Protein AF-0000000070185534 (afdb_homodimer)

pLDDT: mean 93.66, std 7.23, range [48.31, 98.81]

Organism: NCBI:txid2841257

Foldseek 3Di:
DVVVVVVVVVVVVVVLVVLQVVCVVDDCLVPNHPVLLVVLLVQQQPAWDWADDPRDIDIGGNLVNQAVLLCLLQVLLLCLQLVQQQVLLQVLLQDVVNVVVCVVVCVVLVVDQLVNCLVVLCVVPNQESPSLNNSLSSQLNSLLSNLNNVQQNPDPPVQLVVCVVVPNDDPVCCCVPGRCVSSVVSNLVSSLVSLLVSLVSSLSSVVVPYGHLNVQLVVCSVVSVNSNNVSSVVVSVVVSVVSNVVSVVVVVVPPD/DVVVVVVVVVVVVVVLVVLQVVCVVDDCLVHNHPVLLVVLLVQQQPAWDWADDPRDIDIGGNLVNQAVLLCLLQVLLLCLQLVQQQVLLQVLLQDVVNVVVCVVVCVVLVVDQLVNCLVVLCVVPNQESPSLNNSLSSQLNSLLSNLNNVQQNPDPPVQQVVCVVVPNDDPVCCCVPGRCVSSVVSNLVSSLVSLLVSLVSSLSSVVVPYGHLNVQLVVCSVVSVNSNNVSSVVVSVVVSVVSNVVSVVVVVVPPD

Radius of gyration: 24.59 Å; Cα contacts (8 Å, |Δi|>4): 796; chains: 2; bounding box: 62×59×64 Å

Sequence (512 aa):
MSGRVGRGLVGAAVFVAGWWSLASTVPSYLLPTPAAVLGAFVTELTTPATFAFGGVELKLTELSAVLLQSLLHYVPGLLLGVGLGAPLGIALGYSTRLDEYFTPAVGLLRPIPPLAWMGFVIAWVGIGHAGAAVIVAIGSFWITLLGAHDGVRELPTEWIEVGESLGVRDHRTMVRKVVIPGVAPSVSTAVRTSLGRSWMIIVAAELFGAPGLGYRIIHTAQSLAMDVSMAYMVALGLAYLATDALFQVAREVAAPMSGRVGRGLVGAAVFVAGWWSLASTVPSYLLPTPAAVLGAFVTELTTPATFAFGGVELKLTELSAVLLQSLLHYVPGLLLGVGLGAPLGIALGYSTRLDEYFTPAVGLLRPIPPLAWMGFVIAWVGIGHAGAAVIVAIGSFWITLLGAHDGVRELPTEWIEVGESLGVRDHRTMVRKVVIPGVAPSVSTAVRTSLGRSWMIIVAAELFGAPGLGYRIIHTAQSLAMDVSMAYMVALGLAYLATDALFQVAREVAAP

Secondary structure (DSSP, 8-state):
-HHHHHHHHHHHHHHHHHHHHHHHTS-TTTS--HHHHHHHHHHHHHSEEEEEETTEEEEEEHHHHHHHHHHHHHHHHHHHHHHHHHHHHHHHHH-HHHHHHHHHHHHHHTTS-GGGGHHHHHHHT-SSHHHHHHHHHHHHHHHHHHHHHHHHHTS-HHHHHHHHHTT--SHHHHIIIIIHHHHHHHHHHHHHHHHHHHHHHHHHHHHTT-SSHHHHHHHHHHTT-HHHHHHHHHHHHHHHHHHHHHHHHHHHHH--/-HHHHHHHHHHHHHHHHHHHHHHHTS-TTTS--HHHHHHHHHHHHHSEEEEEETTEEEEEEHHHHHHHHHHHHHHHHHHHHHHHHHHHHHHHHH-HHHHHHHHHHHHHHTTS-GGGGHHHHHHHT-SSHHHHHHHHHHHHHHHHHHHHHHHHHTS-HHHHHHHHHTT--SHHHHIIIIIHHHHHHHHHHHHHHHHHHHHHHHHHHHHTT-SSHHHHHHHHHHTT-HHHHHHHHHHHHHHHHHHHHHHHHHHHHH--

Structure (mmCIF, N/CA/C/O backbone):
data_AF-0000000070185534-model_v1
#
loop_
_entity.id
_entity.type
_entity.pdbx_description
1 polymer 'ABC-type nitrate/sulfonate/bicarbonate transportsystem, permease component'
#
loop_
_atom_site.group_PDB
_atom_site.id
_atom_site.type_symbol
_atom_site.label_atom_id
_atom_site.label_alt_id
_atom_site.label_comp_id
_atom_site.label_asym_id
_atom_site.label_entity_id
_atom_site.label_seq_id
_atom_site.pdbx_PDB_ins_code
_atom_site.Cartn_x
_atom_site.Cartn_y
_atom_site.Cartn_z
_atom_site.occupancy
_atom_site.B_iso_or_equiv
_atom_site.auth_seq_id
_atom_site.auth_comp_id
_atom_site.auth_asym_id
_atom_site.auth_atom_id
_atom_site.pdbx_PDB_model_num
ATOM 1 N N . MET A 1 1 ? 18.484 28.938 -13.766 1 48.31 1 MET A N 1
ATOM 2 C CA . MET A 1 1 ? 17.516 28.047 -14.375 1 48.31 1 MET A CA 1
ATOM 3 C C . MET A 1 1 ? 18.203 26.953 -15.18 1 48.31 1 MET A C 1
ATOM 5 O O . MET A 1 1 ? 17.828 25.781 -15.094 1 48.31 1 MET A O 1
ATOM 9 N N . SER A 1 2 ? 19.359 27.484 -15.906 1 62.56 2 SER A N 1
ATOM 10 C CA . SER A 1 2 ? 20.203 26.719 -16.828 1 62.56 2 SER A CA 1
ATOM 11 C C . SER A 1 2 ? 21.031 25.672 -16.094 1 62.56 2 SER A C 1
ATOM 13 O O . SER A 1 2 ? 21.141 24.531 -16.547 1 62.56 2 SER A O 1
ATOM 15 N N . GLY A 1 3 ? 21.297 25.906 -14.812 1 80.94 3 GLY A N 1
ATOM 16 C CA . GLY A 1 3 ? 22.172 25.031 -14.047 1 80.94 3 GLY A CA 1
ATOM 17 C C . GLY A 1 3 ? 21.453 23.844 -13.445 1 80.94 3 GLY A C 1
ATOM 18 O O . GLY A 1 3 ? 22 22.734 -13.383 1 80.94 3 GLY A O 1
ATOM 19 N N . ARG A 1 4 ? 20.219 24.078 -13.148 1 85.56 4 ARG A N 1
ATOM 20 C CA . ARG A 1 4 ? 19.406 23.016 -12.57 1 85.56 4 ARG A CA 1
ATOM 21 C C . ARG A 1 4 ? 19.078 21.938 -13.602 1 85.56 4 ARG A C 1
ATOM 23 O O . ARG A 1 4 ? 19.234 20.75 -13.336 1 85.56 4 ARG A O 1
ATOM 30 N N . VAL A 1 5 ? 18.641 22.391 -14.766 1 89 5 VAL A N 1
ATOM 31 C CA . VAL A 1 5 ? 18.312 21.469 -15.859 1 89 5 VAL A CA 1
ATOM 32 C C . VAL A 1 5 ? 19.562 20.703 -16.281 1 89 5 VAL A C 1
ATOM 34 O O . VAL A 1 5 ? 19.5 19.516 -16.578 1 89 5 VAL A O 1
ATOM 37 N N . GLY A 1 6 ? 20.594 21.391 -16.266 1 93.12 6 GLY A N 1
ATOM 38 C CA . GLY A 1 6 ? 21.859 20.75 -16.609 1 93.12 6 GLY A CA 1
ATOM 39 C C . GLY A 1 6 ? 22.25 19.656 -15.656 1 93.12 6 GLY A C 1
ATOM 40 O O . GLY A 1 6 ? 22.688 18.578 -16.078 1 93.12 6 GLY A O 1
ATOM 41 N N . ARG A 1 7 ? 22.156 19.891 -14.43 1 94.88 7 ARG A N 1
ATOM 42 C CA . ARG A 1 7 ? 22.484 18.875 -13.438 1 94.88 7 ARG A CA 1
ATOM 43 C C . ARG A 1 7 ? 21.547 17.688 -13.516 1 94.88 7 ARG A C 1
ATOM 45 O O . ARG A 1 7 ? 21.969 16.531 -13.359 1 94.88 7 ARG A O 1
ATOM 52 N N . GLY A 1 8 ? 20.25 17.938 -13.742 1 95.31 8 GLY A N 1
ATOM 53 C CA . GLY A 1 8 ? 19.297 16.859 -13.961 1 95.31 8 GLY A CA 1
ATOM 54 C C . GLY A 1 8 ? 19.641 15.992 -15.148 1 95.31 8 GLY A C 1
ATOM 55 O O . GLY A 1 8 ? 19.531 14.766 -15.078 1 95.31 8 GLY A O 1
ATOM 56 N N . LEU A 1 9 ? 20.078 16.609 -16.234 1 95.94 9 LEU A N 1
ATOM 57 C CA . LEU A 1 9 ? 20.453 15.867 -17.422 1 95.94 9 LEU A CA 1
ATOM 58 C C . LEU A 1 9 ? 21.703 15.016 -17.172 1 95.94 9 LEU A C 1
ATOM 60 O O . LEU A 1 9 ? 21.797 13.883 -17.656 1 95.94 9 LEU A O 1
ATOM 64 N N . VAL A 1 10 ? 22.594 15.562 -16.453 1 96.81 10 VAL A N 1
ATOM 65 C CA . VAL A 1 10 ? 23.781 14.805 -16.094 1 96.81 10 VAL A CA 1
ATOM 66 C C . VAL A 1 10 ? 23.391 13.625 -15.211 1 96.81 10 VAL A C 1
ATOM 68 O O . VAL A 1 10 ? 23.891 12.508 -15.398 1 96.81 10 VAL A O 1
ATOM 71 N N . GLY A 1 11 ? 22.531 13.914 -14.203 1 97.19 11 GLY A N 1
ATOM 72 C CA . GLY A 1 11 ? 22.047 12.836 -13.359 1 97.19 11 GLY A CA 1
ATOM 73 C C . GLY A 1 11 ? 21.375 11.719 -14.148 1 97.19 11 GLY A C 1
ATOM 74 O O . GLY A 1 11 ? 21.594 10.539 -13.883 1 97.19 11 GLY A O 1
ATOM 75 N N . ALA A 1 12 ? 20.578 12.102 -15.094 1 97.31 12 ALA A N 1
ATOM 76 C CA . ALA A 1 12 ? 19.891 11.125 -15.945 1 97.31 12 ALA A CA 1
ATOM 77 C C . ALA A 1 12 ? 20.891 10.312 -16.766 1 97.31 12 ALA A C 1
ATOM 79 O O . ALA A 1 12 ? 20.766 9.094 -16.875 1 97.31 12 ALA A O 1
ATOM 80 N N . ALA A 1 13 ? 21.844 10.984 -17.344 1 97.81 13 ALA A N 1
ATOM 81 C CA . ALA A 1 13 ? 22.875 10.32 -18.156 1 97.81 13 ALA A CA 1
ATOM 82 C C . ALA A 1 13 ? 23.688 9.336 -17.312 1 97.81 13 ALA A C 1
ATOM 84 O O . ALA A 1 13 ? 23.969 8.219 -17.75 1 97.81 13 ALA A O 1
ATOM 85 N N . VAL A 1 14 ? 24.016 9.758 -16.109 1 97.69 14 VAL A N 1
ATOM 86 C CA . VAL A 1 14 ? 24.797 8.906 -15.219 1 97.69 14 VAL A CA 1
ATOM 87 C C . VAL A 1 14 ? 23.969 7.684 -14.812 1 97.69 14 VAL A C 1
ATOM 89 O O . VAL A 1 14 ? 24.484 6.57 -14.75 1 97.69 14 VAL A O 1
ATOM 92 N N . PHE A 1 15 ? 22.75 7.93 -14.492 1 97.56 15 PHE A N 1
ATOM 93 C CA . PHE A 1 15 ? 21.859 6.836 -14.117 1 97.56 15 PHE A CA 1
ATOM 94 C C . PHE A 1 15 ? 21.719 5.832 -15.258 1 97.56 15 PHE A C 1
ATOM 96 O O . PHE A 1 15 ? 21.875 4.625 -15.055 1 97.56 15 PHE A O 1
ATOM 103 N N . VAL A 1 16 ? 21.453 6.289 -16.5 1 97.75 16 VAL A N 1
ATOM 104 C CA . VAL A 1 16 ? 21.25 5.418 -17.656 1 97.75 16 VAL A CA 1
ATOM 105 C C . VAL A 1 16 ? 22.562 4.707 -17.984 1 97.75 16 VAL A C 1
ATOM 107 O O . VAL A 1 16 ? 22.562 3.514 -18.297 1 97.75 16 VAL A O 1
ATOM 110 N N . ALA A 1 17 ? 23.672 5.453 -17.938 1 98 17 ALA A N 1
ATOM 111 C CA . ALA A 1 17 ? 24.969 4.863 -18.203 1 98 17 ALA A CA 1
ATOM 112 C C . ALA A 1 17 ? 25.312 3.791 -17.188 1 98 17 ALA A C 1
ATOM 114 O O . ALA A 1 17 ? 25.844 2.734 -17.531 1 98 17 ALA A O 1
ATOM 115 N N . GLY A 1 18 ? 25.047 4.109 -15.961 1 97.88 18 GLY A N 1
ATOM 116 C CA . GLY A 1 18 ? 25.25 3.113 -14.914 1 97.88 18 GLY A CA 1
ATOM 117 C C . GLY A 1 18 ? 24.391 1.875 -15.094 1 97.88 18 GLY A C 1
ATOM 118 O O . GLY A 1 18 ? 24.875 0.751 -14.938 1 97.88 18 GLY A O 1
ATOM 119 N N . TRP A 1 19 ? 23.156 2.127 -15.391 1 97.69 19 TRP A N 1
ATOM 120 C CA . TRP A 1 19 ? 22.234 1.038 -15.688 1 97.69 19 TRP A CA 1
ATOM 121 C C . TRP A 1 19 ? 22.734 0.207 -16.859 1 97.69 19 TRP A C 1
ATOM 123 O O . TRP A 1 19 ? 22.812 -1.021 -16.781 1 97.69 19 TRP A O 1
ATOM 133 N N . TRP A 1 20 ? 23.094 0.854 -17.875 1 97.88 20 TRP A N 1
ATOM 134 C CA . TRP A 1 20 ? 23.594 0.182 -19.078 1 97.88 20 TRP A CA 1
ATOM 135 C C . TRP A 1 20 ? 24.828 -0.64 -18.766 1 97.88 20 TRP A C 1
ATOM 137 O O . TRP A 1 20 ? 24.953 -1.786 -19.203 1 97.88 20 TRP A O 1
ATOM 147 N N . SER A 1 21 ? 25.734 -0.082 -18.016 1 98 21 SER A N 1
ATOM 148 C CA . SER A 1 21 ? 26.969 -0.762 -17.656 1 98 21 SER A CA 1
ATOM 149 C C . SER A 1 21 ? 26.688 -2.004 -16.812 1 98 21 SER A C 1
ATOM 151 O O . SER A 1 21 ? 27.266 -3.07 -17.062 1 98 21 SER A O 1
ATOM 153 N N . LEU A 1 22 ? 25.812 -1.838 -15.898 1 97.31 22 LEU A N 1
ATOM 154 C CA . LEU A 1 22 ? 25.484 -2.971 -15.039 1 97.31 22 LEU A CA 1
ATOM 155 C C . LEU A 1 22 ? 24.781 -4.062 -15.836 1 97.31 22 LEU A C 1
ATOM 157 O O . LEU A 1 22 ? 25.078 -5.246 -15.68 1 97.31 22 LEU A O 1
ATOM 161 N N . ALA A 1 23 ? 23.844 -3.672 -16.656 1 97.81 23 ALA A N 1
ATOM 162 C CA . ALA A 1 23 ? 23.062 -4.609 -17.453 1 97.81 23 ALA A CA 1
ATOM 163 C C . ALA A 1 23 ? 23.953 -5.383 -18.422 1 97.81 23 ALA A C 1
ATOM 165 O O . ALA A 1 23 ? 23.656 -6.523 -18.781 1 97.81 23 ALA A O 1
ATOM 166 N N . SER A 1 24 ? 25.109 -4.727 -18.812 1 96.62 24 SER A N 1
ATOM 167 C CA . SER A 1 24 ? 26 -5.348 -19.781 1 96.62 24 SER A CA 1
ATOM 168 C C . SER A 1 24 ? 26.891 -6.402 -19.125 1 96.62 24 SER A C 1
ATOM 170 O O . SER A 1 24 ? 27.516 -7.203 -19.812 1 96.62 24 SER A O 1
ATOM 172 N N . THR A 1 25 ? 26.891 -6.488 -17.797 1 97.19 25 THR A N 1
ATOM 173 C CA . THR A 1 25 ? 27.75 -7.434 -17.094 1 97.19 25 THR A CA 1
ATOM 174 C C . THR A 1 25 ? 26.969 -8.68 -16.672 1 97.19 25 THR A C 1
ATOM 176 O O . THR A 1 25 ? 27.547 -9.641 -16.172 1 97.19 25 THR A O 1
ATOM 179 N N . VAL A 1 26 ? 25.656 -8.672 -16.875 1 96.56 26 VAL A N 1
ATOM 180 C CA . VAL A 1 26 ? 24.797 -9.797 -16.484 1 96.56 26 VAL A CA 1
ATOM 181 C C . VAL A 1 26 ? 23.922 -10.195 -17.672 1 96.56 26 VAL A C 1
ATOM 183 O O . VAL A 1 26 ? 23.719 -9.414 -18.594 1 96.56 26 VAL A O 1
ATOM 186 N N . PRO A 1 27 ? 23.484 -11.414 -17.625 1 96.19 27 PRO A N 1
ATOM 187 C CA . PRO A 1 27 ? 22.562 -11.828 -18.688 1 96.19 27 PRO A CA 1
ATOM 188 C C . PRO A 1 27 ? 21.312 -10.969 -18.766 1 96.19 27 PRO A C 1
ATOM 190 O O . PRO A 1 27 ? 20.844 -10.477 -17.734 1 96.19 27 PRO A O 1
ATOM 193 N N . SER A 1 28 ? 20.766 -10.859 -19.969 1 93.88 28 SER A N 1
ATOM 194 C CA . SER A 1 28 ? 19.609 -9.992 -20.203 1 93.88 28 SER A CA 1
ATOM 195 C C . SER A 1 28 ? 18.391 -10.469 -19.438 1 93.88 28 SER A C 1
ATOM 197 O O . SER A 1 28 ? 17.484 -9.672 -19.141 1 93.88 28 SER A O 1
ATOM 199 N N . TYR A 1 29 ? 18.375 -11.727 -19.109 1 93.44 29 TYR A N 1
ATOM 200 C CA . TYR A 1 29 ? 17.219 -12.227 -18.375 1 93.44 29 TYR A CA 1
ATOM 201 C C . TYR A 1 29 ? 17.266 -11.812 -16.906 1 93.44 29 TYR A C 1
ATOM 203 O O . TYR A 1 29 ? 16.281 -11.938 -16.188 1 93.44 29 TYR A O 1
ATOM 211 N N . LEU A 1 30 ? 18.422 -11.336 -16.516 1 95.19 30 LEU A N 1
ATOM 212 C CA . LEU A 1 30 ? 18.516 -10.789 -15.172 1 95.19 30 LEU A CA 1
ATOM 213 C C . LEU A 1 30 ? 18.266 -9.281 -15.18 1 95.19 30 LEU A C 1
ATOM 215 O O . LEU A 1 30 ? 17.578 -8.758 -14.305 1 95.19 30 LEU A O 1
ATOM 219 N N . LEU A 1 31 ? 18.828 -8.617 -16.062 1 97.81 31 LEU A N 1
ATOM 220 C CA . LEU A 1 31 ? 18.672 -7.168 -16.188 1 97.81 31 LEU A CA 1
ATOM 221 C C . LEU A 1 31 ? 18.844 -6.723 -17.641 1 97.81 31 LEU A C 1
ATOM 223 O O . LEU A 1 31 ? 19.953 -6.727 -18.172 1 97.81 31 LEU A O 1
ATOM 227 N N . PRO A 1 32 ? 17.766 -6.305 -18.203 1 98.38 32 PRO A N 1
ATOM 228 C CA . PRO A 1 32 ? 17.875 -5.82 -19.578 1 98.38 32 PRO A CA 1
ATOM 229 C C . PRO A 1 32 ? 18.484 -4.422 -19.656 1 98.38 32 PRO A C 1
ATOM 231 O O . PRO A 1 32 ? 18.469 -3.678 -18.672 1 98.38 32 PRO A O 1
ATOM 234 N N . THR A 1 33 ? 19.031 -4.145 -20.812 1 98.25 33 THR A N 1
ATOM 235 C CA . THR A 1 33 ? 19.594 -2.816 -21.031 1 98.25 33 THR A CA 1
ATOM 236 C C . THR A 1 33 ? 18.484 -1.785 -21.234 1 98.25 33 THR A C 1
ATOM 238 O O . THR A 1 33 ? 17.359 -2.141 -21.547 1 98.25 33 THR A O 1
ATOM 241 N N . PRO A 1 34 ? 18.875 -0.531 -20.984 1 98.06 34 PRO A N 1
ATOM 242 C CA . PRO A 1 34 ? 17.875 0.513 -21.25 1 98.06 34 PRO A CA 1
ATOM 243 C C . PRO A 1 34 ? 17.375 0.503 -22.688 1 98.06 34 PRO A C 1
ATOM 245 O O . PRO A 1 34 ? 16.188 0.748 -22.938 1 98.06 34 PRO A O 1
ATOM 248 N N . ALA A 1 35 ? 18.219 0.162 -23.578 1 97.94 35 ALA A N 1
ATOM 249 C CA . ALA A 1 35 ? 17.844 0.124 -25 1 97.94 35 ALA A CA 1
ATOM 250 C C . ALA A 1 35 ? 16.828 -0.99 -25.266 1 97.94 35 ALA A C 1
ATOM 252 O O . ALA A 1 35 ? 15.891 -0.81 -26.031 1 97.94 35 ALA A O 1
ATOM 253 N N . ALA A 1 36 ? 17.047 -2.117 -24.656 1 98.38 36 ALA A N 1
ATOM 254 C CA . ALA A 1 36 ? 16.125 -3.24 -24.812 1 98.38 36 ALA A CA 1
ATOM 255 C C . ALA A 1 36 ? 14.75 -2.9 -24.25 1 98.38 36 ALA A C 1
ATOM 257 O O . ALA A 1 36 ? 13.727 -3.264 -24.828 1 98.38 36 ALA A O 1
ATOM 258 N N . VAL A 1 37 ? 14.758 -2.246 -23.141 1 98.56 37 VAL A N 1
ATOM 259 C CA . VAL A 1 37 ? 13.508 -1.863 -22.5 1 98.56 37 VAL A CA 1
ATOM 260 C C . VAL A 1 37 ? 12.766 -0.854 -23.375 1 98.56 37 VAL A C 1
ATOM 262 O O . VAL A 1 37 ? 11.547 -0.96 -23.562 1 98.56 37 VAL A O 1
ATOM 265 N N . LEU A 1 38 ? 13.5 0.106 -23.859 1 98.19 38 LEU A N 1
ATOM 266 C CA . LEU A 1 38 ? 12.891 1.101 -24.734 1 98.19 38 LEU A CA 1
ATOM 267 C C . LEU A 1 38 ? 12.336 0.446 -26 1 98.19 38 LEU A C 1
ATOM 269 O O . LEU A 1 38 ? 11.25 0.8 -26.469 1 98.19 38 LEU A O 1
ATOM 273 N N . GLY A 1 39 ? 13.086 -0.475 -26.562 1 98.62 39 GLY A N 1
ATOM 274 C CA . GLY A 1 39 ? 12.602 -1.217 -27.719 1 98.62 39 GLY A CA 1
ATOM 275 C C . GLY A 1 39 ? 11.336 -1.998 -27.438 1 98.62 39 GLY A C 1
ATOM 276 O O . GLY A 1 39 ? 10.391 -1.957 -28.234 1 98.62 39 GLY A O 1
ATOM 277 N N . ALA A 1 40 ? 11.359 -2.68 -26.312 1 98.69 40 ALA A N 1
ATOM 278 C CA . ALA A 1 40 ? 10.18 -3.434 -25.922 1 98.69 40 ALA A CA 1
ATOM 279 C C . ALA A 1 40 ? 8.984 -2.508 -25.719 1 98.69 40 ALA A C 1
ATOM 281 O O . ALA A 1 40 ? 7.855 -2.846 -26.078 1 98.69 40 ALA A O 1
ATOM 282 N N . PHE A 1 41 ? 9.25 -1.406 -25.109 1 98.69 41 PHE A N 1
ATOM 283 C CA . PHE A 1 41 ? 8.195 -0.432 -24.875 1 98.69 41 PHE A CA 1
ATOM 284 C C . PHE A 1 41 ? 7.582 0.04 -26.188 1 98.69 41 PHE A C 1
ATOM 286 O O . PHE A 1 41 ? 6.359 0.086 -26.328 1 98.69 41 PHE A O 1
ATOM 293 N N . VAL A 1 42 ? 8.422 0.368 -27.141 1 98.5 42 VAL A N 1
ATOM 294 C CA . VAL A 1 42 ? 7.961 0.844 -28.438 1 98.5 42 VAL A CA 1
ATOM 295 C C . VAL A 1 42 ? 7.211 -0.273 -29.156 1 98.5 42 VAL A C 1
ATOM 297 O O . VAL A 1 42 ? 6.184 -0.028 -29.797 1 98.5 42 VAL A O 1
ATOM 300 N N . THR A 1 43 ? 7.676 -1.444 -29.062 1 98.56 43 THR A N 1
ATOM 301 C CA . THR A 1 43 ? 7.016 -2.586 -29.688 1 98.56 43 THR A CA 1
ATOM 302 C C . THR A 1 43 ? 5.617 -2.783 -29.109 1 98.56 43 THR A C 1
ATOM 304 O O . THR A 1 43 ? 4.645 -2.92 -29.859 1 98.56 43 THR A O 1
ATOM 307 N N . GLU A 1 44 ? 5.516 -2.732 -27.734 1 98.38 44 GLU A N 1
ATOM 308 C CA . GLU A 1 44 ? 4.215 -2.914 -27.094 1 98.38 44 GLU A CA 1
ATOM 309 C C . GLU A 1 44 ? 3.279 -1.749 -27.406 1 98.38 44 GLU A C 1
ATOM 311 O O . GLU A 1 44 ? 2.062 -1.927 -27.484 1 98.38 44 GLU A O 1
ATOM 316 N N . LEU A 1 45 ? 3.85 -0.598 -27.656 1 97.88 45 LEU A N 1
ATOM 317 C CA . LEU A 1 45 ? 3.082 0.609 -27.938 1 97.88 45 LEU A CA 1
ATOM 318 C C . LEU A 1 45 ? 2.566 0.594 -29.375 1 97.88 45 LEU A C 1
ATOM 320 O O . LEU A 1 45 ? 1.605 1.296 -29.703 1 97.88 45 LEU A O 1
ATOM 324 N N . THR A 1 46 ? 3.215 -0.269 -30.25 1 98 46 THR A N 1
ATOM 325 C CA . THR A 1 46 ? 2.896 -0.18 -31.672 1 98 46 THR A CA 1
ATOM 326 C C . THR A 1 46 ? 2.281 -1.483 -32.156 1 98 46 THR A C 1
ATOM 328 O O . THR A 1 46 ? 1.69 -1.524 -33.25 1 98 46 THR A O 1
ATOM 331 N N . THR A 1 47 ? 2.412 -2.531 -31.469 1 97.94 47 THR A N 1
ATOM 332 C CA . THR A 1 47 ? 1.833 -3.807 -31.875 1 97.94 47 THR A CA 1
ATOM 333 C C . THR A 1 47 ? 0.311 -3.768 -31.781 1 97.94 47 THR A C 1
ATOM 335 O O . THR A 1 47 ? -0.241 -3.459 -30.734 1 97.94 47 THR A O 1
ATOM 338 N N . PRO A 1 48 ? -0.343 -4.125 -32.844 1 97.06 48 PRO A N 1
ATOM 339 C CA . PRO A 1 48 ? -1.807 -4.102 -32.844 1 97.06 48 PRO A CA 1
ATOM 340 C C . PRO A 1 48 ? -2.404 -5.164 -31.922 1 97.06 48 PRO A C 1
ATOM 342 O O . PRO A 1 48 ? -1.857 -6.266 -31.812 1 97.06 48 PRO A O 1
ATOM 345 N N . ALA A 1 49 ? -3.48 -4.762 -31.25 1 96.06 49 ALA A N 1
ATOM 346 C CA . ALA A 1 49 ? -4.23 -5.656 -30.375 1 96.06 49 ALA A CA 1
ATOM 347 C C . ALA A 1 49 ? -5.707 -5.277 -30.344 1 96.06 49 ALA A C 1
ATOM 349 O O . ALA A 1 49 ? -6.102 -4.242 -30.875 1 96.06 49 ALA A O 1
ATOM 350 N N . THR A 1 50 ? -6.477 -6.215 -29.922 1 93.25 50 THR A N 1
ATOM 351 C CA . THR A 1 50 ? -7.918 -6.004 -29.812 1 93.25 50 THR A CA 1
ATOM 352 C C . THR A 1 50 ? -8.344 -5.988 -28.344 1 93.25 50 THR A C 1
ATOM 354 O O . THR A 1 50 ? -7.965 -6.871 -27.562 1 93.25 50 THR A O 1
ATOM 357 N N . PHE A 1 51 ? -9.016 -4.945 -28 1 92.5 51 PHE A N 1
ATOM 358 C CA . PHE A 1 51 ? -9.602 -4.828 -26.672 1 92.5 51 PHE A CA 1
ATOM 359 C C . PHE A 1 51 ? -11.109 -5.082 -26.734 1 92.5 51 PHE A C 1
ATOM 361 O O . PHE A 1 51 ? -11.828 -4.418 -27.484 1 92.5 51 PHE A O 1
ATOM 368 N N . ALA A 1 52 ? -11.508 -6.098 -26.062 1 87.19 52 ALA A N 1
ATOM 369 C CA . ALA A 1 52 ? -12.93 -6.441 -26.047 1 87.19 52 ALA A CA 1
ATOM 370 C C . ALA A 1 52 ? -13.539 -6.164 -24.672 1 87.19 52 ALA A C 1
ATOM 372 O O . ALA A 1 52 ? -12.953 -6.5 -23.656 1 87.19 52 ALA A O 1
ATOM 373 N N . PHE A 1 53 ? -14.609 -5.43 -24.703 1 84.06 53 PHE A N 1
ATOM 374 C CA . PHE A 1 53 ? -15.359 -5.18 -23.484 1 84.06 53 PHE A CA 1
ATOM 375 C C . PHE A 1 53 ? -16.844 -4.984 -23.781 1 84.06 53 PHE A C 1
ATOM 377 O O . PHE A 1 53 ? -17.203 -4.164 -24.625 1 84.06 53 PHE A O 1
ATOM 384 N N . GLY A 1 54 ? -17.703 -5.727 -23.016 1 82.5 54 GLY A N 1
ATOM 385 C CA . GLY A 1 54 ? -19.156 -5.57 -23.172 1 82.5 54 GLY A CA 1
ATOM 386 C C . GLY A 1 54 ? -19.625 -5.793 -24.594 1 82.5 54 GLY A C 1
ATOM 387 O O . GLY A 1 54 ? -20.484 -5.059 -25.094 1 82.5 54 GLY A O 1
ATOM 388 N N . GLY A 1 55 ? -19.016 -6.586 -25.297 1 83.25 55 GLY A N 1
ATOM 389 C CA . GLY A 1 55 ? -19.469 -6.906 -26.641 1 83.25 55 GLY A CA 1
ATOM 390 C C . GLY A 1 55 ? -18.859 -6.004 -27.703 1 83.25 55 GLY A C 1
ATOM 391 O O . GLY A 1 55 ? -19.094 -6.191 -28.891 1 83.25 55 GLY A O 1
ATOM 392 N N . VAL A 1 56 ? -18.156 -5.02 -27.266 1 87.5 56 VAL A N 1
ATOM 393 C CA . VAL A 1 56 ? -17.531 -4.098 -28.203 1 87.5 56 VAL A CA 1
ATOM 394 C C . VAL A 1 56 ? -16.047 -4.426 -28.344 1 87.5 56 VAL A C 1
ATOM 396 O O . VAL A 1 56 ? -15.375 -4.75 -27.359 1 87.5 56 VAL A O 1
ATOM 399 N N . GLU A 1 57 ? -15.602 -4.383 -29.625 1 91.75 57 GLU A N 1
ATOM 400 C CA . GLU A 1 57 ? -14.188 -4.629 -29.891 1 91.75 57 GLU A CA 1
ATOM 401 C C . GLU A 1 57 ? -13.5 -3.367 -30.406 1 91.75 57 GLU A C 1
ATOM 403 O O . GLU A 1 57 ? -13.977 -2.73 -31.344 1 91.75 57 GLU A O 1
ATOM 408 N N . LEU A 1 58 ? -12.484 -2.986 -29.719 1 93.31 58 LEU A N 1
ATOM 409 C CA . LEU A 1 58 ? -11.703 -1.822 -30.109 1 93.31 58 LEU A CA 1
ATOM 410 C C . LEU A 1 58 ? -10.305 -2.238 -30.578 1 93.31 58 LEU A C 1
ATOM 412 O O . LEU A 1 58 ? -9.664 -3.074 -29.938 1 93.31 58 LEU A O 1
ATOM 416 N N . LYS A 1 59 ? -9.984 -1.725 -31.75 1 94.62 59 LYS A N 1
ATOM 417 C CA . LYS A 1 59 ? -8.625 -1.938 -32.25 1 94.62 59 LYS A CA 1
ATOM 418 C C . LYS A 1 59 ? -7.66 -0.914 -31.656 1 94.62 59 LYS A C 1
ATOM 420 O O . LYS A 1 59 ? -7.855 0.293 -31.812 1 94.62 59 LYS A O 1
ATOM 425 N N . LEU A 1 60 ? -6.684 -1.461 -30.875 1 96.12 60 LEU A N 1
ATOM 426 C CA . LEU A 1 60 ? -5.684 -0.633 -30.203 1 96.12 60 LEU A CA 1
ATOM 427 C C . LEU A 1 60 ? -4.297 -1.255 -30.312 1 96.12 60 LEU A C 1
ATOM 429 O O . LEU A 1 60 ? -4.047 -2.061 -31.219 1 96.12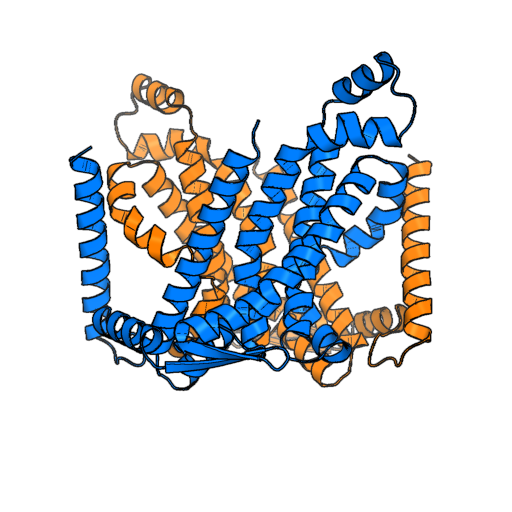 60 LEU A O 1
ATOM 433 N N . THR A 1 61 ? -3.465 -0.817 -29.516 1 97.62 61 THR A N 1
ATOM 434 C CA . THR A 1 61 ? -2.162 -1.46 -29.391 1 97.62 61 THR A CA 1
ATOM 435 C C . THR A 1 61 ? -2.107 -2.336 -28.141 1 97.62 61 THR A C 1
ATOM 437 O O . THR A 1 61 ? -2.986 -2.254 -27.281 1 97.62 61 THR A O 1
ATOM 440 N N . GLU A 1 62 ? -1.084 -3.189 -28.062 1 97.88 62 GLU A N 1
ATOM 441 C CA . GLU A 1 62 ? -0.955 -4.098 -26.938 1 97.88 62 GLU A CA 1
ATOM 442 C C . GLU A 1 62 ? -0.871 -3.328 -25.625 1 97.88 62 GLU A C 1
ATOM 444 O O . GLU A 1 62 ? -1.606 -3.621 -24.672 1 97.88 62 GLU A O 1
ATOM 449 N N . LEU A 1 63 ? -0.08 -2.352 -25.625 1 98.19 63 LEU A N 1
ATOM 450 C CA . LEU A 1 63 ? 0.126 -1.594 -24.391 1 98.19 63 LEU A CA 1
ATOM 451 C C . LEU A 1 63 ? -1.15 -0.865 -23.984 1 98.19 63 LEU A C 1
ATOM 453 O O . LEU A 1 63 ? -1.528 -0.878 -22.812 1 98.19 63 LEU A O 1
ATOM 457 N N . SER A 1 64 ? -1.825 -0.24 -24.922 1 97.31 64 S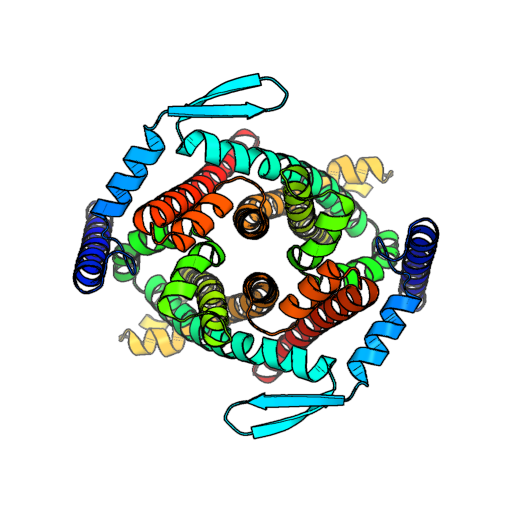ER A N 1
ATOM 458 C CA . SER A 1 64 ? -3.047 0.498 -24.625 1 97.31 64 SER A CA 1
ATOM 459 C C . SER A 1 64 ? -4.156 -0.438 -24.156 1 97.31 64 SER A C 1
ATOM 461 O O . SER A 1 64 ? -4.926 -0.096 -23.25 1 97.31 64 SER A O 1
ATOM 463 N N . ALA A 1 65 ? -4.195 -1.582 -24.797 1 97.44 65 ALA A N 1
ATOM 464 C CA . ALA A 1 65 ? -5.207 -2.561 -24.406 1 97.44 65 ALA A CA 1
ATOM 465 C C . ALA A 1 65 ? -4.992 -3.029 -22.969 1 97.44 65 ALA A C 1
ATOM 467 O O . ALA A 1 65 ? -5.949 -3.139 -22.203 1 97.44 65 ALA A O 1
ATOM 468 N N . VAL A 1 66 ? -3.779 -3.281 -22.625 1 97.62 66 VAL A N 1
ATOM 469 C CA . VAL A 1 66 ? -3.424 -3.758 -21.297 1 97.62 66 VAL A CA 1
ATOM 470 C C . VAL A 1 66 ? -3.709 -2.668 -20.266 1 97.62 66 VAL A C 1
ATOM 472 O O . VAL A 1 66 ? -4.23 -2.949 -19.172 1 97.62 66 VAL A O 1
ATOM 475 N N . LEU A 1 67 ? -3.373 -1.478 -20.609 1 97.81 67 LEU A N 1
ATOM 476 C CA . LEU A 1 67 ? -3.658 -0.347 -19.719 1 97.81 67 LEU A CA 1
ATOM 477 C C . LEU A 1 67 ? -5.16 -0.199 -19.5 1 97.81 67 LEU A C 1
ATOM 479 O O . LEU A 1 67 ? -5.602 0.038 -18.375 1 97.81 67 LEU A O 1
ATOM 483 N N . LEU A 1 68 ? -5.938 -0.318 -20.531 1 96.94 68 LEU A N 1
ATOM 484 C CA . LEU A 1 68 ? -7.387 -0.203 -20.438 1 96.94 68 LEU A CA 1
ATOM 485 C C . LEU A 1 68 ? -7.961 -1.312 -19.562 1 96.94 68 LEU A C 1
ATOM 487 O O . LEU A 1 68 ? -8.945 -1.102 -18.859 1 96.94 68 LEU A O 1
ATOM 491 N N . GLN A 1 69 ? -7.363 -2.457 -19.656 1 96.94 69 GLN A N 1
ATOM 492 C CA . GLN A 1 69 ? -7.785 -3.559 -18.797 1 96.94 69 GLN A CA 1
ATOM 493 C C . GLN A 1 69 ? -7.602 -3.213 -17.328 1 96.94 69 GLN A C 1
ATOM 495 O O . GLN A 1 69 ? -8.484 -3.471 -16.5 1 96.94 69 GLN A O 1
ATOM 500 N N . SER A 1 70 ? -6.473 -2.615 -16.984 1 98 70 SER A N 1
ATOM 501 C CA . SER A 1 70 ? -6.258 -2.17 -15.617 1 98 70 SER A CA 1
ATOM 502 C C . SER A 1 70 ? -7.273 -1.107 -15.211 1 98 70 SER A C 1
ATOM 504 O O . SER A 1 70 ? -7.785 -1.123 -14.094 1 98 70 SER A O 1
ATOM 506 N N . LEU A 1 71 ? -7.594 -0.219 -16.156 1 97.62 71 LEU A N 1
ATOM 507 C CA . LEU A 1 71 ? -8.516 0.872 -15.852 1 97.62 71 LEU A CA 1
ATOM 508 C C . LEU A 1 71 ? -9.93 0.343 -15.625 1 97.62 71 LEU A C 1
ATOM 510 O O . LEU A 1 71 ? -10.703 0.941 -14.875 1 97.62 71 LEU A O 1
ATOM 514 N N . LEU A 1 72 ? -10.242 -0.807 -16.172 1 96.56 72 LEU A N 1
ATOM 515 C CA . LEU A 1 72 ? -11.57 -1.398 -16.062 1 96.56 72 LEU A CA 1
ATOM 516 C C . LEU A 1 72 ? -11.867 -1.824 -14.625 1 96.56 72 LEU A C 1
ATOM 518 O O . LEU A 1 72 ? -13.031 -1.914 -14.227 1 96.56 72 LEU A O 1
ATOM 522 N N . HIS A 1 73 ? -10.875 -2.154 -13.883 1 97.31 73 HIS A N 1
ATOM 523 C CA . HIS A 1 73 ? -11.117 -2.479 -12.477 1 97.31 73 HIS A CA 1
ATOM 524 C C . HIS A 1 73 ? -10.641 -1.355 -11.562 1 97.31 73 HIS A C 1
ATOM 526 O O . HIS A 1 73 ? -11.188 -1.163 -10.477 1 97.31 73 HIS A O 1
ATOM 532 N N . TYR A 1 74 ? -9.711 -0.523 -12.062 1 98.12 74 TYR A N 1
ATOM 533 C CA . TYR A 1 74 ? -9.203 0.611 -11.297 1 98.12 74 TYR A CA 1
ATOM 534 C C . TYR A 1 74 ? -10.305 1.643 -11.062 1 98.12 74 TYR A C 1
ATOM 536 O O . TYR A 1 74 ? -10.547 2.053 -9.922 1 98.12 74 TYR A O 1
ATOM 544 N N . VAL A 1 75 ? -10.969 2.055 -12.07 1 98.19 75 VAL A N 1
ATOM 545 C CA . VAL A 1 75 ? -11.906 3.17 -12.016 1 98.19 75 VAL A CA 1
ATOM 546 C C . VAL A 1 75 ? -13.148 2.768 -11.219 1 98.19 75 VAL A C 1
ATOM 548 O O . VAL A 1 75 ? -13.523 3.451 -10.266 1 98.19 75 VAL A O 1
ATOM 551 N N . PRO A 1 76 ? -13.766 1.618 -11.508 1 98.19 76 PRO A N 1
ATOM 552 C CA . PRO A 1 76 ? -14.93 1.25 -10.695 1 98.19 76 PRO A CA 1
ATOM 553 C C . PRO A 1 76 ? -14.57 1.01 -9.227 1 98.19 76 PRO A C 1
ATOM 555 O O . PRO A 1 76 ? -15.367 1.323 -8.336 1 98.19 76 PRO A O 1
ATOM 558 N N . GLY A 1 77 ? -13.438 0.394 -8.984 1 98.62 77 GLY A N 1
ATOM 559 C CA . GLY A 1 77 ? -13.008 0.21 -7.605 1 98.62 77 GLY A CA 1
ATOM 560 C C . GLY A 1 77 ? -12.867 1.516 -6.844 1 98.62 77 GLY A C 1
ATOM 561 O O . GLY A 1 77 ? -13.328 1.628 -5.707 1 98.62 77 GLY A O 1
ATOM 562 N N . LEU A 1 78 ? -12.281 2.484 -7.516 1 98.44 78 LEU A N 1
ATOM 563 C CA . LEU A 1 78 ? -12.102 3.801 -6.914 1 98.44 78 LEU A CA 1
ATOM 564 C C . LEU A 1 78 ? -13.453 4.473 -6.664 1 98.44 78 LEU A C 1
ATOM 566 O O . LEU A 1 78 ? -13.664 5.066 -5.605 1 98.44 78 LEU A O 1
ATOM 570 N N . LEU A 1 79 ? -14.305 4.395 -7.641 1 98.56 79 LEU A N 1
ATOM 571 C CA . LEU A 1 79 ? -15.617 5.02 -7.523 1 98.56 79 LEU A CA 1
ATOM 572 C C . LEU A 1 79 ? -16.406 4.41 -6.367 1 98.56 79 LEU A C 1
ATOM 574 O O . LEU A 1 79 ? -17.031 5.133 -5.59 1 98.56 79 LEU A O 1
ATOM 578 N N . LEU A 1 80 ? -16.312 3.146 -6.27 1 98.69 80 LEU A N 1
ATOM 579 C CA . LEU A 1 80 ? -17.047 2.463 -5.203 1 98.69 80 LEU A CA 1
ATOM 580 C C . LEU A 1 80 ? -16.406 2.76 -3.846 1 98.69 80 LEU A C 1
ATOM 582 O O . LEU A 1 80 ? -17.109 3.105 -2.893 1 98.69 80 LEU A O 1
ATOM 586 N N . GLY A 1 81 ? -15.094 2.609 -3.734 1 98.81 81 GLY A N 1
ATOM 587 C CA . GLY A 1 81 ? -14.398 2.828 -2.477 1 98.81 81 GLY A CA 1
ATOM 588 C C . GLY A 1 81 ? -14.508 4.254 -1.974 1 98.81 81 GLY A C 1
ATOM 589 O O . GLY A 1 81 ? -14.914 4.484 -0.832 1 98.81 81 GLY A O 1
ATOM 590 N N . VAL A 1 82 ? -14.234 5.172 -2.838 1 98.56 82 VAL A N 1
ATOM 591 C CA . VAL A 1 82 ? -14.297 6.586 -2.49 1 98.56 82 VAL A CA 1
ATOM 592 C C . VAL A 1 82 ? -15.75 7 -2.266 1 98.56 82 VAL A C 1
ATOM 594 O O . VAL A 1 82 ? -16.047 7.75 -1.336 1 98.56 82 VAL A O 1
ATOM 597 N N . GLY A 1 83 ? -16.625 6.512 -3.129 1 98.56 83 GLY A N 1
ATOM 598 C CA . GLY A 1 83 ? -18.031 6.84 -3.047 1 98.56 83 GLY A CA 1
ATOM 599 C C . GLY A 1 83 ? -18.672 6.391 -1.747 1 98.56 83 GLY A C 1
ATOM 600 O O . GLY A 1 83 ? -19.609 7.035 -1.255 1 98.56 83 GLY A O 1
ATOM 601 N N . LEU A 1 84 ? -18.219 5.355 -1.185 1 98.62 84 LEU A N 1
ATOM 602 C CA . LEU A 1 84 ? -18.75 4.848 0.074 1 98.62 84 LEU A CA 1
ATOM 603 C C . LEU A 1 84 ? -17.938 5.355 1.258 1 98.62 84 LEU A C 1
ATOM 605 O O . LEU A 1 84 ? -18.5 5.684 2.307 1 98.62 84 LEU A O 1
ATOM 609 N N . GLY A 1 85 ? -16.656 5.445 1.076 1 98.75 85 GLY A N 1
ATOM 610 C CA . GLY A 1 85 ? -15.75 5.801 2.16 1 98.75 85 GLY A CA 1
ATOM 611 C C . GLY A 1 85 ? -15.898 7.238 2.621 1 98.75 85 GLY A C 1
ATOM 612 O O . GLY A 1 85 ? -15.984 7.504 3.822 1 98.75 85 GLY A O 1
ATOM 613 N N . ALA A 1 86 ? -15.945 8.148 1.72 1 98.25 86 ALA A N 1
ATOM 614 C CA . ALA A 1 86 ? -16 9.57 2.051 1 98.25 86 ALA A CA 1
ATOM 615 C C . ALA A 1 86 ? -17.297 9.906 2.781 1 98.25 86 ALA A C 1
ATOM 617 O O . ALA A 1 86 ? -17.266 10.484 3.871 1 98.25 86 ALA A O 1
ATOM 618 N N . PRO A 1 87 ? -18.516 9.508 2.232 1 97.81 87 PRO A N 1
ATOM 619 C CA . PRO A 1 87 ? -19.75 9.82 2.945 1 97.81 87 PRO A CA 1
ATOM 620 C C . PRO A 1 87 ? -19.812 9.172 4.324 1 97.81 87 PRO A C 1
ATOM 622 O O . PRO A 1 87 ? -20.25 9.805 5.289 1 97.81 87 PRO A O 1
ATOM 625 N N . LEU A 1 88 ? -19.375 7.977 4.441 1 98.31 88 LEU A N 1
ATOM 626 C CA . LEU A 1 88 ? -19.406 7.316 5.742 1 98.31 88 LEU A CA 1
ATOM 627 C C . LEU A 1 88 ? -18.422 7.969 6.707 1 98.31 88 LEU A C 1
ATOM 629 O O . LEU A 1 88 ? -18.719 8.102 7.898 1 98.31 88 LEU A O 1
ATOM 633 N N . GLY A 1 89 ? -17.234 8.328 6.203 1 98.38 89 GLY A N 1
ATOM 634 C CA . GLY A 1 89 ? -16.266 9.031 7.027 1 98.38 89 GLY A CA 1
ATOM 635 C C . GLY A 1 89 ? -16.781 10.352 7.566 1 98.38 89 GLY A C 1
ATOM 636 O O . GLY A 1 89 ? -16.562 10.68 8.734 1 98.38 89 GLY A O 1
ATOM 637 N N . ILE A 1 90 ? -17.453 11.047 6.742 1 96.88 90 ILE A N 1
ATOM 638 C CA . ILE A 1 90 ? -18.031 12.312 7.16 1 96.88 90 ILE A CA 1
ATOM 639 C C . ILE A 1 90 ? -19.109 12.062 8.219 1 96.88 90 ILE A C 1
ATOM 641 O O . ILE A 1 90 ? -19.156 12.742 9.242 1 96.88 90 ILE A O 1
ATOM 645 N N . ALA A 1 91 ? -19.953 11.062 7.961 1 96.56 91 ALA A N 1
ATOM 646 C CA . ALA A 1 91 ? -21.016 10.742 8.898 1 96.56 91 ALA A CA 1
ATOM 647 C C . ALA A 1 91 ? -20.453 10.352 10.266 1 96.56 91 ALA A C 1
ATOM 649 O O . ALA A 1 91 ? -20.938 10.82 11.297 1 96.56 91 ALA A O 1
ATOM 650 N N . LEU A 1 92 ? -19.453 9.57 10.312 1 97 92 LEU A N 1
ATOM 651 C CA . LEU A 1 92 ? -18.859 9.102 11.555 1 97 92 LEU A CA 1
ATOM 652 C C . LEU A 1 92 ? -18.125 10.234 12.258 1 97 92 LEU A C 1
ATOM 654 O O . LEU A 1 92 ? -18.141 10.328 13.492 1 97 92 LEU A O 1
ATOM 658 N N . GLY A 1 93 ? -17.484 11.055 11.469 1 95.12 93 GLY A N 1
ATOM 659 C CA . GLY A 1 93 ? -16.781 12.195 12.055 1 95.12 93 GLY A CA 1
ATOM 660 C C . GLY A 1 93 ? -17.719 13.219 12.648 1 95.12 93 GLY A C 1
ATOM 661 O O . GLY A 1 93 ? -17.375 13.883 13.633 1 95.12 93 GLY A O 1
ATOM 662 N N . TYR A 1 94 ? -18.844 13.344 12.094 1 92.94 94 TYR A N 1
ATOM 663 C CA . TYR A 1 94 ? -19.812 14.367 12.484 1 92.94 94 TYR A CA 1
ATOM 664 C C . TYR A 1 94 ? -20.594 13.938 13.719 1 92.94 94 TYR A C 1
ATOM 666 O O . TYR A 1 94 ? -20.891 14.75 14.594 1 92.94 94 TYR A O 1
ATOM 674 N N . SER A 1 95 ? -20.969 12.719 13.758 1 93.12 95 SER A N 1
ATOM 675 C CA . SER A 1 95 ? -21.797 12.211 14.859 1 93.12 95 SER A CA 1
ATOM 676 C C . SER A 1 95 ? -20.953 11.391 15.828 1 93.12 95 SER A C 1
ATOM 678 O O . SER A 1 95 ? -20.562 10.266 15.516 1 93.12 95 SER A O 1
ATOM 680 N N . THR A 1 96 ? -20.828 11.867 17.016 1 92.38 96 THR A N 1
ATOM 681 C CA . THR A 1 96 ? -20.078 11.164 18.047 1 92.38 96 THR A CA 1
ATOM 682 C C . THR A 1 96 ? -20.734 9.82 18.375 1 92.38 96 THR A C 1
ATOM 684 O O . THR A 1 96 ? -20.047 8.828 18.594 1 92.38 96 THR A O 1
ATOM 687 N N . ARG A 1 97 ? -22.016 9.82 18.391 1 94.19 97 ARG A N 1
ATOM 688 C CA . ARG A 1 97 ? -22.734 8.586 18.688 1 94.19 97 ARG A CA 1
ATOM 689 C C . ARG A 1 97 ? -22.5 7.539 17.609 1 94.19 97 ARG A C 1
ATOM 691 O O . ARG A 1 97 ? -22.203 6.379 17.906 1 94.19 97 ARG A O 1
ATOM 698 N N . LEU A 1 98 ? -22.625 7.926 16.375 1 95.69 98 LEU A N 1
ATOM 699 C CA . LEU A 1 98 ? -22.391 6.992 15.281 1 95.69 98 LEU A CA 1
ATOM 700 C C . LEU A 1 98 ? -20.953 6.469 15.32 1 95.69 98 LEU A C 1
ATOM 702 O O . LEU A 1 98 ? -20.719 5.285 15.07 1 95.69 98 LEU A O 1
ATOM 706 N N . ASP A 1 99 ? -20.125 7.355 15.57 1 96.5 99 ASP A N 1
ATOM 707 C CA . ASP A 1 99 ? -18.719 6.988 15.648 1 96.5 99 ASP A CA 1
ATOM 708 C C . ASP A 1 99 ? -18.484 5.914 16.703 1 96.5 99 ASP A C 1
ATOM 710 O O . ASP A 1 99 ? -17.781 4.93 16.453 1 96.5 99 ASP A O 1
ATOM 714 N N . GLU A 1 100 ? -19.031 6.09 17.859 1 96.81 100 GLU A N 1
ATOM 715 C CA . GLU A 1 100 ? -18.859 5.16 18.969 1 96.81 100 GLU A CA 1
ATOM 716 C C . GLU A 1 100 ? -19.453 3.791 18.641 1 96.81 100 GLU A C 1
ATOM 718 O O . GLU A 1 100 ? -18.875 2.76 18.984 1 96.81 100 GLU A O 1
ATOM 723 N N . TYR A 1 101 ? -20.562 3.752 17.891 1 96.81 101 TYR A N 1
ATOM 724 C CA . TYR A 1 101 ? -21.203 2.498 17.5 1 96.81 101 TYR A CA 1
ATOM 725 C C . TYR A 1 101 ? -20.344 1.753 16.484 1 96.81 101 TYR A C 1
ATOM 727 O O . TYR A 1 101 ? -20.312 0.521 16.469 1 96.81 101 TYR A O 1
ATOM 735 N N . PHE A 1 102 ? -19.594 2.477 15.672 1 97.62 102 PHE A N 1
ATOM 736 C CA . PHE A 1 102 ? -18.891 1.858 14.555 1 97.62 102 PHE A CA 1
ATOM 737 C C . PHE A 1 102 ? -17.422 1.62 14.898 1 97.62 102 PHE A C 1
ATOM 739 O O . PHE A 1 102 ? -16.719 0.905 14.18 1 97.62 102 PHE A O 1
ATOM 746 N N . THR A 1 103 ? -16.984 2.109 15.953 1 95.56 103 THR A N 1
ATOM 747 C CA . THR A 1 103 ? -15.578 2.059 16.359 1 95.56 103 THR A CA 1
ATOM 748 C C . THR A 1 103 ? -15.094 0.616 16.438 1 95.56 103 THR A C 1
ATOM 750 O O . THR A 1 103 ? -14.016 0.285 15.93 1 95.56 103 THR A O 1
ATOM 753 N N . PRO A 1 104 ? -15.867 -0.279 17 1 95.12 104 PRO A N 1
ATOM 754 C CA . PRO A 1 104 ? -15.383 -1.657 17.078 1 95.12 104 PRO A CA 1
ATOM 755 C C . PRO A 1 104 ? -15.227 -2.312 15.719 1 95.12 104 PRO A C 1
ATOM 757 O O . PRO A 1 104 ? -14.234 -3.014 15.469 1 95.12 104 PRO A O 1
ATOM 760 N N . ALA A 1 105 ? -16.156 -2.107 14.852 1 96.5 105 ALA A N 1
ATOM 761 C CA . ALA A 1 105 ? -16.078 -2.67 13.508 1 96.5 105 ALA A CA 1
ATOM 762 C C . ALA A 1 105 ? -14.906 -2.082 12.734 1 96.5 105 ALA A C 1
ATOM 764 O O . ALA A 1 105 ? -14.156 -2.812 12.086 1 96.5 105 ALA A O 1
ATOM 765 N N . VAL A 1 106 ? -14.742 -0.8 12.828 1 97.06 106 VAL A N 1
ATOM 766 C CA . VAL A 1 106 ? -13.641 -0.118 12.148 1 97.06 106 VAL A CA 1
ATOM 767 C C . VAL A 1 106 ? -12.312 -0.59 12.719 1 97.06 106 VAL A C 1
ATOM 769 O O . VAL A 1 106 ? -11.375 -0.876 11.969 1 97.06 106 VAL A O 1
ATOM 772 N N . GLY A 1 107 ? -12.266 -0.712 14 1 94.94 107 GLY A N 1
ATOM 773 C CA . GLY A 1 107 ? -11.047 -1.153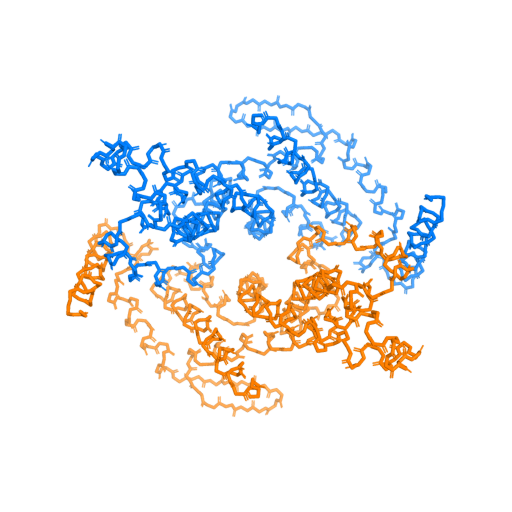 14.664 1 94.94 107 GLY A CA 1
ATOM 774 C C . GLY A 1 107 ? -10.641 -2.564 14.289 1 94.94 107 GLY A C 1
ATOM 775 O O . GLY A 1 107 ? -9.445 -2.873 14.219 1 94.94 107 GLY A O 1
ATOM 776 N N . LEU A 1 108 ? -11.555 -3.395 14.031 1 93.31 108 LEU A N 1
ATOM 777 C CA . LEU A 1 108 ? -11.289 -4.793 13.695 1 93.31 108 LEU A CA 1
ATOM 778 C C . LEU A 1 108 ? -10.93 -4.941 12.227 1 93.31 108 LEU A C 1
ATOM 780 O O . LEU A 1 108 ? -10.055 -5.742 11.875 1 93.31 108 LEU A O 1
ATOM 784 N N . LEU A 1 109 ? -11.547 -4.227 11.367 1 96.75 109 LEU A N 1
ATOM 785 C CA . LEU A 1 109 ? -11.453 -4.469 9.938 1 96.75 109 LEU A CA 1
ATOM 786 C C . LEU A 1 109 ? -10.344 -3.621 9.312 1 96.75 109 LEU A C 1
ATOM 788 O O . LEU A 1 109 ? -9.688 -4.055 8.367 1 96.75 109 LEU A O 1
ATOM 792 N N . ARG A 1 110 ? -10.125 -2.475 9.859 1 96 110 ARG A N 1
ATOM 793 C CA . ARG A 1 110 ? -9.234 -1.49 9.258 1 96 110 ARG A CA 1
ATOM 794 C C . ARG A 1 110 ? -7.801 -2.018 9.195 1 96 110 ARG A C 1
ATOM 796 O O . ARG A 1 110 ? -7.105 -1.827 8.195 1 96 110 ARG A O 1
ATOM 803 N N . PRO A 1 111 ? -7.371 -2.719 10.211 1 95.19 111 PRO A N 1
ATOM 804 C CA . PRO A 1 111 ? -5.965 -3.139 10.211 1 95.19 111 PRO A CA 1
ATOM 805 C C . PRO A 1 111 ? -5.691 -4.273 9.227 1 95.19 111 PRO A C 1
ATOM 807 O O . PRO A 1 111 ? -4.527 -4.59 8.953 1 95.19 111 PRO A O 1
ATOM 810 N N . ILE A 1 112 ? -6.637 -4.871 8.672 1 96 112 ILE A N 1
ATOM 811 C CA . ILE A 1 112 ? -6.469 -5.977 7.734 1 96 112 ILE A CA 1
ATOM 812 C C . ILE A 1 112 ? -6.176 -5.426 6.34 1 96 112 ILE A C 1
ATOM 814 O O . ILE A 1 112 ? -7.016 -4.746 5.746 1 96 112 ILE A O 1
ATOM 818 N N . PRO A 1 113 ? -5.039 -5.754 5.789 1 95.12 113 PRO A N 1
ATOM 819 C CA . PRO A 1 113 ? -4.711 -5.277 4.445 1 95.12 113 PRO A CA 1
ATOM 820 C C 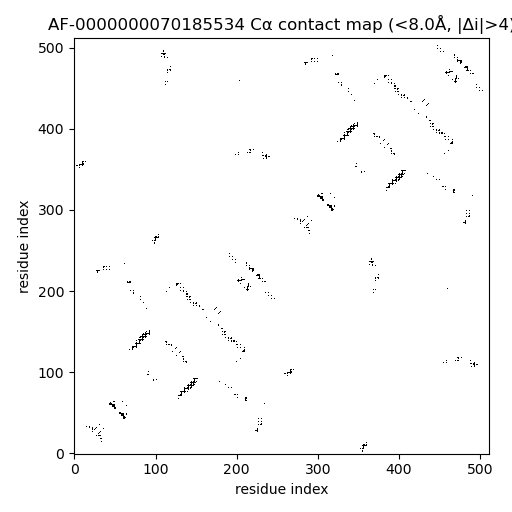. PRO A 1 113 ? -5.719 -5.738 3.393 1 95.12 113 PRO A C 1
ATOM 822 O O . PRO A 1 113 ? -6.207 -6.871 3.455 1 95.12 113 PRO A O 1
ATOM 825 N N . PRO A 1 114 ? -5.941 -4.879 2.436 1 94.88 114 PRO A N 1
ATOM 826 C CA . PRO A 1 114 ? -6.91 -5.238 1.397 1 94.88 114 PRO A CA 1
ATOM 827 C C . PRO A 1 114 ? -6.574 -6.555 0.705 1 94.88 114 PRO A C 1
ATOM 829 O O . PRO A 1 114 ? -7.473 -7.348 0.406 1 94.88 114 PRO A O 1
ATOM 832 N N . LEU A 1 115 ? -5.363 -6.816 0.534 1 93.94 115 LEU A N 1
ATOM 833 C CA . LEU A 1 115 ? -4.945 -7.988 -0.227 1 93.94 115 LEU A CA 1
ATOM 834 C C . LEU A 1 115 ? -5.172 -9.266 0.573 1 93.94 115 LEU A C 1
ATOM 836 O O . LEU A 1 115 ? -5.168 -10.367 0.012 1 93.94 115 LEU A O 1
ATOM 840 N N . ALA A 1 116 ? -5.281 -9.141 1.883 1 95.5 116 ALA A N 1
ATOM 841 C CA . ALA A 1 116 ? -5.582 -10.305 2.707 1 95.5 116 ALA A CA 1
ATOM 842 C C . ALA A 1 116 ? -6.965 -10.867 2.383 1 95.5 116 ALA A C 1
ATOM 844 O O . ALA A 1 116 ? -7.262 -12.016 2.699 1 95.5 116 ALA A O 1
ATOM 845 N N . TRP A 1 117 ? -7.77 -10.078 1.713 1 96.06 117 TRP A N 1
ATOM 846 C CA . TRP A 1 117 ? -9.133 -10.477 1.377 1 96.06 117 TRP A CA 1
ATOM 847 C C . TRP A 1 117 ? -9.172 -11.195 0.033 1 96.06 117 TRP A C 1
ATOM 849 O O . TRP A 1 117 ? -10.242 -11.617 -0.422 1 96.06 117 TRP A O 1
ATOM 859 N N . MET A 1 118 ? -8.078 -11.391 -0.58 1 94.12 118 MET A N 1
ATOM 860 C CA . MET A 1 118 ? -8.016 -11.891 -1.948 1 94.12 118 MET A CA 1
ATOM 861 C C . MET A 1 118 ? -8.727 -13.242 -2.062 1 94.12 118 MET A C 1
ATOM 863 O O . MET A 1 118 ? -9.523 -13.453 -2.977 1 94.12 118 MET A O 1
ATOM 867 N N . GLY A 1 119 ? -8.453 -14.148 -1.124 1 93.62 119 GLY A N 1
ATOM 868 C CA . GLY A 1 119 ? -9.109 -15.445 -1.161 1 93.62 119 GLY A CA 1
ATOM 869 C C . GLY A 1 119 ? -10.625 -15.359 -1.091 1 93.62 119 GLY A C 1
ATOM 870 O O . GLY A 1 119 ? -11.32 -16.078 -1.805 1 93.62 119 GLY A O 1
ATOM 871 N N . PHE A 1 120 ? -11.125 -14.5 -0.299 1 96.06 120 PHE A N 1
ATOM 872 C CA . PHE A 1 120 ? -12.555 -14.289 -0.141 1 96.06 120 PHE A CA 1
ATOM 873 C C . PHE A 1 120 ? -13.156 -13.656 -1.394 1 96.06 120 PHE A C 1
ATOM 875 O O . PHE A 1 120 ? -14.227 -14.055 -1.843 1 96.06 120 PHE A O 1
ATOM 882 N N . VAL A 1 121 ? -12.461 -12.695 -1.932 1 95.88 121 VAL A N 1
ATOM 883 C CA . VAL A 1 121 ? -12.938 -12.023 -3.133 1 95.88 121 VAL A CA 1
ATOM 884 C C . VAL A 1 121 ? -12.992 -13.008 -4.293 1 95.88 121 VAL A C 1
ATOM 886 O O . VAL A 1 121 ? -13.945 -12.992 -5.082 1 95.88 121 VAL A O 1
ATOM 889 N N . ILE A 1 122 ? -11.992 -13.859 -4.363 1 93.56 122 ILE A N 1
ATOM 890 C CA . ILE A 1 122 ? -11.992 -14.883 -5.398 1 93.56 122 ILE A CA 1
ATOM 891 C C . ILE A 1 122 ? -13.195 -15.805 -5.207 1 93.56 122 ILE A C 1
ATOM 893 O O . ILE A 1 122 ? -13.891 -16.141 -6.168 1 93.56 122 ILE A O 1
ATOM 897 N N . ALA A 1 123 ? -13.469 -16.125 -3.988 1 93.88 123 ALA A N 1
ATOM 898 C CA . ALA A 1 123 ? -14.57 -17.031 -3.68 1 93.88 123 ALA A CA 1
ATOM 899 C C . ALA A 1 123 ? -15.914 -16.359 -3.947 1 93.88 123 ALA A C 1
ATOM 901 O O . ALA A 1 123 ? -16.859 -17.016 -4.398 1 93.88 123 ALA A O 1
ATOM 902 N N . TRP A 1 124 ? -16.031 -15.016 -3.684 1 95.62 124 TRP A N 1
ATOM 903 C CA . TRP A 1 124 ? -17.297 -14.297 -3.738 1 95.62 124 TRP A CA 1
ATOM 904 C C . TRP A 1 124 ? -17.594 -13.82 -5.156 1 95.62 124 TRP A C 1
ATOM 906 O O . TRP A 1 124 ? -18.734 -13.859 -5.609 1 95.62 124 TRP A O 1
ATOM 916 N N . VAL A 1 125 ? -16.562 -13.344 -5.848 1 95.5 125 VAL A N 1
ATOM 917 C CA . VAL A 1 125 ? -16.781 -12.602 -7.086 1 95.5 125 VAL A CA 1
ATOM 918 C C . VAL A 1 125 ? -16.062 -13.289 -8.234 1 95.5 125 VAL A C 1
ATOM 920 O O . VAL A 1 125 ? -16.5 -13.227 -9.383 1 95.5 125 VAL A O 1
ATOM 923 N N . GLY A 1 126 ? -14.992 -14.008 -7.93 1 93.94 126 GLY A N 1
ATOM 924 C CA . GLY A 1 126 ? -14.195 -14.656 -8.961 1 93.94 126 GLY A CA 1
ATOM 925 C C . GLY A 1 126 ? -12.977 -13.844 -9.367 1 93.94 126 GLY A C 1
ATOM 926 O O . GLY A 1 126 ? -12.773 -12.734 -8.883 1 93.94 126 GLY A O 1
ATOM 927 N N . ILE A 1 127 ? -12.227 -14.492 -10.211 1 93.19 127 ILE A N 1
ATOM 928 C CA . ILE A 1 127 ? -11.023 -13.859 -10.742 1 93.19 127 ILE A CA 1
ATOM 929 C C . ILE A 1 127 ? -11.383 -13.016 -11.969 1 93.19 127 ILE A C 1
ATOM 931 O O 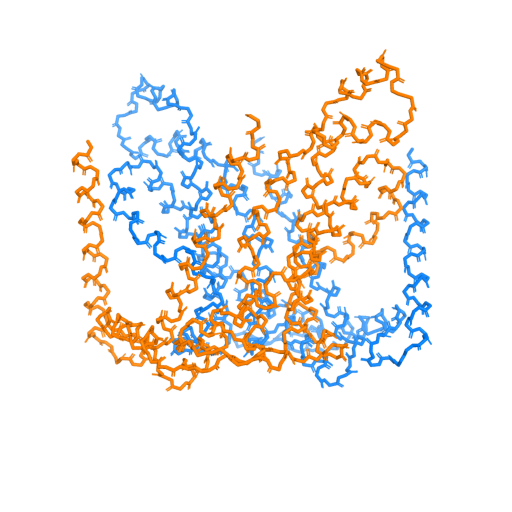. ILE A 1 127 ? -12.125 -13.469 -12.844 1 93.19 127 ILE A O 1
ATOM 935 N N . GLY A 1 128 ? -10.984 -11.844 -12.047 1 94.75 128 GLY A N 1
ATOM 936 C CA . GLY A 1 128 ? -11.281 -10.984 -13.18 1 94.75 128 GLY A CA 1
ATOM 937 C C . GLY A 1 128 ? -11.391 -9.516 -12.797 1 94.75 128 GLY A C 1
ATOM 938 O O . GLY A 1 128 ? -10.828 -9.086 -11.797 1 94.75 128 GLY A O 1
ATOM 939 N N . HIS A 1 129 ? -12.047 -8.781 -13.664 1 95.56 129 HIS A N 1
ATOM 940 C CA . HIS A 1 129 ? -12.156 -7.34 -13.469 1 95.56 129 HIS A CA 1
ATOM 941 C C . HIS A 1 129 ? -12.953 -7.02 -12.203 1 95.56 129 HIS A C 1
ATOM 943 O O . HIS A 1 129 ? -12.57 -6.133 -11.438 1 95.56 129 HIS A O 1
ATOM 949 N N . ALA A 1 130 ? -13.969 -7.762 -11.984 1 96.69 130 ALA A N 1
ATOM 950 C CA . ALA A 1 130 ? -14.844 -7.484 -10.844 1 96.69 130 ALA A CA 1
ATOM 951 C C . ALA A 1 130 ? -14.117 -7.746 -9.523 1 96.69 130 ALA A C 1
ATOM 953 O O . ALA A 1 130 ? -14.195 -6.938 -8.594 1 96.69 130 ALA A O 1
ATOM 954 N N . GLY A 1 131 ? -13.445 -8.914 -9.453 1 97.06 131 GLY A N 1
ATOM 955 C CA . GLY A 1 131 ? -12.688 -9.211 -8.25 1 97.06 131 GLY A CA 1
ATOM 956 C C . GLY A 1 131 ? -11.609 -8.18 -7.953 1 97.06 131 GLY A C 1
ATOM 957 O O . GLY A 1 131 ? -11.461 -7.742 -6.812 1 97.06 131 GLY A O 1
ATOM 958 N N . ALA A 1 132 ? -10.898 -7.789 -8.969 1 97.25 132 ALA A N 1
ATOM 959 C CA . ALA A 1 132 ? -9.852 -6.777 -8.812 1 97.25 132 ALA A CA 1
ATOM 960 C C . ALA A 1 132 ? -10.445 -5.445 -8.367 1 97.25 132 ALA A C 1
ATOM 962 O O . ALA A 1 132 ? -9.859 -4.75 -7.527 1 97.25 132 ALA A O 1
ATOM 963 N N . ALA A 1 133 ? -11.57 -5.098 -8.883 1 98.19 133 ALA A N 1
ATOM 964 C CA . ALA A 1 133 ? -12.234 -3.848 -8.523 1 98.19 133 ALA A CA 1
ATOM 965 C C . ALA A 1 133 ? -12.633 -3.848 -7.047 1 98.19 133 ALA A C 1
ATOM 967 O O . ALA A 1 133 ? -12.547 -2.816 -6.375 1 98.19 133 ALA A O 1
ATOM 968 N N . VAL A 1 134 ? -13.047 -4.977 -6.582 1 98.19 134 VAL A N 1
ATOM 969 C CA . VAL A 1 134 ? -13.461 -5.082 -5.184 1 98.19 134 VAL A CA 1
ATOM 970 C C . VAL A 1 134 ? -12.258 -4.84 -4.273 1 98.19 134 VAL A C 1
ATOM 972 O O . VAL A 1 134 ? -12.375 -4.141 -3.264 1 98.19 134 VAL A O 1
ATOM 975 N N . ILE A 1 135 ? -11.125 -5.387 -4.578 1 97.38 135 ILE A N 1
ATOM 976 C CA . ILE A 1 135 ? -9.922 -5.199 -3.77 1 97.38 135 ILE A CA 1
ATOM 977 C C . ILE A 1 135 ? -9.523 -3.725 -3.766 1 97.38 135 ILE A C 1
ATOM 979 O O . ILE A 1 135 ? -9.188 -3.17 -2.717 1 97.38 135 ILE A O 1
ATOM 983 N N . VAL A 1 136 ? -9.562 -3.09 -4.926 1 98.12 136 VAL A N 1
ATOM 984 C CA . VAL A 1 136 ? -9.297 -1.66 -5.039 1 98.12 136 VAL A CA 1
ATOM 985 C C . VAL A 1 136 ? -10.281 -0.875 -4.18 1 98.12 136 VAL A C 1
ATOM 987 O O . VAL A 1 136 ? -9.898 0.066 -3.482 1 98.12 136 VAL A O 1
ATOM 990 N N . ALA A 1 137 ? -11.516 -1.281 -4.242 1 98.69 137 ALA A N 1
ATOM 991 C CA . ALA A 1 137 ? -12.562 -0.609 -3.473 1 98.69 137 ALA A CA 1
ATOM 992 C C . ALA A 1 137 ? -12.289 -0.704 -1.974 1 98.69 137 ALA A C 1
ATOM 994 O O . ALA A 1 137 ? -12.453 0.276 -1.243 1 98.69 137 ALA A O 1
ATOM 995 N N . ILE A 1 138 ? -11.867 -1.819 -1.521 1 98.19 138 ILE A N 1
ATOM 996 C CA . ILE A 1 138 ? -11.57 -2.016 -0.106 1 98.19 138 ILE A CA 1
ATOM 997 C C . ILE A 1 138 ? -10.469 -1.058 0.329 1 98.19 138 ILE A C 1
ATOM 999 O O . ILE A 1 138 ? -10.594 -0.372 1.346 1 98.19 138 ILE A O 1
ATOM 1003 N N . GLY A 1 139 ? -9.43 -1.006 -0.438 1 97.56 139 GLY A N 1
ATOM 1004 C CA . GLY A 1 139 ? -8.32 -0.12 -0.114 1 97.56 139 GLY A CA 1
ATOM 1005 C C . GLY A 1 139 ? -8.719 1.345 -0.099 1 97.56 139 GLY A C 1
ATOM 1006 O O . GLY A 1 139 ? -8.445 2.055 0.873 1 97.56 139 GLY A O 1
ATOM 1007 N N . SER A 1 140 ? -9.328 1.776 -1.176 1 98.5 140 SER A N 1
ATOM 1008 C CA . SER A 1 140 ? -9.695 3.184 -1.305 1 98.5 140 SER A CA 1
ATOM 1009 C C . SER A 1 140 ? -10.781 3.566 -0.311 1 98.5 140 SER A C 1
ATOM 1011 O O . SER A 1 140 ? -10.852 4.715 0.136 1 98.5 140 SER A O 1
ATOM 1013 N N . PHE A 1 141 ? -11.641 2.609 0.118 1 98.81 141 PHE A N 1
ATOM 1014 C CA . PHE A 1 141 ? -12.672 2.832 1.122 1 98.81 141 PHE A CA 1
ATOM 1015 C C . PHE A 1 141 ? -12.062 3.271 2.445 1 98.81 141 PHE A C 1
ATOM 1017 O O . PHE A 1 141 ? -12.453 4.293 3.012 1 98.81 141 PHE A O 1
ATOM 1024 N N . TRP A 1 142 ? -11.133 2.572 2.877 1 98.38 142 TRP A N 1
ATOM 1025 C CA . TRP A 1 142 ? -10.555 2.855 4.188 1 98.38 142 TRP A CA 1
ATOM 1026 C C . TRP A 1 142 ? -9.766 4.156 4.164 1 98.38 142 TRP A C 1
ATOM 1028 O O . TRP A 1 142 ? -9.812 4.938 5.117 1 98.38 142 TRP A O 1
ATOM 1038 N N . ILE A 1 143 ? -9.055 4.371 3.098 1 97.94 143 ILE A N 1
ATOM 1039 C CA . ILE A 1 143 ? -8.273 5.594 2.971 1 97.94 143 ILE A CA 1
ATOM 1040 C C . ILE A 1 143 ? -9.195 6.809 3.025 1 97.94 143 ILE A C 1
ATOM 1042 O O . ILE A 1 143 ? -8.953 7.75 3.783 1 97.94 143 ILE A O 1
ATOM 1046 N N . THR A 1 144 ? -10.234 6.762 2.289 1 98.62 144 THR A N 1
ATOM 1047 C CA . THR A 1 144 ? -11.125 7.914 2.189 1 98.62 144 THR A CA 1
ATOM 1048 C C . THR A 1 144 ? -12.008 8.023 3.424 1 98.62 144 THR A C 1
ATOM 1050 O O . THR A 1 144 ? -12.367 9.125 3.848 1 98.62 144 THR A O 1
ATOM 1053 N N . LEU A 1 145 ? -12.406 6.879 3.99 1 98.69 145 LEU A N 1
ATOM 1054 C CA . LEU A 1 145 ? -13.164 6.91 5.234 1 98.69 145 LEU A CA 1
ATOM 1055 C C . LEU A 1 145 ? -12.383 7.629 6.332 1 98.69 145 LEU A C 1
ATOM 1057 O O . LEU A 1 145 ? -12.906 8.539 6.973 1 98.69 145 LEU A O 1
ATOM 1061 N N . LEU A 1 146 ? -11.164 7.293 6.512 1 97.75 146 LEU A N 1
ATOM 1062 C CA . LEU A 1 146 ? -10.352 7.855 7.586 1 97.75 146 LEU A CA 1
ATOM 1063 C C . LEU A 1 146 ? -10 9.312 7.305 1 97.75 146 LEU A C 1
ATOM 1065 O O . LEU A 1 146 ? -10 10.141 8.211 1 97.75 146 LEU A O 1
ATOM 1069 N N . GLY A 1 147 ? -9.68 9.586 6.027 1 97.75 147 GLY A N 1
ATOM 1070 C CA . GLY A 1 147 ? -9.398 10.961 5.664 1 97.75 147 GLY A CA 1
ATOM 1071 C C . GLY A 1 147 ? -10.57 11.898 5.902 1 97.75 147 GLY A C 1
ATOM 1072 O O . GLY A 1 147 ? -10.398 13 6.418 1 97.75 147 GLY A O 1
ATOM 1073 N N . ALA A 1 148 ? -11.727 11.43 5.535 1 98 148 ALA A N 1
ATOM 1074 C CA . ALA A 1 148 ? -12.93 12.227 5.746 1 98 148 ALA A CA 1
ATOM 1075 C C . ALA A 1 148 ? -13.273 12.32 7.227 1 98 148 ALA A C 1
ATOM 1077 O O . ALA A 1 148 ? -13.609 13.398 7.727 1 98 148 ALA A O 1
ATOM 1078 N N . HIS A 1 149 ? -13.227 11.188 7.891 1 97.75 149 HIS A N 1
ATOM 1079 C CA . HIS A 1 149 ? -13.492 11.133 9.328 1 97.75 149 HIS A CA 1
ATOM 1080 C C . HIS A 1 149 ? -12.602 12.094 10.094 1 97.75 149 HIS A C 1
ATOM 1082 O O . HIS A 1 149 ? -13.086 12.914 10.875 1 97.75 149 HIS A O 1
ATOM 1088 N N . ASP A 1 150 ? -11.297 12.055 9.859 1 96.62 150 ASP A N 1
ATOM 1089 C CA . ASP A 1 150 ? -10.336 12.914 10.547 1 96.62 150 ASP A CA 1
ATOM 1090 C C . ASP A 1 150 ? -10.531 14.383 10.148 1 96.62 150 ASP A C 1
ATOM 1092 O O . ASP A 1 150 ? -10.344 15.281 10.977 1 96.62 150 ASP A O 1
ATOM 1096 N N . GLY A 1 151 ? -10.844 14.586 8.898 1 96 151 GLY A N 1
ATOM 1097 C CA . GLY A 1 151 ? -11.133 15.938 8.445 1 96 151 GLY A CA 1
ATOM 1098 C C . GLY A 1 151 ? -12.258 16.594 9.219 1 96 151 GLY A C 1
ATOM 1099 O O . GLY A 1 151 ? -12.156 17.766 9.594 1 96 151 GLY A O 1
ATOM 1100 N N . VAL A 1 152 ? -13.258 15.883 9.477 1 95.12 152 VAL A N 1
ATOM 1101 C CA . VAL A 1 152 ? -14.398 16.422 10.211 1 95.12 152 VAL A CA 1
ATOM 1102 C C . VAL A 1 152 ? -13.992 16.688 11.664 1 95.12 152 VAL A C 1
ATOM 1104 O O . VAL A 1 152 ? -14.328 17.734 12.219 1 95.12 152 VAL A O 1
ATOM 1107 N N . ARG A 1 153 ? -13.25 15.812 12.219 1 93.94 153 ARG A N 1
ATOM 1108 C CA . ARG A 1 153 ? -12.867 15.906 13.625 1 93.94 153 ARG A CA 1
ATOM 1109 C C . ARG A 1 153 ? -11.875 17.047 13.844 1 93.94 153 ARG A C 1
ATOM 1111 O O . ARG A 1 153 ? -11.766 17.578 14.953 1 93.94 153 ARG A O 1
ATOM 1118 N N . GLU A 1 154 ? -11.258 17.375 12.836 1 92.5 154 GLU A N 1
ATOM 1119 C CA . GLU A 1 154 ? -10.25 18.422 12.945 1 92.5 154 GLU A CA 1
ATOM 1120 C C . GLU A 1 154 ? -10.859 19.797 12.672 1 92.5 154 GLU A C 1
ATOM 1122 O O . GLU A 1 154 ? -10.203 20.828 12.875 1 92.5 154 GLU A O 1
ATOM 1127 N N . LEU A 1 155 ? -12.078 19.859 12.242 1 90.69 155 LEU A N 1
ATOM 1128 C CA . LEU A 1 155 ? -12.727 21.141 12.023 1 90.69 155 LEU A CA 1
ATOM 1129 C C . LEU A 1 155 ? -12.859 21.906 13.336 1 90.69 155 LEU A C 1
ATOM 1131 O O . LEU A 1 155 ? -13.234 21.344 14.359 1 90.69 155 LEU A O 1
ATOM 1135 N N . PRO A 1 156 ? -12.438 23.172 13.266 1 86.12 156 PRO A N 1
ATOM 1136 C CA . PRO A 1 156 ? -12.656 23.969 14.469 1 86.12 156 PRO A CA 1
ATOM 1137 C C . PRO A 1 156 ? -14.117 23.984 14.914 1 86.12 156 PRO A C 1
ATOM 1139 O O . PRO A 1 156 ? -15.023 24.047 14.078 1 86.12 156 PRO A O 1
ATOM 1142 N N . THR A 1 157 ? -14.25 23.859 16.172 1 79.31 157 THR A N 1
ATOM 1143 C CA . THR A 1 157 ? -15.578 23.859 16.766 1 79.31 157 THR A CA 1
ATOM 1144 C C . THR A 1 157 ? -16.328 25.156 16.406 1 79.31 157 THR A C 1
ATOM 1146 O O . THR A 1 157 ? -17.562 25.156 16.328 1 79.31 157 THR A O 1
ATOM 1149 N N . GLU A 1 158 ? -15.508 26.062 16.109 1 79.62 158 GLU A N 1
ATOM 1150 C CA . GLU A 1 158 ? -16.062 27.375 15.789 1 79.62 158 GLU A CA 1
ATOM 1151 C C . GLU A 1 158 ? -16.922 27.328 14.531 1 79.62 158 GLU A C 1
ATOM 1153 O O . GLU A 1 158 ? -17.891 28.094 14.398 1 79.62 158 GLU A O 1
ATOM 1158 N N . TRP A 1 159 ? -16.578 26.469 13.641 1 76.06 159 TRP A N 1
ATOM 1159 C CA . TRP A 1 159 ? -17.328 26.359 12.398 1 76.06 159 TRP A CA 1
ATOM 1160 C C . TRP A 1 159 ? -18.766 25.906 12.672 1 76.06 159 TRP A C 1
ATOM 1162 O O . TRP A 1 159 ? -19.703 26.453 12.109 1 76.06 159 TRP A O 1
ATOM 1172 N N . ILE A 1 160 ? -18.875 25.031 13.625 1 74.25 160 ILE A N 1
ATOM 1173 C CA . ILE A 1 160 ? -20.188 24.5 13.977 1 74.25 160 ILE A CA 1
ATOM 1174 C C . ILE A 1 160 ? -20.969 25.547 14.781 1 74.25 160 ILE A C 1
ATOM 1176 O O . ILE A 1 160 ? -22.156 25.75 14.547 1 74.25 160 ILE A O 1
ATOM 1180 N N . GLU A 1 161 ? -20.203 26.203 15.547 1 77.25 161 GLU A N 1
ATOM 1181 C CA . GLU A 1 161 ? -20.844 27.234 16.359 1 77.25 161 GLU A CA 1
ATOM 1182 C C . GLU A 1 161 ? -21.344 28.375 15.5 1 77.25 161 GLU A C 1
ATOM 1184 O O . GLU A 1 161 ? -22.438 28.906 15.734 1 77.25 161 GLU A O 1
ATOM 1189 N N . VAL A 1 162 ? -20.531 28.656 14.578 1 74.5 162 VAL A N 1
ATOM 1190 C CA . VAL A 1 162 ? -20.906 29.734 13.672 1 74.5 162 VAL A CA 1
ATOM 1191 C C . VAL A 1 162 ? -22.125 29.312 12.859 1 74.5 162 VAL A C 1
ATOM 1193 O O . VAL A 1 162 ? -23.062 30.109 12.672 1 74.5 162 VAL A O 1
ATOM 1196 N N . GLY A 1 163 ? -22.141 28.141 12.43 1 72.38 163 GLY A N 1
ATOM 1197 C CA . GLY A 1 163 ? -23.297 27.641 11.711 1 72.38 163 GLY A CA 1
ATOM 1198 C C . GLY A 1 163 ? -24.562 27.688 12.531 1 72.38 163 GLY A C 1
ATOM 1199 O O . GLY A 1 163 ? -25.609 28.109 12.039 1 72.38 163 GLY A O 1
ATOM 1200 N N . GLU A 1 164 ? -24.422 27.359 13.828 1 74.31 164 GLU A N 1
ATOM 1201 C CA . GLU A 1 164 ? -25.562 27.391 14.742 1 74.31 164 GLU A CA 1
ATOM 1202 C C . GLU A 1 164 ? -26.047 28.812 14.984 1 74.31 164 GLU A C 1
ATOM 1204 O O . GLU A 1 164 ? -27.25 29.078 15.039 1 74.31 164 GLU A O 1
ATOM 1209 N N . SER A 1 165 ? -25.047 29.562 15.047 1 78.56 165 SER A N 1
ATOM 1210 C CA . SER A 1 165 ? -25.391 30.953 15.281 1 78.56 165 SER A CA 1
ATOM 1211 C C . SER A 1 165 ? -26.094 31.578 14.078 1 78.56 165 SER A C 1
ATOM 1213 O O . SER A 1 165 ? -26.875 32.5 14.219 1 78.56 165 SER A O 1
ATOM 1215 N N . LEU A 1 166 ? -25.844 31.031 12.93 1 80.12 166 LEU A N 1
ATOM 1216 C CA . LEU A 1 166 ? -26.438 31.547 11.695 1 80.12 166 LEU A CA 1
ATOM 1217 C C . LEU A 1 166 ? -27.781 30.859 11.422 1 80.12 166 LEU A C 1
ATOM 1219 O O . LEU A 1 166 ? -28.375 31.062 10.359 1 80.12 166 LEU A O 1
ATOM 1223 N N . GLY A 1 167 ? -28.141 30.078 12.391 1 76.25 167 GLY A N 1
ATOM 1224 C CA . GLY A 1 167 ? -29.484 29.547 12.336 1 76.25 167 GLY A CA 1
ATOM 1225 C C . GLY A 1 167 ? -29.547 28.141 11.781 1 76.25 167 GLY A C 1
ATOM 1226 O O . GLY A 1 167 ? -30.625 27.625 11.508 1 76.25 167 GLY A O 1
ATOM 1227 N N . VAL A 1 168 ? -28.375 27.703 11.516 1 73.81 168 VAL A N 1
ATOM 1228 C CA . VAL A 1 168 ? -28.391 26.328 11.031 1 73.81 168 VAL A CA 1
ATOM 1229 C C . VAL A 1 168 ? -28.703 25.375 12.188 1 73.81 168 VAL A C 1
ATOM 1231 O O . VAL A 1 168 ? -27.906 25.25 13.117 1 73.81 168 VAL A O 1
ATOM 1234 N N . ARG A 1 169 ? -29.938 24.906 12.188 1 75.31 169 ARG A N 1
ATOM 1235 C CA . ARG A 1 169 ? -30.391 24.125 13.344 1 75.31 169 ARG A CA 1
ATOM 1236 C C . ARG A 1 169 ? -30.5 22.641 13 1 75.31 169 ARG A C 1
ATOM 1238 O O . ARG A 1 169 ? -30.422 21.797 13.883 1 75.31 169 ARG A O 1
ATOM 1245 N N . ASP A 1 170 ? -30.578 22.438 11.664 1 84.69 170 ASP A N 1
ATOM 1246 C CA . ASP A 1 170 ? -30.766 21.016 11.344 1 84.69 170 ASP A CA 1
ATOM 1247 C C . ASP A 1 170 ? -29.469 20.391 10.852 1 84.69 170 ASP A C 1
ATOM 1249 O O . ASP A 1 170 ? -28.656 21.062 10.195 1 84.69 170 ASP A O 1
ATOM 1253 N N . HIS A 1 171 ? -29.328 19.109 11.18 1 85.75 171 HIS A N 1
ATOM 1254 C CA . HIS A 1 171 ? -28.109 18.375 10.883 1 85.75 171 HIS A CA 1
ATOM 1255 C C . HIS A 1 171 ? -27.844 18.344 9.383 1 85.75 171 HIS A C 1
ATOM 1257 O O . HIS A 1 171 ? -26.688 18.422 8.953 1 85.75 171 HIS A O 1
ATOM 1263 N N . ARG A 1 172 ? -28.797 18.266 8.672 1 85.19 172 ARG A N 1
ATOM 1264 C CA . ARG A 1 172 ? -28.656 18.156 7.223 1 85.19 172 ARG A CA 1
ATOM 1265 C C . ARG A 1 172 ? -28.047 19.422 6.645 1 85.19 172 ARG A C 1
ATOM 1267 O O . ARG A 1 172 ? -27.141 19.359 5.805 1 85.19 172 ARG A O 1
ATOM 1274 N N . THR A 1 173 ? -28.594 20.547 7.086 1 85.06 173 THR A N 1
ATOM 1275 C CA . THR A 1 173 ? -28.078 21.828 6.617 1 85.06 173 THR A CA 1
ATOM 1276 C C . THR A 1 173 ? -26.672 22.078 7.133 1 85.06 173 THR A C 1
ATOM 1278 O O . THR A 1 173 ? -25.828 22.625 6.414 1 85.06 173 THR A O 1
ATOM 1281 N N . MET A 1 174 ? -26.422 21.688 8.312 1 86.19 174 MET A N 1
ATOM 1282 C CA . MET A 1 174 ? -25.109 21.859 8.914 1 86.19 174 MET A CA 1
ATOM 1283 C C . MET A 1 174 ? -24.047 21.062 8.156 1 86.19 174 MET A C 1
ATOM 1285 O O . MET A 1 174 ? -22.984 21.578 7.828 1 86.19 174 MET A O 1
ATOM 1289 N N . VAL A 1 175 ? -24.438 19.828 7.816 1 88.19 175 VAL A N 1
ATOM 1290 C CA . VAL A 1 175 ? -23.516 18.938 7.109 1 88.19 175 VAL A CA 1
ATOM 1291 C C . VAL A 1 175 ? -23.281 19.469 5.695 1 88.19 175 VAL A C 1
ATOM 1293 O O . VAL A 1 175 ? -22.141 19.562 5.242 1 88.19 175 VAL A O 1
ATOM 1296 N N . ARG A 1 176 ? -24.297 19.875 5.102 1 88.19 176 ARG A N 1
ATOM 1297 C CA . ARG A 1 176 ? -24.234 20.266 3.697 1 88.19 176 ARG A CA 1
ATOM 1298 C C . ARG A 1 176 ? -23.547 21.609 3.537 1 88.19 176 ARG A C 1
ATOM 1300 O O . ARG A 1 176 ? -22.75 21.812 2.615 1 88.19 176 ARG A O 1
ATOM 1307 N N . LYS A 1 177 ? -23.734 22.531 4.504 1 87.81 177 LYS A N 1
ATOM 1308 C CA . LYS A 1 177 ? -23.312 23.906 4.277 1 87.81 177 LYS A CA 1
ATOM 1309 C C . LYS A 1 177 ? -22.047 24.234 5.074 1 87.81 177 LYS A C 1
ATOM 1311 O O . LYS A 1 177 ? -21.344 25.203 4.773 1 87.81 177 LYS A O 1
ATOM 1316 N N . VAL A 1 178 ? -21.781 23.438 5.988 1 86.75 178 VAL A N 1
ATOM 1317 C CA . VAL A 1 178 ? -20.641 23.797 6.832 1 86.75 178 VAL A CA 1
ATOM 1318 C C . VAL A 1 178 ? -19.625 22.656 6.809 1 86.75 178 VAL A C 1
ATOM 1320 O O . VAL A 1 178 ? -18.469 22.875 6.418 1 86.75 178 VAL A O 1
ATOM 1323 N N . VAL A 1 179 ? -20.062 21.484 7.086 1 90.12 179 VAL A N 1
ATOM 1324 C CA . VAL A 1 179 ? -19.141 20.375 7.285 1 90.12 179 VAL A CA 1
ATOM 1325 C C . VAL A 1 179 ? -18.531 19.969 5.949 1 90.12 179 VAL A C 1
ATOM 1327 O O . VAL A 1 179 ? -17.297 19.906 5.824 1 90.12 179 VAL A O 1
ATOM 1330 N N . ILE A 1 180 ? -19.344 19.797 4.945 1 92 180 ILE A N 1
ATOM 1331 C CA . ILE A 1 180 ? -18.875 19.297 3.658 1 92 180 ILE A CA 1
ATOM 1332 C C . ILE A 1 180 ? -17.891 20.281 3.047 1 92 180 ILE A C 1
ATOM 1334 O O . ILE A 1 180 ? -16.766 19.891 2.674 1 92 180 ILE A O 1
ATOM 1338 N N . PRO A 1 181 ? -18.281 21.578 3.008 1 91.06 181 PRO A N 1
ATOM 1339 C CA . PRO A 1 181 ? -17.281 22.531 2.504 1 91.06 181 PRO A CA 1
ATOM 1340 C C . PRO A 1 181 ? -16.031 22.609 3.381 1 91.06 181 PRO A C 1
ATOM 1342 O O . PRO A 1 181 ? -14.938 22.828 2.875 1 91.06 181 PRO A O 1
ATOM 1345 N N . GLY A 1 182 ? -16.188 22.422 4.594 1 90.69 182 GLY A N 1
ATOM 1346 C CA . GLY A 1 182 ? -15.062 22.5 5.523 1 90.69 182 GLY A CA 1
ATOM 1347 C C . GLY A 1 182 ? -14.086 21.344 5.387 1 90.69 182 GLY A C 1
ATOM 1348 O O . GLY A 1 182 ? -12.891 21.5 5.629 1 90.69 182 GLY A O 1
ATOM 1349 N N . VAL A 1 183 ? -14.617 20.188 4.996 1 94.56 183 VAL A N 1
ATOM 1350 C CA . VAL A 1 183 ? -13.766 19.016 4.969 1 94.56 183 VAL A CA 1
ATOM 1351 C C . VAL A 1 183 ? -13.32 18.734 3.535 1 94.56 183 VAL A C 1
ATOM 1353 O O . VAL A 1 183 ? -12.57 17.781 3.285 1 94.56 183 VAL A O 1
ATOM 1356 N N . ALA A 1 184 ? -13.688 19.531 2.6 1 94.81 184 ALA A N 1
ATOM 1357 C CA . ALA A 1 184 ? -13.391 19.328 1.185 1 94.81 184 ALA A CA 1
ATOM 1358 C C . ALA A 1 184 ? -11.891 19.172 0.951 1 94.81 184 ALA A C 1
ATOM 1360 O O . ALA A 1 184 ? -11.461 18.266 0.228 1 94.81 184 ALA A O 1
ATOM 1361 N N . PRO A 1 185 ? -11.07 19.984 1.6 1 94 185 PRO A N 1
ATOM 1362 C CA . PRO A 1 185 ? -9.633 19.812 1.402 1 94 185 PRO A CA 1
ATOM 1363 C C . PRO A 1 185 ? -9.125 18.469 1.914 1 94 185 PRO A C 1
ATOM 1365 O O . PRO A 1 185 ? -8.32 17.812 1.244 1 94 185 PRO A O 1
ATOM 1368 N N . SER A 1 186 ? -9.633 18.047 3.062 1 95.81 186 SER A N 1
ATOM 1369 C CA . SER A 1 186 ? -9.227 16.766 3.631 1 95.81 186 SER A CA 1
ATOM 1370 C C . SER A 1 186 ? -9.711 15.609 2.77 1 95.81 186 SER A C 1
ATOM 1372 O O . SER A 1 186 ? -8.984 14.633 2.57 1 95.81 186 SER A O 1
ATOM 1374 N N . VAL A 1 187 ? -10.867 15.695 2.291 1 97.12 187 VAL A N 1
ATOM 1375 C CA . VAL A 1 187 ? -11.414 14.656 1.424 1 97.12 187 VAL A CA 1
ATOM 1376 C C . VAL A 1 187 ? -10.641 14.617 0.109 1 97.12 187 VAL A C 1
ATOM 1378 O O . VAL A 1 187 ? -10.344 13.539 -0.414 1 97.12 187 VAL A O 1
ATOM 1381 N N . SER A 1 188 ? -10.336 15.812 -0.429 1 97 188 SER A N 1
ATOM 1382 C CA . SER A 1 188 ? -9.547 15.891 -1.654 1 97 188 SER A CA 1
ATOM 1383 C C . SER A 1 188 ? -8.188 15.227 -1.485 1 97 188 SER A C 1
ATOM 1385 O O . SER A 1 188 ? -7.734 14.5 -2.369 1 97 188 SER A O 1
ATOM 1387 N N . THR A 1 189 ? -7.594 15.461 -0.374 1 95.88 189 THR A N 1
ATOM 1388 C CA . THR A 1 189 ? -6.309 14.844 -0.074 1 95.88 189 THR A CA 1
ATOM 1389 C C . THR A 1 189 ? -6.453 13.328 0.023 1 95.88 189 THR A C 1
ATOM 1391 O O . THR A 1 189 ? -5.605 12.586 -0.477 1 95.88 189 THR A O 1
ATOM 1394 N N . ALA A 1 190 ? -7.477 12.867 0.646 1 97.81 190 ALA A N 1
ATOM 1395 C CA . ALA A 1 190 ? -7.727 11.43 0.781 1 97.81 190 ALA A CA 1
ATOM 1396 C C . ALA A 1 190 ? -7.98 10.789 -0.579 1 97.81 190 ALA A C 1
ATOM 1398 O O . ALA A 1 190 ? -7.539 9.664 -0.835 1 97.81 190 ALA A O 1
ATOM 1399 N N . VAL A 1 191 ? -8.672 11.484 -1.414 1 97.94 191 VAL A N 1
ATOM 1400 C CA . VAL A 1 191 ? -8.953 10.984 -2.756 1 97.94 191 VAL A CA 1
ATOM 1401 C C . VAL A 1 191 ? -7.652 10.883 -3.553 1 97.94 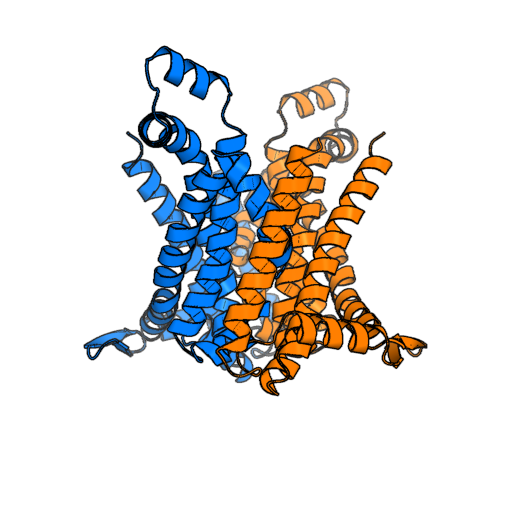191 VAL A C 1
ATOM 1403 O O . VAL A 1 191 ? -7.398 9.875 -4.211 1 97.94 191 VAL A O 1
ATOM 1406 N N . ARG A 1 192 ? -6.852 11.891 -3.492 1 97.25 192 ARG A N 1
ATOM 1407 C CA . ARG A 1 192 ? -5.566 11.852 -4.184 1 97.25 192 ARG A CA 1
ATOM 1408 C C . ARG A 1 192 ? -4.715 10.688 -3.695 1 97.25 192 ARG A C 1
ATOM 1410 O O . ARG A 1 192 ? -4.105 9.977 -4.5 1 97.25 192 ARG A O 1
ATOM 1417 N N . THR A 1 193 ? -4.711 10.531 -2.408 1 96 193 THR A N 1
ATOM 1418 C CA . THR A 1 193 ? -3.977 9.414 -1.827 1 96 193 THR A CA 1
ATOM 1419 C C . THR A 1 193 ? -4.523 8.078 -2.336 1 96 193 THR A C 1
ATOM 1421 O O . THR A 1 193 ? -3.758 7.168 -2.648 1 96 193 THR A O 1
ATOM 1424 N N . SER A 1 194 ? -5.801 7.957 -2.432 1 98 194 SER A N 1
ATOM 1425 C CA . SER A 1 194 ? -6.438 6.742 -2.922 1 98 194 SER A CA 1
ATOM 1426 C C . SER A 1 194 ? -6.059 6.465 -4.371 1 98 194 SER A C 1
ATOM 1428 O O . SER A 1 194 ? -5.848 5.309 -4.754 1 98 194 SER A O 1
ATOM 1430 N N . LEU A 1 195 ? -5.992 7.535 -5.156 1 97.31 195 LEU A N 1
ATOM 1431 C CA . LEU A 1 195 ? -5.613 7.395 -6.559 1 97.31 195 LEU A CA 1
ATOM 1432 C C . LEU A 1 195 ? -4.227 6.77 -6.688 1 97.31 195 LEU A C 1
ATOM 1434 O O . LEU A 1 195 ? -4.039 5.824 -7.457 1 97.31 195 LEU A O 1
ATOM 1438 N N . GLY A 1 196 ? -3.332 7.266 -5.957 1 95 196 GLY A N 1
ATOM 1439 C CA . GLY A 1 196 ? -1.971 6.754 -6.004 1 95 196 GLY A CA 1
ATOM 1440 C C . GLY A 1 196 ? -1.839 5.352 -5.441 1 95 196 GLY A C 1
ATOM 1441 O O . GLY A 1 196 ? -1.236 4.48 -6.07 1 95 196 GLY A O 1
ATOM 1442 N N . ARG A 1 197 ? -2.432 5.082 -4.289 1 93.94 197 ARG A N 1
ATOM 1443 C CA . ARG A 1 197 ? -2.338 3.799 -3.6 1 93.94 197 ARG A CA 1
ATOM 1444 C C . ARG A 1 197 ? -3.029 2.697 -4.395 1 93.94 197 ARG A C 1
ATOM 1446 O O . ARG A 1 197 ? -2.615 1.536 -4.348 1 93.94 197 ARG A O 1
ATOM 1453 N N . SER A 1 198 ? -4 3.037 -5.094 1 96.88 198 SER A N 1
ATOM 1454 C CA . SER A 1 198 ? -4.766 2.039 -5.836 1 96.88 198 SER A CA 1
ATOM 1455 C C . SER A 1 198 ? -3.932 1.428 -6.961 1 96.88 198 SER A C 1
ATOM 1457 O O . SER A 1 198 ? -4.152 0.279 -7.348 1 96.88 198 SER A O 1
ATOM 1459 N N . TRP A 1 199 ? -2.979 2.162 -7.496 1 94.94 199 TRP A N 1
ATOM 1460 C CA . TRP A 1 199 ? -2.094 1.582 -8.5 1 94.94 199 TRP A CA 1
ATOM 1461 C C . TRP A 1 199 ? -1.212 0.499 -7.887 1 94.94 199 TRP A C 1
ATOM 1463 O O . TRP A 1 199 ? -0.865 -0.478 -8.555 1 94.94 199 TRP A O 1
ATOM 1473 N N . MET A 1 200 ? -0.881 0.616 -6.633 1 91.88 200 MET A N 1
ATOM 1474 C CA . MET A 1 200 ? -0.147 -0.428 -5.926 1 91.88 200 MET A CA 1
ATOM 1475 C C . MET A 1 200 ? -1.042 -1.632 -5.652 1 91.88 200 MET A C 1
ATOM 1477 O O . MET A 1 200 ? -0.614 -2.777 -5.805 1 91.88 200 MET A O 1
ATOM 1481 N N . ILE A 1 201 ? -2.256 -1.366 -5.32 1 93.5 201 ILE A N 1
ATOM 1482 C CA . ILE A 1 201 ? -3.205 -2.414 -4.965 1 93.5 201 ILE A CA 1
ATOM 1483 C C . ILE A 1 201 ? -3.553 -3.236 -6.207 1 93.5 201 ILE A C 1
ATOM 1485 O O . ILE A 1 201 ? -3.637 -4.465 -6.141 1 93.5 201 ILE A O 1
ATOM 1489 N N . ILE A 1 202 ? -3.744 -2.561 -7.352 1 93.25 202 ILE A N 1
ATOM 1490 C CA . ILE A 1 202 ? -4.203 -3.291 -8.531 1 93.25 202 ILE A CA 1
ATOM 1491 C C . ILE A 1 202 ? -3.088 -4.199 -9.039 1 93.25 202 ILE A C 1
ATOM 1493 O O . ILE A 1 202 ? -3.354 -5.277 -9.578 1 93.25 202 ILE A O 1
ATOM 1497 N N . VAL A 1 203 ? -1.794 -3.738 -8.914 1 92.19 203 VAL A N 1
ATOM 1498 C CA . VAL A 1 203 ? -0.691 -4.609 -9.312 1 92.19 203 VAL A CA 1
ATOM 1499 C C . VAL A 1 203 ? -0.776 -5.93 -8.555 1 92.19 203 VAL A C 1
ATOM 1501 O O . VAL A 1 203 ? -0.665 -7.004 -9.148 1 92.19 203 VAL A O 1
ATOM 1504 N N . ALA A 1 204 ? -1.035 -5.828 -7.305 1 86.94 204 ALA A N 1
ATOM 1505 C CA . ALA A 1 204 ? -1.133 -7.023 -6.473 1 86.94 204 ALA A CA 1
ATOM 1506 C C . ALA A 1 204 ? -2.283 -7.918 -6.926 1 86.94 204 ALA A C 1
ATOM 1508 O O . ALA A 1 204 ? -2.125 -9.133 -7.035 1 86.94 204 ALA A O 1
ATOM 1509 N N . ALA A 1 205 ? -3.41 -7.301 -7.184 1 90.19 205 ALA A N 1
ATOM 1510 C CA . ALA A 1 205 ? -4.578 -8.055 -7.629 1 90.19 205 ALA A CA 1
ATOM 1511 C C . ALA A 1 205 ? -4.324 -8.711 -8.984 1 90.19 205 ALA A C 1
ATOM 1513 O O . ALA A 1 205 ? -4.742 -9.844 -9.219 1 90.19 205 ALA A O 1
ATOM 1514 N N . GLU A 1 206 ? -3.676 -8.031 -9.828 1 94 206 GLU A N 1
ATOM 1515 C CA . GLU A 1 206 ? -3.424 -8.492 -11.188 1 94 206 GLU A CA 1
ATOM 1516 C C . GLU A 1 206 ? -2.346 -9.57 -11.211 1 94 206 GLU A C 1
ATOM 1518 O O . GLU A 1 206 ? -2.285 -10.375 -12.141 1 94 206 GLU A O 1
ATOM 1523 N N . LEU A 1 207 ? -1.54 -9.609 -10.242 1 87.38 207 LEU A N 1
ATOM 1524 C CA . LEU A 1 207 ? -0.576 -10.703 -10.117 1 87.38 207 LEU A CA 1
ATOM 1525 C C . LEU A 1 207 ? -1.286 -12.031 -9.883 1 87.38 207 LEU A C 1
ATOM 1527 O O . LEU A 1 207 ? -0.739 -13.094 -10.195 1 87.38 207 LEU A O 1
ATOM 1531 N N . PHE A 1 208 ? -2.549 -11.984 -9.438 1 85.69 208 PHE A N 1
ATOM 1532 C CA . PHE A 1 208 ? -3.291 -13.203 -9.133 1 85.69 208 PHE A CA 1
ATOM 1533 C C . PHE A 1 208 ? -4.184 -13.602 -10.297 1 85.69 208 PHE A C 1
ATOM 1535 O O . PHE A 1 208 ? -4.848 -14.641 -10.258 1 85.69 208 PHE A O 1
ATOM 1542 N N . GLY A 1 209 ? -4.219 -12.742 -11.312 1 88.5 209 GLY A N 1
ATOM 1543 C CA . GLY A 1 209 ? -4.891 -13.281 -12.484 1 88.5 209 GLY A CA 1
ATOM 1544 C C . GLY A 1 209 ? -5.781 -12.273 -13.18 1 88.5 209 GLY A C 1
ATOM 1545 O O . GLY A 1 209 ? -6.203 -12.492 -14.32 1 88.5 209 GLY A O 1
ATOM 1546 N N . ALA A 1 210 ? -6.148 -11.219 -12.547 1 94.5 210 ALA A N 1
ATOM 1547 C CA . ALA A 1 210 ? -6.891 -10.188 -13.266 1 94.5 210 ALA A CA 1
ATOM 1548 C C . ALA A 1 210 ? -6.051 -9.594 -14.391 1 94.5 210 ALA A C 1
ATOM 1550 O O . ALA A 1 210 ? -4.863 -9.32 -14.211 1 94.5 210 ALA A O 1
ATOM 1551 N N . PRO A 1 211 ? -6.695 -9.469 -15.539 1 95.38 211 PRO A N 1
ATOM 1552 C CA . PRO A 1 211 ? -5.922 -8.922 -16.656 1 95.38 211 PRO A CA 1
ATOM 1553 C C . PRO A 1 211 ? -5.504 -7.469 -16.422 1 95.38 211 PRO A C 1
ATOM 1555 O O . PRO A 1 211 ? -6.242 -6.703 -15.789 1 95.38 211 PRO A O 1
ATOM 1558 N N . GLY A 1 212 ? -4.332 -7.043 -16.938 1 97.56 212 GLY A N 1
ATOM 1559 C CA . GLY A 1 212 ? -3.854 -5.676 -16.812 1 97.56 212 GLY A CA 1
ATOM 1560 C C . GLY A 1 212 ? -2.34 -5.574 -16.797 1 97.56 212 GLY A C 1
ATOM 1561 O O . GLY A 1 212 ? -1.642 -6.508 -17.188 1 97.56 212 GLY A O 1
ATOM 1562 N N . LEU A 1 213 ? -1.848 -4.496 -16.469 1 98.06 213 LEU A N 1
ATOM 1563 C CA . LEU A 1 213 ? -0.417 -4.207 -16.453 1 98.06 213 LEU A CA 1
ATOM 1564 C C . LEU A 1 213 ? 0.317 -5.176 -15.523 1 98.06 213 LEU A C 1
ATOM 1566 O O . LEU A 1 213 ? 1.338 -5.75 -15.914 1 98.06 213 LEU A O 1
ATOM 1570 N N . GLY A 1 214 ? -0.229 -5.359 -14.344 1 96.56 214 GLY A N 1
ATOM 1571 C CA . GLY A 1 214 ? 0.399 -6.266 -13.398 1 96.56 214 GLY A CA 1
ATOM 1572 C C . GLY A 1 214 ? 0.48 -7.691 -13.906 1 96.56 214 GLY A C 1
ATOM 1573 O O . GLY A 1 214 ? 1.487 -8.375 -13.695 1 96.56 214 GLY A O 1
ATOM 1574 N N . TYR A 1 215 ? -0.527 -8.117 -14.539 1 97 215 TYR A N 1
ATOM 1575 C CA . TYR A 1 215 ? -0.56 -9.453 -15.125 1 97 215 TYR A CA 1
ATOM 1576 C C . TYR A 1 215 ? 0.544 -9.625 -16.156 1 97 215 TYR A C 1
ATOM 1578 O O . TYR A 1 215 ? 1.256 -10.633 -16.156 1 97 215 TYR A O 1
ATOM 1586 N N . ARG A 1 216 ? 0.629 -8.641 -17 1 97.56 216 ARG A N 1
ATOM 1587 C CA . ARG A 1 216 ? 1.649 -8.719 -18.031 1 97.56 216 ARG A CA 1
ATOM 1588 C C . ARG A 1 216 ? 3.049 -8.648 -17.438 1 97.56 216 ARG A C 1
ATOM 1590 O O . ARG A 1 216 ? 3.975 -9.297 -17.922 1 97.56 216 ARG A O 1
ATOM 1597 N N . ILE A 1 217 ? 3.223 -7.871 -16.406 1 97.5 217 ILE A N 1
ATOM 1598 C CA . ILE A 1 217 ? 4.523 -7.727 -15.75 1 97.5 217 ILE A CA 1
ATOM 1599 C C . ILE A 1 217 ? 4.98 -9.078 -15.211 1 97.5 217 ILE A C 1
ATOM 1601 O O . ILE A 1 217 ? 6.09 -9.531 -15.5 1 97.5 217 ILE A O 1
ATOM 1605 N N . ILE A 1 218 ? 4.121 -9.781 -14.547 1 94.62 218 ILE A N 1
ATOM 1606 C CA . ILE A 1 218 ? 4.543 -11.008 -13.891 1 94.62 218 ILE A CA 1
ATOM 1607 C C . ILE A 1 218 ? 4.695 -12.125 -14.93 1 94.62 218 ILE A C 1
ATOM 1609 O O . ILE A 1 218 ? 5.621 -12.938 -14.844 1 94.62 218 ILE A O 1
ATOM 1613 N N . HIS A 1 219 ? 3.854 -12.203 -15.906 1 95.69 219 HIS A N 1
ATOM 1614 C CA . HIS A 1 219 ? 3.918 -13.281 -16.891 1 95.69 219 HIS A CA 1
ATOM 1615 C C . HIS A 1 219 ? 5.148 -13.148 -17.781 1 95.69 219 HIS A C 1
ATOM 1617 O O . HIS A 1 219 ? 5.781 -14.148 -18.125 1 95.69 219 HIS A O 1
ATOM 1623 N N . THR A 1 220 ? 5.418 -11.938 -18.156 1 97.25 220 THR A N 1
ATOM 1624 C CA . THR A 1 220 ? 6.613 -11.734 -18.969 1 97.25 220 THR A CA 1
ATOM 1625 C C . THR A 1 220 ? 7.875 -11.984 -18.141 1 97.25 220 THR A C 1
ATOM 1627 O O . THR A 1 220 ? 8.867 -12.5 -18.656 1 97.25 220 THR A O 1
ATOM 1630 N N . ALA A 1 221 ? 7.863 -11.656 -16.922 1 95.69 221 ALA A N 1
ATOM 1631 C CA . ALA A 1 221 ? 9 -11.969 -16.047 1 95.69 221 ALA A CA 1
ATOM 1632 C C . ALA A 1 221 ? 9.172 -13.477 -15.906 1 95.69 221 ALA A C 1
ATOM 1634 O O . ALA A 1 221 ? 10.297 -13.984 -15.938 1 95.69 221 ALA A O 1
ATOM 1635 N N . GLN A 1 222 ? 8.062 -14.18 -15.758 1 93 222 GLN A N 1
ATOM 1636 C CA . GLN A 1 222 ? 8.102 -15.633 -15.586 1 93 222 GLN A CA 1
ATOM 1637 C C . GLN A 1 222 ? 8.609 -16.328 -16.844 1 93 222 GLN A C 1
ATOM 1639 O O . GLN A 1 222 ? 9.141 -17.438 -16.781 1 93 222 GLN A O 1
ATOM 1644 N N . SER A 1 223 ? 8.445 -15.656 -17.922 1 95.44 223 SER A N 1
ATOM 1645 C CA . SER A 1 223 ? 8.953 -16.188 -19.172 1 95.44 223 SER A CA 1
ATOM 1646 C C . SER A 1 223 ? 10.344 -15.625 -19.484 1 95.44 223 SER A C 1
ATOM 1648 O O . SER A 1 223 ? 10.844 -15.773 -20.594 1 95.44 223 SER A O 1
ATOM 1650 N N . LEU A 1 224 ? 10.875 -14.844 -18.594 1 95.19 224 LEU A N 1
ATOM 1651 C CA . LEU A 1 224 ? 12.219 -14.273 -18.641 1 95.19 224 LEU A CA 1
ATOM 1652 C C . LEU A 1 224 ? 12.328 -13.219 -19.734 1 95.19 224 LEU A C 1
ATOM 1654 O O . LEU A 1 224 ? 13.422 -12.93 -20.219 1 95.19 224 LEU A O 1
ATOM 1658 N N . ALA A 1 225 ? 11.18 -12.789 -20.203 1 97.56 225 ALA A N 1
ATOM 1659 C CA . ALA A 1 225 ? 11.141 -11.602 -21.047 1 97.56 225 ALA A CA 1
ATOM 1660 C C . ALA A 1 225 ? 11.172 -10.328 -20.203 1 97.56 225 ALA A C 1
ATOM 1662 O O . ALA A 1 225 ? 10.227 -9.539 -20.219 1 97.56 225 ALA A O 1
ATOM 1663 N N . MET A 1 226 ? 12.367 -10.07 -19.719 1 98.19 226 MET A N 1
ATOM 1664 C CA . MET A 1 226 ? 12.5 -9.039 -18.703 1 98.19 226 MET A CA 1
ATOM 1665 C C . MET A 1 226 ? 12.453 -7.648 -19.312 1 98.19 226 MET A C 1
ATOM 1667 O O . MET A 1 226 ? 12.047 -6.688 -18.656 1 98.19 226 MET A O 1
ATOM 1671 N N . ASP A 1 227 ? 12.836 -7.539 -20.531 1 98.5 227 ASP A N 1
ATOM 1672 C CA . ASP A 1 227 ? 12.734 -6.254 -21.219 1 98.5 227 ASP A CA 1
ATOM 1673 C C . ASP A 1 227 ? 11.273 -5.828 -21.359 1 98.5 227 ASP A C 1
ATOM 1675 O O . ASP A 1 227 ? 10.93 -4.68 -21.094 1 98.5 227 ASP A O 1
ATOM 1679 N N . VAL A 1 228 ? 10.43 -6.82 -21.703 1 98.56 228 VAL A N 1
ATOM 1680 C CA . VAL A 1 228 ? 9.008 -6.547 -21.859 1 98.56 228 VAL A CA 1
ATOM 1681 C C . VAL A 1 228 ? 8.383 -6.262 -20.5 1 98.56 228 VAL A C 1
ATOM 1683 O O . VAL A 1 228 ? 7.539 -5.371 -20.375 1 98.56 228 VAL A O 1
ATOM 1686 N N . SER A 1 229 ? 8.781 -7.016 -19.516 1 98.38 229 SER A N 1
ATOM 1687 C CA . SER A 1 229 ? 8.297 -6.785 -18.156 1 98.38 229 SER A CA 1
ATOM 1688 C C . SER A 1 229 ? 8.586 -5.359 -17.703 1 98.38 229 SER A C 1
ATOM 1690 O O . SER A 1 229 ? 7.703 -4.676 -17.188 1 98.38 229 SER A O 1
ATOM 1692 N N . MET A 1 230 ? 9.82 -4.914 -17.906 1 98.5 230 MET A N 1
ATOM 1693 C CA . MET A 1 230 ? 10.195 -3.568 -17.5 1 98.5 230 MET A CA 1
ATOM 1694 C C . MET A 1 230 ? 9.469 -2.518 -18.328 1 98.5 230 MET A C 1
ATOM 1696 O O . MET A 1 230 ? 9.172 -1.427 -17.828 1 98.5 230 MET A O 1
ATOM 1700 N N . ALA A 1 231 ? 9.234 -2.834 -19.578 1 98.56 231 ALA A N 1
ATOM 1701 C CA . ALA A 1 231 ? 8.445 -1.926 -20.391 1 98.56 231 ALA A CA 1
ATOM 1702 C C . ALA A 1 231 ? 7.07 -1.677 -19.781 1 98.56 231 ALA A C 1
ATOM 1704 O O . ALA A 1 231 ? 6.602 -0.538 -19.734 1 98.56 231 ALA A O 1
ATOM 1705 N N . TYR A 1 232 ? 6.445 -2.725 -19.281 1 98.5 232 TYR A N 1
ATOM 1706 C CA . TYR A 1 232 ? 5.141 -2.584 -18.656 1 98.5 232 TYR A CA 1
ATOM 1707 C C . TYR A 1 232 ? 5.266 -1.89 -17.297 1 98.5 232 TYR A C 1
ATOM 1709 O O . TYR A 1 232 ? 4.348 -1.188 -16.875 1 98.5 232 TYR A O 1
ATOM 1717 N N . MET A 1 233 ? 6.406 -2.018 -16.625 1 98.19 233 MET A N 1
ATOM 1718 C CA . MET A 1 233 ? 6.645 -1.279 -15.383 1 98.19 233 MET A CA 1
ATOM 1719 C C . MET A 1 233 ? 6.734 0.219 -15.656 1 98.19 233 MET A C 1
ATOM 1721 O O . MET A 1 233 ? 6.211 1.025 -14.883 1 98.19 233 MET A O 1
ATOM 1725 N N . VAL A 1 234 ? 7.402 0.528 -16.719 1 97.88 234 VAL A N 1
ATOM 1726 C CA . VAL A 1 234 ? 7.484 1.928 -17.125 1 97.88 234 VAL A CA 1
ATOM 1727 C C . VAL A 1 234 ? 6.086 2.465 -17.406 1 97.88 234 VAL A C 1
ATOM 1729 O O . VAL A 1 234 ? 5.734 3.568 -16.984 1 97.88 234 VAL A O 1
ATOM 1732 N N . ALA A 1 235 ? 5.301 1.669 -18.125 1 98.25 235 ALA A N 1
ATOM 1733 C CA . ALA A 1 235 ? 3.926 2.057 -18.422 1 98.25 235 ALA A CA 1
ATOM 1734 C C . ALA A 1 235 ? 3.125 2.271 -17.141 1 98.25 235 ALA A C 1
ATOM 1736 O O . ALA A 1 235 ? 2.326 3.209 -17.047 1 98.25 235 ALA A O 1
ATOM 1737 N N . LEU A 1 236 ? 3.336 1.447 -16.219 1 97.94 236 LEU A N 1
ATOM 1738 C CA . LEU A 1 236 ? 2.674 1.558 -14.922 1 97.94 236 LEU A CA 1
ATOM 1739 C C . LEU A 1 236 ? 3.055 2.859 -14.227 1 97.94 236 LEU A C 1
ATOM 1741 O O . LEU A 1 236 ? 2.191 3.561 -13.695 1 97.94 236 LEU A O 1
ATOM 1745 N N . GLY A 1 237 ? 4.32 3.139 -14.211 1 97.12 237 GLY A N 1
ATOM 1746 C CA . GLY A 1 237 ? 4.777 4.395 -13.641 1 97.12 237 GLY A CA 1
ATOM 1747 C C . GLY A 1 237 ? 4.191 5.613 -14.328 1 97.12 237 GLY A C 1
ATOM 1748 O O . GLY A 1 237 ? 3.781 6.57 -13.664 1 97.12 237 GLY A O 1
ATOM 1749 N N . LEU A 1 238 ? 4.133 5.562 -15.617 1 97 238 LEU A N 1
ATOM 1750 C CA . LEU A 1 238 ? 3.566 6.66 -16.391 1 97 238 LEU A CA 1
ATOM 1751 C C . LEU A 1 238 ? 2.076 6.816 -16.094 1 97 238 LEU A C 1
ATOM 1753 O O . LEU A 1 238 ? 1.561 7.938 -16.062 1 97 238 LEU A O 1
ATOM 1757 N N . ALA A 1 239 ? 1.382 5.707 -15.953 1 97.12 239 ALA A N 1
ATOM 1758 C CA . ALA A 1 239 ? -0.033 5.762 -15.594 1 97.12 239 ALA A CA 1
ATOM 1759 C C . ALA A 1 239 ? -0.23 6.438 -14.242 1 97.12 239 ALA A C 1
ATOM 1761 O O . ALA A 1 239 ? -1.152 7.238 -14.07 1 97.12 239 ALA A O 1
ATOM 1762 N N . TYR A 1 240 ? 0.616 6.09 -13.367 1 95.31 240 TYR A N 1
ATOM 1763 C CA . TYR A 1 240 ? 0.588 6.719 -12.047 1 95.31 240 TYR A CA 1
ATOM 1764 C C . TYR A 1 240 ? 0.8 8.227 -12.156 1 95.31 240 TYR A C 1
ATOM 1766 O O . TYR A 1 240 ? 0.035 9.008 -11.586 1 95.31 240 TYR A O 1
ATOM 1774 N N . LEU A 1 241 ? 1.811 8.648 -12.867 1 95.5 241 LEU A N 1
ATOM 1775 C CA . LEU A 1 241 ? 2.127 10.062 -13.031 1 95.5 241 LEU A CA 1
ATOM 1776 C C . LEU A 1 241 ? 0.992 10.789 -13.742 1 95.5 241 LEU A C 1
ATOM 1778 O O . LEU A 1 241 ? 0.669 11.93 -13.406 1 95.5 241 LEU A O 1
ATOM 1782 N N . ALA A 1 242 ? 0.457 10.125 -14.688 1 96.94 242 ALA A N 1
ATOM 1783 C CA . ALA A 1 242 ? -0.657 10.719 -15.43 1 96.94 242 ALA A CA 1
ATOM 1784 C C . ALA A 1 242 ? -1.863 10.938 -14.516 1 96.94 242 ALA A C 1
ATOM 1786 O O . ALA A 1 242 ? -2.543 11.961 -14.609 1 96.94 242 ALA A O 1
ATOM 1787 N N . THR A 1 243 ? -2.148 9.961 -13.688 1 96.62 243 THR A N 1
ATOM 1788 C CA . THR A 1 243 ? -3.27 10.07 -12.758 1 96.62 243 THR A CA 1
ATOM 1789 C C . THR A 1 243 ? -3.051 11.227 -11.789 1 96.62 243 THR A C 1
ATOM 1791 O O . THR A 1 243 ? -3.975 11.992 -11.508 1 96.62 243 THR A O 1
ATOM 1794 N N . ASP A 1 244 ? -1.888 11.328 -11.336 1 94.38 244 ASP A N 1
ATOM 1795 C CA . ASP A 1 244 ? -1.552 12.414 -10.422 1 94.38 244 ASP A CA 1
ATOM 1796 C C . ASP A 1 244 ? -1.699 13.773 -11.117 1 94.38 244 ASP A C 1
ATOM 1798 O O . ASP A 1 244 ? -2.221 14.719 -10.523 1 94.38 244 ASP A O 1
ATOM 1802 N N . ALA A 1 245 ? -1.263 13.875 -12.328 1 94.88 245 ALA A N 1
ATOM 1803 C CA . ALA A 1 245 ? -1.366 15.109 -13.102 1 94.88 245 ALA A CA 1
ATOM 1804 C C . ALA A 1 245 ? -2.824 15.461 -13.383 1 94.88 245 ALA A C 1
ATOM 1806 O O . ALA A 1 245 ? -3.219 16.625 -13.289 1 94.88 245 ALA A O 1
ATOM 1807 N N . LEU A 1 246 ? -3.551 14.469 -13.711 1 95.56 246 LEU A N 1
ATOM 1808 C CA . LEU A 1 246 ? -4.965 14.672 -13.992 1 95.56 246 LEU A CA 1
ATOM 1809 C C . LEU A 1 246 ? -5.703 15.156 -12.75 1 95.56 246 LEU A C 1
ATOM 1811 O O . LEU A 1 246 ? -6.594 16 -12.836 1 95.56 246 LEU A O 1
ATOM 1815 N N . PHE A 1 247 ? -5.383 14.609 -11.633 1 95.19 247 PHE A N 1
ATOM 1816 C CA . PHE A 1 247 ? -5.988 15.039 -10.383 1 95.19 247 PHE A CA 1
ATOM 1817 C C . PHE A 1 247 ? -5.66 16.5 -10.094 1 95.19 247 PHE A C 1
ATOM 1819 O O . PHE A 1 247 ? -6.523 17.266 -9.648 1 95.19 247 PHE A O 1
ATOM 1826 N N . GLN A 1 248 ? -4.461 16.906 -10.344 1 92.94 248 GLN A N 1
ATOM 1827 C CA . GLN A 1 248 ? -4.043 18.281 -10.094 1 92.94 248 GLN A CA 1
ATOM 1828 C C . GLN A 1 248 ? -4.797 19.25 -11 1 92.94 248 GLN A C 1
ATOM 1830 O O . GLN A 1 248 ? -5.23 20.312 -10.555 1 92.94 248 GLN A O 1
ATOM 1835 N N . VAL A 1 249 ? -4.98 18.891 -12.188 1 92.75 249 VAL A N 1
ATOM 1836 C CA . VAL A 1 249 ? -5.691 19.734 -13.141 1 92.75 249 VAL A CA 1
ATOM 1837 C C . VAL A 1 249 ? -7.16 19.828 -12.742 1 92.75 249 VAL A C 1
ATOM 1839 O O . VAL A 1 249 ? -7.742 20.922 -12.781 1 92.75 249 VAL A O 1
ATOM 1842 N N . ALA A 1 250 ? -7.695 18.703 -12.359 1 92 250 ALA A N 1
ATOM 1843 C CA . ALA A 1 250 ? -9.094 18.688 -11.953 1 92 250 ALA A CA 1
ATOM 1844 C C . ALA A 1 250 ? -9.32 19.562 -10.727 1 92 250 ALA A C 1
ATOM 1846 O O . ALA A 1 250 ? -10.336 20.25 -10.625 1 92 250 ALA A O 1
ATOM 1847 N N . ARG A 1 251 ? -8.43 19.531 -9.844 1 88.69 251 ARG A N 1
ATOM 1848 C CA . ARG A 1 251 ? -8.516 20.328 -8.625 1 88.69 251 ARG A CA 1
ATOM 1849 C C . ARG A 1 251 ? -8.43 21.812 -8.938 1 88.69 251 ARG A C 1
ATOM 1851 O O . ARG A 1 251 ? -9.133 22.625 -8.336 1 88.69 251 ARG A O 1
ATOM 1858 N N . GLU A 1 252 ? -7.668 22.172 -9.867 1 87.5 252 GLU A N 1
ATOM 1859 C CA . GLU A 1 252 ? -7.488 23.562 -10.25 1 87.5 252 GLU A CA 1
ATOM 1860 C C . GLU A 1 252 ? -8.727 24.109 -10.945 1 87.5 252 GLU A C 1
ATOM 1862 O O . GLU A 1 252 ? -9.086 25.281 -10.766 1 87.5 252 GLU A O 1
ATOM 1867 N N . VAL A 1 253 ? -9.375 23.25 -11.625 1 87.25 253 VAL A N 1
ATOM 1868 C CA . VAL A 1 253 ? -10.562 23.672 -12.359 1 87.25 253 VAL A CA 1
ATOM 1869 C C . VAL A 1 253 ? -11.75 23.766 -11.406 1 87.25 253 VAL A C 1
ATOM 1871 O O . VAL A 1 253 ? -12.625 24.625 -11.57 1 87.25 253 VAL A O 1
ATOM 1874 N N . ALA A 1 254 ? -11.82 22.906 -10.438 1 80.25 254 ALA A N 1
ATOM 1875 C CA . ALA A 1 254 ? -12.922 22.891 -9.477 1 80.25 254 ALA A CA 1
ATOM 1876 C C . ALA A 1 254 ? -12.766 23.984 -8.43 1 80.25 254 ALA A C 1
ATOM 1878 O O . ALA A 1 254 ? -13.742 24.391 -7.801 1 80.25 254 ALA A O 1
ATOM 1879 N N . ALA A 1 255 ? -11.578 24.391 -8.203 1 66.44 255 ALA A N 1
ATOM 1880 C CA . ALA A 1 255 ? -11.328 25.484 -7.258 1 66.44 255 ALA A CA 1
ATOM 1881 C C . ALA A 1 255 ? -11.867 26.812 -7.793 1 66.44 255 ALA A C 1
ATOM 1883 O O . ALA A 1 255 ? -11.695 27.125 -8.969 1 66.44 255 ALA A O 1
ATOM 1884 N N . PRO A 1 256 ? -12.953 27.359 -7.051 1 54.5 256 PRO A N 1
ATOM 1885 C CA . PRO A 1 256 ? -13.516 28.609 -7.547 1 54.5 256 PRO A CA 1
ATOM 1886 C C . PRO A 1 256 ? -12.445 29.641 -7.902 1 54.5 256 PRO A C 1
ATOM 1888 O O . PRO A 1 256 ? -11.336 29.594 -7.371 1 54.5 256 PRO A O 1
ATOM 1891 N N . MET B 1 1 ? -18.219 8.883 30.625 1 48.59 1 MET B N 1
ATOM 1892 C CA . MET B 1 1 ? -17.234 7.832 30.359 1 48.59 1 MET B CA 1
ATOM 1893 C C . MET B 1 1 ? -17.938 6.508 30.062 1 48.59 1 MET B C 1
ATOM 1895 O O . MET B 1 1 ? -17.547 5.793 29.125 1 48.59 1 MET B O 1
ATOM 1899 N N . SER B 1 2 ? -19.094 6.332 30.938 1 62.84 2 SER B N 1
ATOM 1900 C CA . SER B 1 2 ? -19.938 5.141 30.984 1 62.84 2 SER B CA 1
ATOM 1901 C C . SER B 1 2 ? -20.766 4.996 29.719 1 62.84 2 SER B C 1
ATOM 1903 O O . SER B 1 2 ? -20.875 3.898 29.156 1 62.84 2 SER B O 1
ATOM 1905 N N . GLY B 1 3 ? -21.031 6.109 29.031 1 80.75 3 GLY B N 1
ATOM 1906 C CA . GLY B 1 3 ? -21.906 6.102 27.875 1 80.75 3 GLY B CA 1
ATOM 1907 C C . GLY B 1 3 ? -21.188 5.754 26.578 1 80.75 3 GLY B C 1
ATOM 1908 O O . GLY B 1 3 ? -21.734 5.07 25.719 1 80.75 3 GLY B O 1
ATOM 1909 N N . ARG B 1 4 ? -19.953 6.141 26.578 1 85.62 4 ARG B N 1
ATOM 1910 C CA . ARG B 1 4 ? -19.125 5.871 25.406 1 85.62 4 ARG B CA 1
ATOM 1911 C C . ARG B 1 4 ? -18.812 4.383 25.281 1 85.62 4 ARG B C 1
ATOM 1913 O O . ARG B 1 4 ? -18.969 3.791 24.219 1 85.62 4 ARG B O 1
ATOM 1920 N N . VAL B 1 5 ? -18.375 3.807 26.391 1 89.06 5 VAL B N 1
ATOM 1921 C CA . VAL B 1 5 ? -18.047 2.385 26.422 1 89.06 5 VAL B CA 1
ATOM 1922 C C . VAL B 1 5 ? -19.281 1.557 26.141 1 89.06 5 VAL B C 1
ATOM 1924 O O . VAL B 1 5 ? -19.219 0.542 25.438 1 89.06 5 VAL B O 1
ATOM 1927 N N . GLY B 1 6 ? -20.328 2.023 26.625 1 93 6 GLY B N 1
ATOM 1928 C CA . GLY B 1 6 ? -21.578 1.341 26.391 1 93 6 GLY B CA 1
ATOM 1929 C C . GLY B 1 6 ? -21.984 1.325 24.922 1 93 6 GLY B C 1
ATOM 1930 O O . GLY B 1 6 ? -22.406 0.293 24.406 1 93 6 GLY B O 1
ATOM 1931 N N . ARG B 1 7 ? -21.875 2.396 24.281 1 94.81 7 ARG B N 1
ATOM 1932 C CA . ARG B 1 7 ? -22.219 2.473 22.875 1 94.81 7 ARG B CA 1
ATOM 1933 C C . ARG B 1 7 ? -21.25 1.628 22.031 1 94.81 7 ARG B C 1
ATOM 1935 O O . ARG B 1 7 ? -21.672 0.981 21.078 1 94.81 7 ARG B O 1
ATOM 1942 N N . GLY B 1 8 ? -19.969 1.631 22.375 1 95.25 8 GLY B N 1
ATOM 1943 C CA . GLY B 1 8 ? -19.016 0.759 21.719 1 95.25 8 GLY B CA 1
ATOM 1944 C C . GLY B 1 8 ? -19.359 -0.713 21.844 1 95.25 8 GLY B C 1
ATOM 1945 O O . GLY B 1 8 ? -19.234 -1.471 20.891 1 95.25 8 GLY B O 1
ATOM 1946 N N . LEU B 1 9 ? -19.797 -1.114 23.031 1 95.94 9 LEU B N 1
ATOM 1947 C CA . LEU B 1 9 ? -20.172 -2.504 23.266 1 95.94 9 LEU B CA 1
ATOM 1948 C C . LEU B 1 9 ? -21.406 -2.883 22.453 1 95.94 9 LEU B C 1
ATOM 1950 O O . LEU B 1 9 ? -21.5 -3.994 21.938 1 95.94 9 LEU B O 1
ATOM 1954 N N . VAL B 1 10 ? -22.297 -1.979 22.375 1 96.81 10 VAL B N 1
ATOM 1955 C CA . VAL B 1 10 ? -23.484 -2.217 21.578 1 96.81 10 VAL B CA 1
ATOM 1956 C C . VAL B 1 10 ? -23.109 -2.342 20.109 1 96.81 10 VAL B C 1
ATOM 1958 O O . VAL B 1 10 ? -23.594 -3.223 19.391 1 96.81 10 VAL B O 1
ATOM 1961 N N . GLY B 1 11 ? -22.234 -1.392 19.656 1 97.12 11 GLY B N 1
ATOM 1962 C CA . GLY B 1 11 ? -21.734 -1.478 18.297 1 97.12 11 GLY B CA 1
ATOM 1963 C C . GLY B 1 11 ? -21.062 -2.801 17.984 1 97.12 11 GLY B C 1
ATOM 1964 O O . GLY B 1 11 ? -21.297 -3.389 16.922 1 97.12 11 GLY B O 1
ATOM 1965 N N . ALA B 1 12 ? -20.266 -3.26 18.891 1 97.31 12 ALA B N 1
ATOM 1966 C CA . ALA B 1 12 ? -19.578 -4.539 18.734 1 97.31 12 ALA B CA 1
ATOM 1967 C C . ALA B 1 12 ? -20.578 -5.691 18.656 1 97.31 12 ALA B C 1
ATOM 1969 O O . ALA B 1 12 ? -20.453 -6.582 17.812 1 97.31 12 ALA B O 1
ATOM 1970 N N . ALA B 1 13 ? -21.531 -5.676 19.547 1 97.81 13 ALA B N 1
ATOM 1971 C CA . ALA B 1 13 ? -22.562 -6.719 19.578 1 97.81 13 ALA B CA 1
ATOM 1972 C C . ALA B 1 13 ? -23.375 -6.742 18.297 1 97.81 13 ALA B C 1
ATOM 1974 O O . ALA B 1 13 ? -23.656 -7.812 17.75 1 97.81 13 ALA B O 1
ATOM 1975 N N . VAL B 1 14 ? -23.703 -5.574 17.812 1 97.69 14 VAL B N 1
ATOM 1976 C CA . VAL B 1 14 ? -24.484 -5.473 16.594 1 97.69 14 VAL B CA 1
ATOM 1977 C C . VAL B 1 14 ? -23.656 -5.98 15.406 1 97.69 14 VAL B C 1
ATOM 1979 O O . VAL B 1 14 ? -24.172 -6.676 14.531 1 97.69 14 VAL B O 1
ATOM 1982 N N . PHE B 1 15 ? -22.438 -5.57 15.359 1 97.56 15 PHE B N 1
ATOM 1983 C CA . PHE B 1 15 ? -21.547 -6.02 14.297 1 97.56 15 PHE B CA 1
ATOM 1984 C C . PHE B 1 15 ? -21.406 -7.535 14.305 1 97.56 15 PHE B C 1
ATOM 1986 O O . PHE B 1 15 ? -21.562 -8.18 13.266 1 97.56 15 PHE B O 1
ATOM 1993 N N . VAL B 1 16 ? -21.141 -8.156 15.469 1 97.75 16 VAL B N 1
ATOM 1994 C CA . VAL B 1 16 ? -20.938 -9.594 15.586 1 97.75 16 VAL B CA 1
ATOM 1995 C C . VAL B 1 16 ? -22.25 -10.328 15.281 1 97.75 16 VAL B C 1
ATOM 1997 O O . VAL B 1 16 ? -22.25 -11.352 14.586 1 97.75 16 VAL B O 1
ATOM 2000 N N . ALA B 1 17 ? -23.359 -9.789 15.797 1 98 17 ALA B N 1
ATOM 2001 C CA . ALA B 1 17 ? -24.656 -10.391 15.531 1 98 17 ALA B CA 1
ATOM 2002 C C . ALA B 1 17 ? -25 -10.336 14.047 1 98 17 ALA B C 1
ATOM 2004 O O . ALA B 1 17 ? -25.531 -11.297 13.492 1 98 17 ALA B O 1
ATOM 2005 N N . GLY B 1 18 ? -24.734 -9.211 13.477 1 97.88 18 GLY B N 1
ATOM 2006 C CA . GLY B 1 18 ? -24.953 -9.102 12.039 1 97.88 18 GLY B CA 1
ATOM 2007 C C . GLY B 1 18 ? -24.094 -10.055 11.234 1 97.88 18 GLY B C 1
ATOM 2008 O O . GLY B 1 18 ? -24.562 -10.688 10.289 1 97.88 18 GLY B O 1
ATOM 2009 N N . TRP B 1 19 ? -22.844 -10.102 11.617 1 97.69 19 TRP B N 1
ATOM 2010 C CA . TRP B 1 19 ? -21.906 -11.047 11.008 1 97.69 19 TRP B CA 1
ATOM 2011 C C . TRP B 1 19 ? -22.406 -12.477 11.164 1 97.69 19 TRP B C 1
ATOM 2013 O O . TRP B 1 19 ? -22.484 -13.227 10.188 1 97.69 19 TRP B O 1
ATOM 2023 N N . TRP B 1 20 ? -22.766 -12.797 12.32 1 97.88 20 TRP B N 1
ATOM 2024 C CA . TRP B 1 20 ? -23.25 -14.141 12.617 1 97.88 20 TRP B CA 1
ATOM 2025 C C . TRP B 1 20 ? -24.5 -14.461 11.797 1 97.88 20 TRP B C 1
ATOM 2027 O O . TRP B 1 20 ? -24.625 -15.555 11.234 1 97.88 20 TRP B O 1
ATOM 2037 N N . SER B 1 21 ? -25.406 -13.539 11.719 1 98 21 SER B N 1
ATOM 2038 C CA . SER B 1 21 ? -26.641 -13.711 10.969 1 98 21 SER B CA 1
ATOM 2039 C C . SER B 1 21 ? -26.359 -13.914 9.484 1 98 21 SER B C 1
ATOM 2041 O O . SER B 1 21 ? -26.922 -14.805 8.852 1 98 21 SER B O 1
ATOM 2043 N N . LEU B 1 22 ? -25.484 -13.117 8.992 1 97.31 22 LEU B N 1
ATOM 2044 C CA . LEU B 1 22 ? -25.156 -13.227 7.574 1 97.31 22 LEU B CA 1
ATOM 2045 C C . LEU B 1 22 ? -24.438 -14.547 7.285 1 97.31 22 LEU B C 1
ATOM 2047 O O . LEU B 1 22 ? -24.75 -15.211 6.293 1 97.31 22 LEU B O 1
ATOM 2051 N N . ALA B 1 23 ? -23.516 -14.898 8.125 1 97.81 23 ALA B N 1
ATOM 2052 C CA . ALA B 1 23 ? -22.734 -16.109 7.949 1 97.81 23 ALA B CA 1
ATOM 2053 C C . ALA B 1 23 ? -23.625 -17.359 8.008 1 97.81 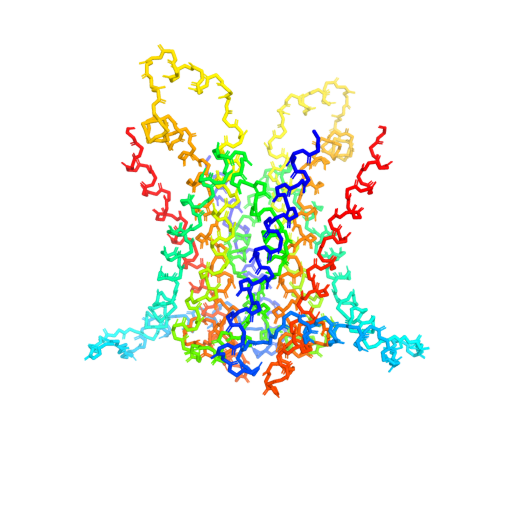23 ALA B C 1
ATOM 2055 O O . ALA B 1 23 ? -23.312 -18.375 7.398 1 97.81 23 ALA B O 1
ATOM 2056 N N . SER B 1 24 ? -24.766 -17.203 8.758 1 96.56 24 SER B N 1
ATOM 2057 C CA . SER B 1 24 ? -25.656 -18.359 8.938 1 96.56 24 SER B CA 1
ATOM 2058 C C . SER B 1 24 ? -26.547 -18.562 7.711 1 96.56 24 SER B C 1
ATOM 2060 O O . SER B 1 24 ? -27.172 -19.609 7.566 1 96.56 24 SER B O 1
ATOM 2062 N N . THR B 1 25 ? -26.547 -17.609 6.77 1 97.12 25 THR B N 1
ATOM 2063 C CA . THR B 1 25 ? -27.406 -17.719 5.602 1 97.12 25 THR B CA 1
ATOM 2064 C C . THR B 1 25 ? -26.625 -18.234 4.395 1 97.12 25 THR B C 1
ATOM 2066 O O . THR B 1 25 ? -27.203 -18.484 3.334 1 97.12 25 THR B O 1
ATOM 2069 N N . VAL B 1 26 ? -25.312 -18.359 4.512 1 96.5 26 VAL B N 1
ATOM 2070 C CA . VAL B 1 26 ? -24.469 -18.812 3.416 1 96.5 26 VAL B CA 1
ATOM 2071 C C . VAL B 1 26 ? -23.578 -19.969 3.893 1 96.5 26 VAL B C 1
ATOM 2073 O O . VAL B 1 26 ? -23.375 -20.141 5.094 1 96.5 26 VAL B O 1
ATOM 2076 N N . PRO B 1 27 ? -23.141 -20.734 2.949 1 96.19 27 PRO B N 1
ATOM 2077 C CA . PRO B 1 27 ? -22.219 -21.812 3.34 1 96.19 27 PRO B CA 1
ATOM 2078 C C . PRO B 1 27 ? -20.969 -21.281 4.035 1 96.19 27 PRO B C 1
ATOM 2080 O O . PRO B 1 27 ? -20.5 -20.188 3.729 1 96.19 27 PRO B O 1
ATOM 2083 N N . SER B 1 28 ? -20.422 -22.109 4.918 1 93.81 28 SER B N 1
ATOM 2084 C CA . SER B 1 28 ? -19.266 -21.734 5.73 1 93.81 28 SER B CA 1
ATOM 2085 C C . SER B 1 28 ? -18.047 -21.453 4.863 1 93.81 28 SER B C 1
ATOM 2087 O O . SER B 1 28 ? -17.156 -20.703 5.266 1 93.81 28 SER B O 1
ATOM 2089 N N . TYR B 1 29 ? -18.047 -22.047 3.695 1 93.31 29 TYR B N 1
ATOM 2090 C CA . TYR B 1 29 ? -16.875 -21.828 2.844 1 93.31 29 TYR B CA 1
ATOM 2091 C C . TYR B 1 29 ? -16.938 -20.453 2.176 1 93.31 29 TYR B C 1
ATOM 2093 O O . TYR B 1 29 ? -15.945 -20 1.602 1 93.31 29 TYR B O 1
ATOM 2101 N N . LEU B 1 30 ? -18.078 -19.859 2.291 1 95.12 30 LEU B N 1
ATOM 2102 C CA . LEU B 1 30 ? -18.188 -18.484 1.809 1 95.12 30 LEU B CA 1
ATOM 2103 C C . LEU B 1 30 ? -17.938 -17.484 2.941 1 95.12 30 LEU B C 1
ATOM 2105 O O . LEU B 1 30 ? -17.266 -16.469 2.752 1 95.12 30 LEU B O 1
ATOM 2109 N N . LEU B 1 31 ? -18.5 -17.719 4.027 1 97.81 31 LEU B N 1
ATOM 2110 C CA . LEU B 1 31 ? -18.344 -16.844 5.191 1 97.81 31 LEU B CA 1
ATOM 2111 C C . LEU B 1 31 ? -18.5 -17.641 6.484 1 97.81 31 LEU B C 1
ATOM 2113 O O . LEU B 1 31 ? -19.609 -18.062 6.832 1 97.81 31 LEU B O 1
ATOM 2117 N N . PRO B 1 32 ? -17.422 -17.781 7.168 1 98.38 32 PRO B N 1
ATOM 2118 C CA . PRO B 1 32 ? -17.531 -18.484 8.445 1 98.38 32 PRO B CA 1
ATOM 2119 C C . PRO B 1 32 ? -18.141 -17.625 9.547 1 98.38 32 PRO B C 1
ATOM 2121 O O . PRO B 1 32 ? -18.125 -16.391 9.453 1 98.38 32 PRO B O 1
ATOM 2124 N N . THR B 1 33 ? -18.688 -18.297 10.508 1 98.25 33 THR B N 1
ATOM 2125 C CA . THR B 1 33 ? -19.25 -17.594 11.648 1 98.25 33 THR B CA 1
ATOM 2126 C C . THR B 1 33 ? -18.156 -17.062 12.555 1 98.25 33 THR B C 1
ATOM 2128 O O . THR B 1 33 ? -17.016 -17.531 12.5 1 98.25 33 THR B O 1
ATOM 2131 N N . PRO B 1 34 ? -18.531 -16.047 13.328 1 98.06 34 PRO B N 1
ATOM 2132 C CA . PRO B 1 34 ? -17.531 -15.547 14.289 1 98.06 34 PRO B CA 1
ATOM 2133 C C . PRO B 1 34 ? -17.031 -16.625 15.234 1 98.06 34 PRO B C 1
ATOM 2135 O O . PRO B 1 34 ? -15.859 -16.656 15.586 1 98.06 34 PRO B O 1
ATOM 2138 N N . ALA B 1 35 ? -17.891 -17.516 15.57 1 97.94 35 ALA B N 1
ATOM 2139 C CA . ALA B 1 35 ? -17.5 -18.609 16.484 1 97.94 35 ALA B CA 1
ATOM 2140 C C . ALA B 1 35 ? -16.5 -19.547 15.82 1 97.94 35 ALA B C 1
ATOM 2142 O O . ALA B 1 35 ? -15.547 -20 16.469 1 97.94 35 ALA B O 1
ATOM 2143 N N . ALA B 1 36 ? -16.703 -19.844 14.586 1 98.38 36 ALA B N 1
ATOM 2144 C CA . ALA B 1 36 ? -15.789 -20.703 13.852 1 98.38 36 ALA B CA 1
ATOM 2145 C C . ALA B 1 36 ? -14.414 -20.047 13.727 1 98.38 36 ALA B C 1
ATOM 2147 O O . ALA B 1 36 ? -13.383 -20.719 13.844 1 98.38 36 ALA B O 1
ATOM 2148 N N . VAL B 1 37 ? -14.422 -18.781 13.477 1 98.56 37 VAL B N 1
ATOM 2149 C CA . VAL B 1 37 ? -13.172 -18.047 13.336 1 98.56 37 VAL B CA 1
ATOM 2150 C C . VAL B 1 37 ? -12.43 -18.031 14.672 1 98.56 37 VAL B C 1
ATOM 2152 O O . VAL B 1 37 ? -11.219 -18.234 14.719 1 98.56 37 VAL B O 1
ATOM 2155 N N . LEU B 1 38 ? -13.172 -17.766 15.719 1 98.19 38 LEU B N 1
ATOM 2156 C CA . LEU B 1 38 ? -12.57 -17.766 17.047 1 98.19 38 LEU B CA 1
ATOM 2157 C C . LEU B 1 38 ? -12.008 -19.141 17.391 1 98.19 38 LEU B C 1
ATOM 2159 O O . LEU B 1 38 ? -10.922 -19.25 17.953 1 98.19 38 LEU B O 1
ATOM 2163 N N . GLY B 1 39 ? -12.75 -20.172 17.078 1 98.62 39 GLY B N 1
ATOM 2164 C CA . GLY B 1 39 ? -12.273 -21.531 17.281 1 98.62 39 GLY B CA 1
ATOM 2165 C C . GLY B 1 39 ? -11 -21.844 16.516 1 98.62 39 GLY B C 1
ATOM 2166 O O . GLY B 1 39 ? -10.055 -22.406 17.062 1 98.62 39 GLY B O 1
ATOM 2167 N N . ALA B 1 40 ? -11.031 -21.453 15.258 1 98.69 40 ALA B N 1
ATOM 2168 C CA . ALA B 1 40 ? -9.844 -21.641 14.43 1 98.69 40 ALA B CA 1
ATOM 2169 C C . ALA B 1 40 ? -8.648 -20.875 14.984 1 98.69 40 ALA B C 1
ATOM 2171 O O . ALA B 1 40 ? -7.52 -21.375 14.984 1 98.69 40 ALA B O 1
ATOM 2172 N N . PHE B 1 41 ? -8.922 -19.688 15.414 1 98.69 41 PHE B N 1
ATOM 2173 C CA . PHE B 1 41 ? -7.863 -18.859 15.984 1 98.69 41 PHE B CA 1
ATOM 2174 C C . PHE B 1 41 ? -7.25 -19.531 17.203 1 98.69 41 PHE B C 1
ATOM 2176 O O . PHE B 1 41 ? -6.023 -19.594 17.328 1 98.69 41 PHE B O 1
ATOM 2183 N N . VAL B 1 42 ? -8.094 -20.031 18.094 1 98.5 42 VAL B N 1
ATOM 2184 C CA . VAL B 1 42 ? -7.629 -20.688 19.297 1 98.5 42 VAL B CA 1
ATOM 2185 C C . VAL B 1 42 ? -6.875 -21.953 18.953 1 98.5 42 VAL B C 1
ATOM 2187 O O . VAL B 1 42 ? -5.848 -22.266 19.547 1 98.5 42 VAL B O 1
ATOM 2190 N N . THR B 1 43 ? -7.344 -22.656 18 1 98.56 43 THR B N 1
ATOM 2191 C CA . THR B 1 43 ? -6.676 -23.891 17.562 1 98.56 43 THR B CA 1
ATOM 2192 C C . THR B 1 43 ? -5.277 -23.578 17.031 1 98.56 43 THR B C 1
ATOM 2194 O O . THR B 1 43 ? -4.305 -24.219 17.422 1 98.56 43 THR B O 1
ATOM 2197 N N . GLU B 1 44 ? -5.168 -22.516 16.156 1 98.38 44 GLU B N 1
ATOM 2198 C CA . GLU B 1 44 ? -3.865 -22.156 15.594 1 98.38 44 GLU B CA 1
ATOM 2199 C C . GLU B 1 44 ? -2.936 -21.609 16.672 1 98.38 44 GLU B C 1
ATOM 2201 O O . GLU B 1 44 ? -1.717 -21.781 16.594 1 98.38 44 GLU B O 1
ATOM 2206 N N . LEU B 1 45 ? -3.506 -21.031 17.703 1 97.88 45 LEU B N 1
ATOM 2207 C CA . LEU B 1 45 ? -2.742 -20.453 18.797 1 97.88 45 LEU B CA 1
ATOM 2208 C C . LEU B 1 45 ? -2.221 -21.531 19.734 1 97.88 45 LEU B C 1
ATOM 2210 O O . LEU B 1 45 ? -1.259 -21.312 20.469 1 97.88 45 LEU B O 1
ATOM 2214 N N . THR B 1 46 ? -2.865 -22.766 19.672 1 98 46 THR B N 1
ATOM 2215 C CA . THR B 1 46 ? -2.541 -23.766 20.688 1 98 46 THR B CA 1
ATOM 2216 C C . THR B 1 46 ? -1.927 -25 20.031 1 98 46 THR B C 1
ATOM 2218 O O . THR B 1 46 ? -1.338 -25.844 20.719 1 98 46 THR B O 1
ATOM 2221 N N . THR B 1 47 ? -2.062 -25.172 18.781 1 97.94 47 THR B N 1
ATOM 2222 C CA . THR B 1 47 ? -1.482 -26.328 18.094 1 97.94 47 THR B CA 1
ATOM 2223 C C . THR B 1 47 ? 0.04 -26.219 18.062 1 97.94 47 THR B C 1
ATOM 2225 O O . THR B 1 47 ? 0.592 -25.234 17.594 1 97.94 47 THR B O 1
ATOM 2228 N N . PRO B 1 48 ? 0.699 -27.266 18.516 1 97 48 PRO B N 1
ATOM 2229 C CA . PRO B 1 48 ? 2.162 -27.234 18.516 1 97 48 PRO B CA 1
ATOM 2230 C C . PRO B 1 48 ? 2.758 -27.25 17.109 1 97 48 PRO B C 1
ATOM 2232 O O . PRO B 1 48 ? 2.215 -27.891 16.219 1 97 48 PRO B O 1
ATOM 2235 N N . ALA B 1 49 ? 3.832 -26.469 16.969 1 96.06 49 ALA B N 1
ATOM 2236 C CA . ALA B 1 49 ? 4.578 -26.406 15.719 1 96.06 49 ALA B CA 1
ATOM 2237 C C . ALA B 1 49 ? 6.055 -26.125 15.977 1 96.06 49 ALA B C 1
ATOM 2239 O O . ALA B 1 49 ? 6.453 -25.828 17.109 1 96.06 49 ALA B O 1
ATOM 2240 N N . THR B 1 50 ? 6.824 -26.438 14.992 1 93.19 50 THR B N 1
ATOM 2241 C CA . THR B 1 50 ? 8.266 -26.203 15.07 1 93.19 50 THR B CA 1
ATOM 2242 C C . THR B 1 50 ? 8.688 -25.094 14.109 1 93.19 50 THR B C 1
ATOM 2244 O O . THR B 1 50 ? 8.297 -25.094 12.945 1 93.19 50 THR B O 1
ATOM 2247 N N . PHE B 1 51 ? 9.344 -24.141 14.68 1 92.38 51 PHE B N 1
ATOM 2248 C CA . PHE B 1 51 ? 9.93 -23.062 13.883 1 92.38 51 PHE B CA 1
ATOM 2249 C C . PHE B 1 51 ? 11.43 -23.281 13.719 1 92.38 51 PHE B C 1
ATOM 2251 O O . PHE B 1 51 ? 12.156 -23.406 14.703 1 92.38 51 PHE B O 1
ATOM 2258 N N . ALA B 1 52 ? 11.836 -23.453 12.516 1 87.19 52 ALA B N 1
ATOM 2259 C CA . ALA B 1 52 ? 13.25 -23.672 12.234 1 87.19 52 ALA B CA 1
ATOM 2260 C C . ALA B 1 52 ? 13.859 -22.469 11.523 1 87.19 52 ALA B C 1
ATOM 2262 O O . ALA B 1 52 ? 13.266 -21.906 10.594 1 87.19 52 ALA B O 1
ATOM 2263 N N . PHE B 1 53 ? 14.922 -21.984 12.086 1 84.12 53 PHE B N 1
ATOM 2264 C CA . PHE B 1 53 ? 15.672 -20.906 11.445 1 84.12 53 PHE B CA 1
ATOM 2265 C C . PHE B 1 53 ? 17.156 -21 11.789 1 84.12 53 PHE B C 1
ATOM 2267 O O . PHE B 1 53 ? 17.516 -21.078 12.961 1 84.12 53 PHE B O 1
ATOM 2274 N N . GLY B 1 54 ? 18.016 -20.938 10.719 1 82.69 54 GLY B N 1
ATOM 2275 C CA . GLY B 1 54 ? 19.453 -20.953 10.93 1 82.69 54 GLY B CA 1
ATOM 2276 C C . GLY B 1 54 ? 19.938 -22.156 11.711 1 82.69 54 GLY B C 1
ATOM 2277 O O . GLY B 1 54 ? 20.797 -22.031 12.586 1 82.69 54 GLY B O 1
ATOM 2278 N N . GLY B 1 55 ? 19.328 -23.203 11.594 1 83.56 55 GLY B N 1
ATOM 2279 C CA . GLY B 1 55 ? 19.766 -24.422 12.25 1 83.56 55 GLY B CA 1
ATOM 2280 C C . GLY B 1 55 ? 19.172 -24.609 13.633 1 83.56 55 GLY B C 1
ATOM 2281 O O . GLY B 1 55 ? 19.406 -25.625 14.281 1 83.56 55 GLY B O 1
ATOM 2282 N N . VAL B 1 56 ? 18.469 -23.625 14.07 1 87.5 56 VAL B N 1
ATOM 2283 C CA . VAL B 1 56 ? 17.859 -23.703 15.383 1 87.5 56 VAL B CA 1
ATOM 2284 C C . VAL B 1 56 ? 16.375 -24.047 15.242 1 87.5 56 VAL B C 1
ATOM 2286 O O . VAL B 1 56 ? 15.703 -23.516 14.344 1 87.5 56 VAL B O 1
ATOM 2289 N N . GLU B 1 57 ? 15.945 -24.969 16.125 1 91.81 57 GLU B N 1
ATOM 2290 C CA . GLU B 1 57 ? 14.531 -25.344 16.141 1 91.81 57 GLU B CA 1
ATOM 2291 C C . GLU B 1 57 ? 13.852 -24.906 17.422 1 91.81 57 GLU B C 1
ATOM 2293 O O . GLU B 1 57 ? 14.344 -25.172 18.531 1 91.81 57 GLU B O 1
ATOM 2298 N N . LEU B 1 58 ? 12.828 -24.125 17.266 1 93.25 58 LEU B N 1
ATOM 2299 C CA . LEU B 1 58 ? 12.047 -23.656 18.406 1 93.25 58 LEU B CA 1
ATOM 2300 C C . LEU B 1 58 ? 10.656 -24.281 18.391 1 93.25 58 LEU B C 1
ATOM 2302 O O . LEU B 1 58 ? 10 -24.359 17.359 1 93.25 58 LEU B O 1
ATOM 2306 N N . LYS B 1 59 ? 10.336 -24.828 19.562 1 94.62 59 LYS B N 1
ATOM 2307 C CA . LYS B 1 59 ? 8.984 -25.344 19.734 1 94.62 59 LYS B CA 1
ATOM 2308 C C . LYS B 1 59 ? 8.016 -24.219 20.109 1 94.62 59 LYS B C 1
ATOM 2310 O O . LYS B 1 59 ? 8.211 -23.531 21.109 1 94.62 59 LYS B O 1
ATOM 2315 N N . LEU B 1 60 ? 7.031 -24 19.188 1 96.19 60 LEU B N 1
ATOM 2316 C CA . LEU B 1 60 ? 6.031 -22.953 19.375 1 96.19 60 LEU B CA 1
ATOM 2317 C C . LEU B 1 60 ? 4.645 -23.453 18.984 1 96.19 60 LEU B C 1
ATOM 2319 O O . LEU B 1 60 ? 4.398 -24.656 18.969 1 96.19 60 LEU B O 1
ATOM 2323 N N . THR B 1 61 ? 3.814 -22.562 18.781 1 97.62 61 THR B N 1
ATOM 2324 C CA . THR B 1 61 ? 2.512 -22.906 18.219 1 97.62 61 THR B CA 1
ATOM 2325 C C . THR B 1 61 ? 2.453 -22.547 16.734 1 97.62 61 THR B C 1
ATOM 2327 O O . THR B 1 61 ? 3.328 -21.844 16.234 1 97.62 61 THR B O 1
ATOM 2330 N N . GLU B 1 62 ? 1.434 -23.062 16.047 1 97.88 62 GLU B N 1
ATOM 2331 C CA . GLU B 1 62 ? 1.301 -22.812 14.609 1 97.88 62 GLU B CA 1
ATOM 2332 C C . GLU B 1 62 ? 1.214 -21.312 14.312 1 97.88 62 GLU B C 1
ATOM 2334 O O . GLU B 1 62 ? 1.95 -20.797 13.469 1 97.88 62 GLU B O 1
ATOM 2339 N N . LEU B 1 63 ? 0.419 -20.672 15.055 1 98.19 63 LEU B N 1
ATOM 2340 C CA . LEU B 1 63 ? 0.212 -19.25 14.805 1 98.19 63 LEU B CA 1
ATOM 2341 C C . LEU B 1 63 ? 1.487 -18.453 15.078 1 98.19 63 LEU B C 1
ATOM 2343 O O . LEU B 1 63 ? 1.864 -17.594 14.289 1 98.19 63 LEU B O 1
ATOM 2347 N N . SER B 1 64 ? 2.164 -18.734 16.172 1 97.38 64 SER B N 1
ATOM 2348 C CA . SER B 1 64 ? 3.385 -18.016 16.531 1 97.38 64 SER B CA 1
ATOM 2349 C C . SER B 1 64 ? 4.492 -18.297 15.516 1 97.38 64 SER B C 1
ATOM 2351 O O . SER B 1 64 ? 5.262 -17.391 15.172 1 97.38 64 SER B O 1
ATOM 2353 N N . ALA B 1 65 ? 4.531 -19.547 15.086 1 97.44 65 ALA B N 1
ATOM 2354 C CA . ALA B 1 65 ? 5.543 -19.891 14.094 1 97.44 65 ALA B CA 1
ATOM 2355 C C . ALA B 1 65 ? 5.328 -19.125 12.789 1 97.44 65 ALA B C 1
ATOM 2357 O O . ALA B 1 65 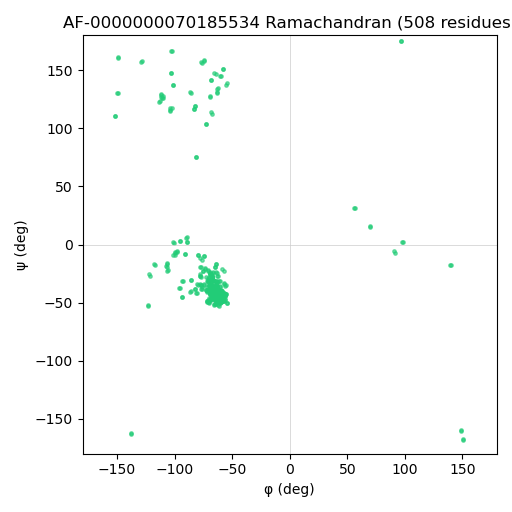? 6.281 -18.625 12.195 1 97.44 65 ALA B O 1
ATOM 2358 N N . VAL B 1 66 ? 4.113 -19.031 12.375 1 97.62 66 VAL B N 1
ATOM 2359 C CA . VAL B 1 66 ? 3.756 -18.359 11.133 1 97.62 66 VAL B CA 1
ATOM 2360 C C . VAL B 1 66 ? 4.039 -16.859 11.266 1 97.62 66 VAL B C 1
ATOM 2362 O O . VAL B 1 66 ? 4.562 -16.234 10.344 1 97.62 66 VAL B O 1
ATOM 2365 N N . LEU B 1 67 ? 3.703 -16.328 12.391 1 97.81 67 LEU B N 1
ATOM 2366 C CA . LEU B 1 67 ? 3.986 -14.922 12.656 1 97.81 67 LEU B CA 1
ATOM 2367 C C . LEU B 1 67 ? 5.488 -14.648 12.617 1 97.81 67 LEU B C 1
ATOM 2369 O O . LEU B 1 67 ? 5.926 -13.648 12.047 1 97.81 67 LEU B O 1
ATOM 2373 N N . LEU B 1 68 ? 6.27 -15.508 13.211 1 96.94 68 LEU B N 1
ATOM 2374 C CA . LEU B 1 68 ? 7.719 -15.352 13.227 1 96.94 68 LEU B CA 1
ATOM 2375 C C . LEU B 1 68 ? 8.297 -15.43 11.812 1 96.94 68 LEU B C 1
ATOM 2377 O O . LEU B 1 68 ? 9.281 -14.766 11.508 1 96.94 68 LEU B O 1
ATOM 2381 N N . GLN B 1 69 ? 7.691 -16.266 11.023 1 96.94 69 GLN B N 1
ATOM 2382 C CA . GLN B 1 69 ? 8.117 -16.344 9.625 1 96.94 69 GLN B CA 1
ATOM 2383 C C . GLN B 1 69 ? 7.926 -15.016 8.914 1 96.94 69 GLN B C 1
ATOM 2385 O O . GLN B 1 69 ? 8.812 -14.57 8.172 1 96.94 69 GLN B O 1
ATOM 2390 N N . SER B 1 70 ? 6.797 -14.375 9.133 1 97.94 70 SER B N 1
ATOM 2391 C CA . SER B 1 70 ? 6.582 -13.047 8.562 1 97.94 70 SER B CA 1
ATOM 2392 C C . SER B 1 70 ? 7.594 -12.039 9.094 1 97.94 70 SER B C 1
ATOM 2394 O O . SER B 1 70 ? 8.102 -11.211 8.336 1 97.94 70 SER B O 1
ATOM 2396 N N . LEU B 1 71 ? 7.918 -12.156 10.375 1 97.56 71 LEU B N 1
ATOM 2397 C CA . LEU B 1 71 ? 8.836 -11.211 10.992 1 97.56 71 LEU B CA 1
ATOM 2398 C C . LEU B 1 71 ? 10.25 -11.391 10.445 1 97.56 71 LEU B C 1
ATOM 2400 O O . LEU B 1 71 ? 11.031 -10.43 10.398 1 97.56 71 LEU B O 1
ATOM 2404 N N . LEU B 1 72 ? 10.578 -12.555 9.945 1 96.5 72 LEU B N 1
ATOM 2405 C CA . LEU B 1 72 ? 11.906 -12.867 9.43 1 96.5 72 LEU B CA 1
ATOM 2406 C C . LEU B 1 72 ? 12.195 -12.07 8.164 1 96.5 72 LEU B C 1
ATOM 2408 O O . LEU B 1 72 ? 13.359 -11.836 7.828 1 96.5 72 LEU B O 1
ATOM 2412 N N . HIS B 1 73 ? 11.195 -11.719 7.434 1 97.25 73 HIS B N 1
ATOM 2413 C CA . HIS B 1 73 ? 11.438 -10.891 6.262 1 97.25 73 HIS B CA 1
ATOM 2414 C C . HIS B 1 73 ? 10.961 -9.461 6.496 1 97.25 73 HIS B C 1
ATOM 2416 O O . HIS B 1 73 ? 11.5 -8.516 5.918 1 97.25 73 HIS B O 1
ATOM 2422 N N . TYR B 1 74 ? 10.031 -9.289 7.438 1 98.06 74 TYR B N 1
ATOM 2423 C CA . TYR B 1 74 ? 9.523 -7.961 7.781 1 98.06 74 TYR B CA 1
ATOM 2424 C C . TYR B 1 74 ? 10.617 -7.102 8.398 1 98.06 74 TYR B C 1
ATOM 2426 O O . TYR B 1 74 ? 10.859 -5.977 7.949 1 98.06 74 TYR B O 1
ATOM 2434 N N . VAL B 1 75 ? 11.289 -7.582 9.375 1 98.12 75 VAL B N 1
ATOM 2435 C CA . VAL B 1 75 ? 12.227 -6.801 10.18 1 98.12 75 VAL B CA 1
ATOM 2436 C C . VAL B 1 75 ? 13.461 -6.469 9.344 1 98.12 75 VAL B C 1
ATOM 2438 O O . VAL B 1 75 ? 13.844 -5.301 9.227 1 98.12 75 VAL B O 1
ATOM 2441 N N . PRO B 1 76 ? 14.086 -7.445 8.68 1 98.12 76 PRO B N 1
ATOM 2442 C CA . PRO B 1 76 ? 15.242 -7.082 7.863 1 98.12 76 PRO B CA 1
ATOM 2443 C C . PRO B 1 76 ? 14.891 -6.145 6.711 1 98.12 76 PRO B C 1
ATOM 2445 O O . PRO B 1 76 ? 15.688 -5.27 6.355 1 98.12 76 PRO B O 1
ATOM 2448 N N . GLY B 1 77 ? 13.75 -6.371 6.094 1 98.62 77 GLY B N 1
ATOM 2449 C CA . GLY B 1 77 ? 13.32 -5.461 5.047 1 98.62 77 GLY B CA 1
ATOM 2450 C C . GLY B 1 77 ? 13.18 -4.027 5.52 1 98.62 77 GLY B C 1
ATOM 2451 O O . GLY B 1 77 ? 13.641 -3.1 4.848 1 98.62 77 GLY B O 1
ATOM 2452 N N . LEU B 1 78 ? 12.594 -3.885 6.688 1 98.44 78 LEU B N 1
ATOM 2453 C CA . LEU B 1 78 ? 12.414 -2.562 7.273 1 98.44 78 LEU B CA 1
ATOM 2454 C C . LEU B 1 78 ? 13.758 -1.931 7.613 1 98.44 78 LEU B C 1
ATOM 2456 O O . LEU B 1 78 ? 13.977 -0.743 7.363 1 98.44 78 LEU B O 1
ATOM 2460 N N . LEU B 1 79 ? 14.617 -2.713 8.195 1 98.56 79 LEU B N 1
ATOM 2461 C CA . LEU B 1 79 ? 15.93 -2.209 8.586 1 98.56 79 LEU B CA 1
ATOM 2462 C C . LEU B 1 79 ? 16.719 -1.744 7.367 1 98.56 79 LEU B C 1
ATOM 2464 O O . LEU B 1 79 ? 17.344 -0.68 7.395 1 98.56 79 LEU B O 1
ATOM 2468 N N . LEU B 1 80 ? 16.625 -2.51 6.355 1 98.69 80 LEU B N 1
ATOM 2469 C CA . LEU B 1 80 ? 17.344 -2.158 5.137 1 98.69 80 LEU B CA 1
ATOM 2470 C C . LEU B 1 80 ? 16.719 -0.945 4.461 1 98.69 80 LEU B C 1
ATOM 2472 O O . LEU B 1 80 ? 17.422 -0.001 4.09 1 98.69 80 LEU B O 1
ATOM 2476 N N . GLY B 1 81 ? 15.398 -0.966 4.277 1 98.75 81 GLY B N 1
ATOM 2477 C CA . GLY B 1 81 ? 14.695 0.12 3.607 1 98.75 81 GLY B CA 1
ATOM 2478 C C . GLY B 1 81 ? 14.812 1.442 4.344 1 98.75 81 GLY B C 1
ATOM 2479 O O . GLY B 1 81 ? 15.211 2.451 3.76 1 98.75 81 GLY B O 1
ATOM 2480 N N . VAL B 1 82 ? 14.539 1.401 5.602 1 98.56 82 VAL B N 1
ATOM 2481 C CA . VAL B 1 82 ? 14.602 2.6 6.434 1 98.56 82 VAL B CA 1
ATOM 2482 C C . VAL B 1 82 ? 16.047 3.045 6.594 1 98.56 82 VAL B C 1
ATOM 2484 O O . VAL B 1 82 ? 16.344 4.242 6.539 1 98.56 82 VAL B O 1
ATOM 2487 N N . GLY B 1 83 ? 16.922 2.082 6.805 1 98.56 83 GLY B N 1
ATOM 2488 C CA . GLY B 1 83 ? 18.344 2.363 7 1 98.56 83 GLY B CA 1
ATOM 2489 C C . GLY B 1 83 ? 18.984 3.045 5.805 1 98.56 83 GLY B C 1
ATOM 2490 O O . GLY B 1 83 ? 19.906 3.844 5.961 1 98.56 83 GLY B O 1
ATOM 2491 N N . LEU B 1 84 ? 18.516 2.77 4.652 1 98.62 84 LEU B N 1
ATOM 2492 C CA . LEU B 1 84 ? 19.062 3.375 3.441 1 98.62 84 LEU B CA 1
ATOM 2493 C C . LEU B 1 84 ? 18.234 4.594 3.031 1 98.62 84 LEU B C 1
ATOM 2495 O O . LEU B 1 84 ? 18.797 5.598 2.578 1 98.62 84 LEU B O 1
ATOM 2499 N N . GLY B 1 85 ? 16.953 4.512 3.213 1 98.75 85 GLY B N 1
ATOM 2500 C CA . GLY B 1 85 ? 16.047 5.555 2.756 1 98.75 85 GLY B CA 1
ATOM 2501 C C . GLY B 1 85 ? 16.203 6.852 3.527 1 98.75 85 GLY B C 1
ATOM 2502 O O . GLY B 1 85 ? 16.281 7.93 2.93 1 98.75 85 GLY B O 1
ATOM 2503 N N . ALA B 1 86 ? 16.234 6.785 4.805 1 98.25 86 ALA B N 1
ATOM 2504 C CA . ALA B 1 86 ? 16.297 7.977 5.648 1 98.25 86 ALA B CA 1
ATOM 2505 C C . ALA B 1 86 ? 17.594 8.75 5.422 1 98.25 86 ALA B C 1
ATOM 2507 O O . ALA B 1 86 ? 17.562 9.953 5.141 1 98.25 86 ALA B O 1
ATOM 2508 N N . PRO B 1 87 ? 18.797 8.078 5.48 1 97.75 87 PRO B N 1
ATOM 2509 C CA . PRO B 1 87 ? 20.047 8.82 5.246 1 97.75 87 PRO B CA 1
ATOM 2510 C C . PRO B 1 87 ? 20.109 9.43 3.848 1 97.75 87 PRO B C 1
ATOM 2512 O O . PRO B 1 87 ? 20.547 10.57 3.688 1 97.75 87 PRO B O 1
ATOM 2515 N N . LEU B 1 88 ? 19.672 8.719 2.879 1 98.31 88 LEU B N 1
ATOM 2516 C CA . LEU B 1 88 ? 19.703 9.258 1.523 1 98.31 88 LEU B CA 1
ATOM 2517 C C . LEU B 1 88 ? 18.719 10.414 1.375 1 98.31 88 LEU B C 1
ATOM 2519 O O . LEU B 1 88 ? 19 11.398 0.688 1 98.31 88 LEU B O 1
ATOM 2523 N N . GLY B 1 89 ? 17.531 10.273 1.981 1 98.31 89 GLY B N 1
ATOM 2524 C CA . GLY B 1 89 ? 16.547 11.352 1.963 1 98.31 89 GLY B CA 1
ATOM 2525 C C . GLY B 1 89 ? 17.062 12.633 2.598 1 98.31 89 GLY B C 1
ATOM 2526 O O . GLY B 1 89 ? 16.844 13.727 2.076 1 98.31 89 GLY B O 1
ATOM 2527 N N . ILE B 1 90 ? 17.734 12.477 3.658 1 96.81 90 ILE B N 1
ATOM 2528 C CA . ILE B 1 90 ? 18.312 13.625 4.336 1 96.81 90 ILE B CA 1
ATOM 2529 C C . ILE B 1 90 ? 19.391 14.258 3.447 1 96.81 90 ILE B C 1
ATOM 2531 O O . ILE B 1 90 ? 19.422 15.477 3.281 1 96.81 90 ILE B O 1
ATOM 2535 N N . ALA B 1 91 ? 20.234 13.398 2.867 1 96.44 91 ALA B N 1
ATOM 2536 C CA . ALA B 1 91 ? 21.312 13.891 2.008 1 96.44 91 ALA B CA 1
ATOM 2537 C C . ALA B 1 91 ? 20.734 14.656 0.812 1 96.44 91 ALA B C 1
ATOM 2539 O O . ALA B 1 91 ? 21.219 15.742 0.479 1 96.44 91 ALA B O 1
ATOM 2540 N N . LEU B 1 92 ? 19.734 14.172 0.196 1 97 92 LEU B N 1
ATOM 2541 C CA . LEU B 1 92 ? 19.141 14.805 -0.977 1 97 92 LEU B CA 1
ATOM 2542 C C . LEU B 1 92 ? 18.391 16.078 -0.592 1 97 92 LEU B C 1
ATOM 2544 O O . LEU B 1 92 ? 18.422 17.062 -1.334 1 97 92 LEU B O 1
ATOM 2548 N N . GLY B 1 93 ? 17.766 16.031 0.543 1 95.06 93 GLY B N 1
ATOM 2549 C CA . GLY B 1 93 ? 17.062 17.219 1.014 1 95.06 93 GLY B CA 1
ATOM 2550 C C . GLY B 1 93 ? 18 18.344 1.39 1 95.06 93 GLY B C 1
ATOM 2551 O O . GLY B 1 93 ? 17.656 19.516 1.24 1 95.06 93 GLY B O 1
ATOM 2552 N N . TYR B 1 94 ? 19.125 18.016 1.853 1 92.81 94 TYR B N 1
ATOM 2553 C CA . TYR B 1 94 ? 20.094 18.984 2.357 1 92.81 94 TYR B CA 1
ATOM 2554 C C . TYR B 1 94 ? 20.875 19.625 1.216 1 92.81 94 TYR B C 1
ATOM 2556 O O . TYR B 1 94 ? 21.172 20.812 1.247 1 92.81 94 TYR B O 1
ATOM 2564 N N . SER B 1 95 ? 21.25 18.844 0.271 1 92.94 95 SER B N 1
ATOM 2565 C CA . SER B 1 95 ? 22.062 19.344 -0.834 1 92.94 95 SER B CA 1
ATOM 2566 C C . SER B 1 95 ? 21.234 19.531 -2.098 1 92.94 95 SER B C 1
ATOM 2568 O O . SER B 1 95 ? 20.828 18.547 -2.73 1 92.94 95 SER B O 1
ATOM 2570 N N . THR B 1 96 ? 21.109 20.719 -2.527 1 92.31 96 THR B N 1
ATOM 2571 C CA . THR B 1 96 ? 20.359 21.016 -3.742 1 92.31 96 THR B CA 1
ATOM 2572 C C . THR B 1 96 ? 21.016 20.375 -4.961 1 92.31 96 THR B C 1
ATOM 2574 O O . THR B 1 96 ? 20.328 19.875 -5.852 1 92.31 96 THR B O 1
ATOM 2577 N N . ARG B 1 97 ? 22.297 20.391 -4.965 1 94.19 97 ARG B N 1
ATOM 2578 C CA . ARG B 1 97 ? 23.016 19.797 -6.094 1 94.19 97 ARG B CA 1
ATOM 2579 C C . ARG B 1 97 ? 22.781 18.297 -6.16 1 94.19 97 ARG B C 1
ATOM 2581 O O . ARG B 1 97 ? 22.484 17.75 -7.23 1 94.19 97 ARG B O 1
ATOM 2588 N N . LEU B 1 98 ? 22.922 17.625 -5.051 1 95.69 98 LEU B N 1
ATOM 2589 C CA . LEU B 1 98 ? 22.672 16.188 -5.023 1 95.69 98 LEU B CA 1
ATOM 2590 C C . LEU B 1 98 ? 21.25 15.867 -5.441 1 95.69 98 LEU B C 1
ATOM 2592 O O . LEU B 1 98 ? 21.016 14.891 -6.168 1 95.69 98 LEU B O 1
ATOM 2596 N N . ASP B 1 99 ? 20.406 16.641 -4.949 1 96.56 99 ASP B N 1
ATOM 2597 C CA . ASP B 1 99 ? 19 16.453 -5.273 1 96.56 99 ASP B CA 1
ATOM 2598 C C . ASP B 1 99 ? 18.766 16.531 -6.781 1 96.56 99 ASP B C 1
ATOM 2600 O O . ASP B 1 99 ? 18.062 15.688 -7.355 1 96.56 99 ASP B O 1
ATOM 2604 N N . GLU B 1 100 ? 19.312 17.516 -7.406 1 96.81 100 GLU B N 1
ATOM 2605 C CA . GLU B 1 100 ? 19.141 17.734 -8.836 1 96.81 100 GLU B CA 1
ATOM 2606 C C . GLU B 1 100 ? 19.734 16.578 -9.648 1 96.81 100 GLU B C 1
ATOM 2608 O O . GLU B 1 100 ? 19.156 16.156 -10.648 1 96.81 100 GLU B O 1
ATOM 2613 N N . TYR B 1 101 ? 20.859 15.992 -9.18 1 96.81 101 TYR B N 1
ATOM 2614 C CA . TYR B 1 101 ? 21.484 14.867 -9.852 1 96.81 101 TYR B CA 1
ATOM 2615 C C . TYR B 1 101 ? 20.641 13.609 -9.734 1 96.81 101 TYR B C 1
ATOM 2617 O O . TYR B 1 101 ? 20.609 12.789 -10.648 1 96.81 101 TYR B O 1
ATOM 2625 N N . PHE B 1 102 ? 19.875 13.492 -8.664 1 97.69 102 PHE B N 1
ATOM 2626 C CA . PHE B 1 102 ? 19.188 12.242 -8.383 1 97.69 102 PHE B CA 1
ATOM 2627 C C . PHE B 1 102 ? 17.719 12.336 -8.789 1 97.69 102 PHE B C 1
ATOM 2629 O O . PHE B 1 102 ? 17.016 11.328 -8.852 1 97.69 102 PHE B O 1
ATOM 2636 N N . THR B 1 103 ? 17.266 13.445 -9.125 1 95.62 103 THR B N 1
ATOM 2637 C CA . THR B 1 103 ? 15.859 13.711 -9.43 1 95.62 103 THR B CA 1
ATOM 2638 C C . THR B 1 103 ? 15.383 12.82 -10.57 1 95.62 103 THR B C 1
ATOM 2640 O O . THR B 1 103 ? 14.312 12.219 -10.484 1 95.62 103 THR B O 1
ATOM 2643 N N . PRO B 1 104 ? 16.172 12.648 -11.617 1 95.19 104 PRO B N 1
ATOM 2644 C CA . PRO B 1 104 ? 15.68 11.805 -12.703 1 95.19 104 PRO B CA 1
ATOM 2645 C C . PRO B 1 104 ? 15.523 10.344 -12.289 1 95.19 104 PRO B C 1
ATOM 2647 O O . PRO B 1 104 ? 14.539 9.695 -12.656 1 95.19 104 PRO B O 1
ATOM 2650 N N . ALA B 1 105 ? 16.453 9.836 -11.562 1 96.5 105 ALA B N 1
ATOM 2651 C CA . ALA B 1 105 ? 16.375 8.453 -11.094 1 96.5 105 ALA B CA 1
ATOM 2652 C C . ALA B 1 105 ? 15.203 8.258 -10.141 1 96.5 105 ALA B C 1
ATOM 2654 O O . ALA B 1 105 ? 14.453 7.285 -10.258 1 96.5 105 ALA B O 1
ATOM 2655 N N . VAL B 1 106 ? 15.039 9.18 -9.242 1 97.06 106 VAL B N 1
ATOM 2656 C CA . VAL B 1 106 ? 13.938 9.117 -8.281 1 97.06 106 VAL B CA 1
ATOM 2657 C C . VAL B 1 106 ? 12.602 9.234 -9.016 1 97.06 106 VAL B C 1
ATOM 2659 O O . VAL B 1 106 ? 11.672 8.477 -8.734 1 97.06 106 VAL B O 1
ATOM 2662 N N . GLY B 1 107 ? 12.562 10.109 -9.953 1 94.94 107 GLY B N 1
ATOM 2663 C CA . GLY B 1 107 ? 11.344 10.32 -10.727 1 94.94 107 GLY B CA 1
ATOM 2664 C C . GLY B 1 107 ? 10.938 9.102 -11.531 1 94.94 107 GLY B C 1
ATOM 2665 O O . GLY B 1 107 ? 9.75 8.836 -11.719 1 94.94 107 GLY B O 1
ATOM 2666 N N . LEU B 1 108 ? 11.859 8.359 -11.984 1 93.19 108 LEU B N 1
ATOM 2667 C CA . LEU B 1 108 ? 11.602 7.188 -12.812 1 93.19 108 LEU B CA 1
ATOM 2668 C C . LEU B 1 108 ? 11.242 5.98 -11.953 1 93.19 108 LEU B C 1
ATOM 2670 O O . LEU B 1 108 ? 10.375 5.184 -12.328 1 93.19 108 LEU B O 1
ATOM 2674 N N . LEU B 1 109 ? 11.852 5.816 -10.852 1 96.69 109 LEU B N 1
ATOM 2675 C CA . LEU B 1 109 ? 11.758 4.582 -10.086 1 96.69 109 LEU B CA 1
ATOM 2676 C C . LEU B 1 109 ? 10.656 4.672 -9.039 1 96.69 109 LEU B C 1
ATOM 2678 O O . LEU B 1 109 ? 10 3.674 -8.734 1 96.69 109 LEU B O 1
ATOM 2682 N N . ARG B 1 110 ? 10.422 5.836 -8.547 1 95.94 110 ARG B N 1
ATOM 2683 C CA . ARG B 1 110 ? 9.531 6.039 -7.414 1 95.94 110 ARG B CA 1
ATOM 2684 C C . ARG B 1 110 ? 8.102 5.637 -7.766 1 95.94 110 ARG B C 1
ATOM 2686 O O . ARG B 1 110 ? 7.41 5.008 -6.965 1 95.94 110 ARG B O 1
ATOM 2693 N N . PRO B 1 111 ? 7.672 5.926 -8.969 1 95.12 111 PRO B N 1
ATOM 2694 C CA . PRO B 1 111 ? 6.273 5.641 -9.281 1 95.12 111 PRO B CA 1
ATOM 2695 C C . PRO B 1 111 ? 6 4.148 -9.477 1 95.12 111 PRO B C 1
ATOM 2697 O O . PRO B 1 111 ? 4.844 3.73 -9.539 1 95.12 111 PRO B O 1
ATOM 2700 N N . ILE B 1 112 ? 6.949 3.348 -9.555 1 95.94 112 ILE B N 1
ATOM 2701 C CA . ILE B 1 112 ? 6.789 1.912 -9.75 1 95.94 112 ILE B CA 1
ATOM 2702 C C . ILE B 1 112 ? 6.492 1.235 -8.414 1 95.94 112 ILE B C 1
ATOM 2704 O O . ILE B 1 112 ? 7.332 1.247 -7.512 1 95.94 112 ILE B O 1
ATOM 2708 N N . PRO B 1 113 ? 5.352 0.593 -8.297 1 95.12 113 PRO B N 1
ATOM 2709 C CA . PRO B 1 113 ? 5.023 -0.097 -7.047 1 95.12 113 PRO B CA 1
ATOM 2710 C C . PRO B 1 113 ? 6.035 -1.188 -6.695 1 95.12 113 PRO B C 1
ATOM 2712 O O . PRO B 1 113 ? 6.523 -1.891 -7.582 1 95.12 113 PRO B O 1
ATOM 2715 N N . PRO B 1 114 ? 6.266 -1.325 -5.414 1 94.81 114 PRO B N 1
ATOM 2716 C CA . PRO B 1 114 ? 7.238 -2.338 -4.996 1 94.81 114 PRO B CA 1
ATOM 2717 C C . PRO B 1 114 ? 6.902 -3.73 -5.527 1 94.81 114 PRO B C 1
ATOM 2719 O O . PRO B 1 114 ? 7.801 -4.477 -5.922 1 94.81 114 PRO B O 1
ATOM 2722 N N . LEU B 1 115 ? 5.691 -4.031 -5.613 1 93.94 115 LEU B N 1
ATOM 2723 C CA . LEU B 1 115 ? 5.273 -5.379 -5.988 1 93.94 115 LEU B CA 1
ATOM 2724 C C . LEU B 1 115 ? 5.504 -5.625 -7.473 1 93.94 115 LEU B C 1
ATOM 2726 O O . LEU B 1 115 ? 5.492 -6.773 -7.926 1 93.94 115 LEU B O 1
ATOM 2730 N N . ALA B 1 116 ? 5.613 -4.562 -8.242 1 95.5 116 ALA B N 1
ATOM 2731 C CA . ALA B 1 116 ? 5.914 -4.715 -9.664 1 95.5 116 ALA B CA 1
ATOM 2732 C C . ALA B 1 116 ? 7.297 -5.332 -9.867 1 95.5 116 ALA B C 1
ATOM 2734 O O . ALA B 1 116 ? 7.594 -5.863 -10.945 1 95.5 116 ALA B O 1
ATOM 2735 N N . TRP B 1 117 ? 8.102 -5.312 -8.836 1 96.06 117 TRP B N 1
ATOM 2736 C CA . TRP B 1 117 ? 9.461 -5.828 -8.906 1 96.06 117 TRP B CA 1
ATOM 2737 C C . TRP B 1 117 ? 9.5 -7.312 -8.555 1 96.06 117 TRP B C 1
ATOM 2739 O O . TRP B 1 117 ? 10.57 -7.93 -8.562 1 96.06 117 TRP B O 1
ATOM 2749 N N . MET B 1 118 ? 8.406 -7.902 -8.305 1 94.12 118 MET B N 1
ATOM 2750 C CA . MET B 1 118 ? 8.352 -9.266 -7.773 1 94.12 118 MET B CA 1
ATOM 2751 C C . MET B 1 118 ? 9.055 -10.242 -8.711 1 94.12 118 MET B C 1
ATOM 2753 O O . MET B 1 118 ? 9.852 -11.062 -8.266 1 94.12 118 MET B O 1
ATOM 2757 N N . GLY B 1 119 ? 8.789 -10.133 -10.008 1 93.69 119 GLY B N 1
ATOM 2758 C CA . GLY B 1 119 ? 9.445 -11.016 -10.961 1 93.69 119 GLY B CA 1
ATOM 2759 C C . GLY B 1 119 ? 10.953 -10.898 -10.938 1 93.69 119 GLY B C 1
ATOM 2760 O O . GLY B 1 119 ? 11.664 -11.914 -11 1 93.69 119 GLY B O 1
ATOM 2761 N N . PHE B 1 120 ? 11.453 -9.742 -10.82 1 96.06 120 PHE B N 1
ATOM 2762 C CA . PHE B 1 120 ? 12.883 -9.477 -10.766 1 96.06 120 PHE B CA 1
ATOM 2763 C C . PHE B 1 120 ? 13.484 -10 -9.461 1 96.06 120 PHE B C 1
ATOM 2765 O O . PHE B 1 120 ? 14.562 -10.594 -9.469 1 96.06 120 PHE B O 1
ATOM 2772 N N . VAL B 1 121 ? 12.789 -9.773 -8.391 1 95.88 121 VAL B N 1
ATOM 2773 C CA . VAL B 1 121 ? 13.266 -10.227 -7.086 1 95.88 121 VAL B CA 1
ATOM 2774 C C . VAL B 1 121 ? 13.328 -11.75 -7.055 1 95.88 121 VAL B C 1
ATOM 2776 O O . VAL B 1 121 ? 14.281 -12.328 -6.523 1 95.88 121 VAL B O 1
ATOM 2779 N N . ILE B 1 122 ? 12.328 -12.367 -7.645 1 93.5 122 ILE B N 1
ATOM 2780 C CA . ILE B 1 122 ? 12.344 -13.828 -7.727 1 93.5 122 ILE B CA 1
ATOM 2781 C C . ILE B 1 122 ? 13.539 -14.289 -8.547 1 93.5 122 ILE B C 1
ATOM 2783 O O . ILE B 1 122 ? 14.242 -15.227 -8.164 1 93.5 122 ILE B O 1
ATOM 2787 N N . ALA B 1 123 ? 13.812 -13.586 -9.602 1 93.88 123 ALA B N 1
ATOM 2788 C CA . ALA B 1 123 ? 14.922 -13.945 -10.484 1 93.88 123 ALA B CA 1
ATOM 2789 C C . ALA B 1 123 ? 16.266 -13.703 -9.805 1 93.88 123 ALA B C 1
ATOM 2791 O O . ALA B 1 123 ? 17.203 -14.469 -10 1 93.88 123 ALA B O 1
ATOM 2792 N N . TRP B 1 124 ? 16.375 -12.625 -8.969 1 95.62 124 TRP B N 1
ATOM 2793 C CA . TRP B 1 124 ? 17.641 -12.188 -8.391 1 95.62 124 TRP B CA 1
ATOM 2794 C C . TRP B 1 124 ? 17.938 -12.938 -7.094 1 95.62 124 TRP B C 1
ATOM 2796 O O . TRP B 1 124 ? 19.078 -13.305 -6.828 1 95.62 124 TRP B O 1
ATOM 2806 N N . VAL B 1 125 ? 16.906 -13.133 -6.277 1 95.38 125 VAL B N 1
ATOM 2807 C CA . VAL B 1 125 ? 17.125 -13.57 -4.898 1 95.38 125 VAL B CA 1
ATOM 2808 C C . VAL B 1 125 ? 16.391 -14.883 -4.648 1 95.38 125 VAL B C 1
ATOM 2810 O O . VAL B 1 125 ? 16.812 -15.688 -3.816 1 95.38 125 VAL B O 1
ATOM 2813 N N . GLY B 1 126 ? 15.328 -15.141 -5.402 1 93.75 126 GLY B N 1
ATOM 2814 C CA . GLY B 1 126 ? 14.531 -16.344 -5.199 1 93.75 126 GLY B CA 1
ATOM 2815 C C . GLY B 1 126 ? 13.312 -16.094 -4.328 1 93.75 126 GLY B C 1
ATOM 2816 O O . GLY B 1 126 ? 13.109 -15 -3.814 1 93.75 126 GLY B O 1
ATOM 2817 N N . ILE B 1 127 ? 12.555 -17.156 -4.242 1 93 127 ILE B N 1
ATOM 2818 C CA . ILE B 1 127 ? 11.359 -17.125 -3.414 1 93 127 ILE B CA 1
ATOM 2819 C C . ILE B 1 127 ? 11.719 -17.5 -1.974 1 93 127 ILE B C 1
ATOM 2821 O O . ILE B 1 127 ? 12.461 -18.453 -1.734 1 93 127 ILE B O 1
ATOM 2825 N N . GLY B 1 128 ? 11.32 -16.781 -1.043 1 94.56 128 GLY B N 1
ATOM 2826 C CA . GLY B 1 128 ? 11.617 -17.062 0.354 1 94.56 128 GLY B CA 1
ATOM 2827 C C . GLY B 1 128 ? 11.727 -15.805 1.197 1 94.56 128 GLY B C 1
ATOM 2828 O O . GLY B 1 128 ? 11.164 -14.758 0.849 1 94.56 128 GLY B O 1
ATOM 2829 N N . HIS B 1 129 ? 12.367 -15.969 2.324 1 95.5 129 HIS B N 1
ATOM 2830 C CA . HIS B 1 129 ? 12.484 -14.859 3.271 1 95.5 129 HIS B CA 1
ATOM 2831 C C . HIS B 1 129 ? 13.266 -13.703 2.676 1 95.5 129 HIS B C 1
ATOM 2833 O O . HIS B 1 129 ? 12.883 -12.539 2.832 1 95.5 129 HIS B O 1
ATOM 2839 N N . ALA B 1 130 ? 14.297 -14.023 1.973 1 96.56 130 ALA B N 1
ATOM 2840 C CA . ALA B 1 130 ? 15.156 -12.984 1.427 1 96.56 130 ALA B CA 1
ATOM 2841 C C . ALA B 1 130 ? 14.438 -12.172 0.356 1 96.56 130 ALA B C 1
ATOM 2843 O O . ALA B 1 130 ? 14.516 -10.938 0.342 1 96.56 130 ALA B O 1
ATOM 2844 N N . GLY B 1 131 ? 13.758 -12.898 -0.568 1 97 131 GLY B N 1
ATOM 2845 C CA . GLY B 1 131 ? 13 -12.188 -1.588 1 97 131 GLY B CA 1
ATOM 2846 C C . GLY B 1 131 ? 11.922 -11.289 -1.013 1 97 131 GLY B C 1
ATOM 2847 O O . GLY B 1 131 ? 11.773 -10.141 -1.44 1 97 131 GLY B O 1
ATOM 2848 N N . ALA B 1 132 ? 11.211 -11.789 -0.038 1 97.25 132 ALA B N 1
ATOM 2849 C CA . ALA B 1 132 ? 10.164 -11 0.613 1 97.25 132 ALA B CA 1
ATOM 2850 C C . ALA B 1 132 ? 10.758 -9.773 1.314 1 97.25 132 ALA B C 1
ATOM 2852 O O . ALA B 1 132 ? 10.18 -8.688 1.28 1 97.25 132 ALA B O 1
ATOM 2853 N N . ALA B 1 133 ? 11.891 -9.938 1.919 1 98.19 133 ALA B N 1
ATOM 2854 C CA . ALA B 1 133 ? 12.555 -8.836 2.609 1 98.19 133 ALA B CA 1
ATOM 2855 C C . ALA B 1 133 ? 12.953 -7.734 1.632 1 98.19 133 ALA B C 1
ATOM 2857 O O . ALA B 1 133 ? 12.867 -6.547 1.96 1 98.19 133 ALA B O 1
ATOM 2858 N N . VAL B 1 134 ? 13.359 -8.133 0.478 1 98.19 134 VAL B N 1
ATOM 2859 C CA . VAL B 1 134 ? 13.773 -7.156 -0.528 1 98.19 134 VAL B CA 1
ATOM 2860 C C . VAL B 1 134 ? 12.57 -6.312 -0.952 1 98.19 134 VAL B C 1
ATOM 2862 O O . VAL B 1 134 ? 12.68 -5.094 -1.098 1 98.19 134 VAL B O 1
ATOM 2865 N N . ILE B 1 135 ? 11.445 -6.906 -1.157 1 97.31 135 ILE B N 1
ATOM 2866 C CA . ILE B 1 135 ? 10.242 -6.18 -1.554 1 97.31 135 ILE B CA 1
ATOM 2867 C C . ILE B 1 135 ? 9.844 -5.199 -0.452 1 97.31 135 ILE B C 1
ATOM 2869 O O . ILE B 1 135 ? 9.508 -4.047 -0.73 1 97.31 135 ILE B O 1
ATOM 2873 N N . VAL B 1 136 ? 9.883 -5.648 0.796 1 98.12 136 VAL B N 1
ATOM 2874 C CA . VAL B 1 136 ? 9.609 -4.789 1.941 1 98.12 136 VAL B CA 1
ATOM 2875 C C . VAL B 1 136 ? 10.602 -3.623 1.96 1 98.12 136 VAL B C 1
ATOM 2877 O O . VAL B 1 136 ? 10.211 -2.477 2.205 1 98.12 136 VAL B O 1
ATOM 2880 N N . ALA B 1 137 ? 11.836 -3.936 1.691 1 98.62 137 ALA B N 1
ATOM 2881 C CA . ALA B 1 137 ? 12.875 -2.912 1.686 1 98.62 137 ALA B CA 1
ATOM 2882 C C . ALA B 1 137 ? 12.602 -1.853 0.624 1 98.62 137 ALA B C 1
ATOM 2884 O O . ALA B 1 137 ? 12.766 -0.656 0.874 1 98.62 137 ALA B O 1
ATOM 2885 N N . ILE B 1 138 ? 12.18 -2.252 -0.508 1 98.12 138 ILE B N 1
ATOM 2886 C CA . ILE B 1 138 ? 11.883 -1.322 -1.593 1 98.12 138 ILE B CA 1
ATOM 2887 C C . ILE B 1 138 ? 10.773 -0.366 -1.163 1 98.12 138 ILE B C 1
ATOM 2889 O O . ILE B 1 138 ? 10.898 0.851 -1.323 1 98.12 138 ILE B O 1
ATOM 2893 N N . GLY B 1 139 ? 9.742 -0.907 -0.613 1 97.56 139 GLY B N 1
ATOM 2894 C CA . GLY B 1 139 ? 8.633 -0.081 -0.165 1 97.56 139 GLY B CA 1
ATOM 2895 C C . GLY B 1 139 ? 9.023 0.901 0.924 1 97.56 139 GLY B C 1
ATOM 2896 O O . GLY B 1 139 ? 8.75 2.098 0.813 1 97.56 139 GLY B O 1
ATOM 2897 N N . SER B 1 140 ? 9.648 0.386 1.956 1 98.5 140 SER B N 1
ATOM 2898 C CA . SER B 1 140 ? 10 1.222 3.098 1 98.5 140 SER B CA 1
ATOM 2899 C C . SER B 1 140 ? 11.094 2.223 2.729 1 98.5 140 SER B C 1
ATOM 2901 O O . SER B 1 140 ? 11.156 3.316 3.293 1 98.5 140 SER B O 1
ATOM 2903 N N . PHE B 1 141 ? 11.945 1.912 1.73 1 98.81 141 PHE B N 1
ATOM 2904 C CA . PHE B 1 141 ? 12.984 2.814 1.233 1 98.81 141 PHE B CA 1
ATOM 2905 C C . PHE B 1 141 ? 12.359 4.094 0.685 1 98.81 141 PHE B C 1
ATOM 2907 O O . PHE B 1 141 ? 12.758 5.195 1.077 1 98.81 141 PHE B O 1
ATOM 2914 N N . TRP B 1 142 ? 11.43 3.955 -0.126 1 98.38 142 TRP B N 1
ATOM 2915 C CA . TRP B 1 142 ? 10.859 5.125 -0.782 1 98.38 142 TRP B CA 1
ATOM 2916 C C . TRP B 1 142 ? 10.062 5.965 0.209 1 98.38 142 TRP B C 1
ATOM 2918 O O . TRP B 1 142 ? 10.102 7.199 0.162 1 98.38 142 TRP B O 1
ATOM 2928 N N . ILE B 1 143 ? 9.359 5.301 1.078 1 98 143 ILE B N 1
ATOM 2929 C CA . ILE B 1 143 ? 8.57 6.012 2.078 1 98 143 ILE B CA 1
ATOM 2930 C C . ILE B 1 143 ? 9.492 6.859 2.953 1 98 143 ILE B C 1
ATOM 2932 O O . ILE B 1 143 ? 9.242 8.047 3.154 1 98 143 ILE B O 1
ATOM 2936 N N . THR B 1 144 ? 10.531 6.277 3.402 1 98.62 144 THR B N 1
ATOM 2937 C CA . THR B 1 144 ? 11.414 6.969 4.336 1 98.62 144 THR B CA 1
ATOM 2938 C C . THR B 1 144 ? 12.305 7.973 3.6 1 98.62 144 THR B C 1
ATOM 2940 O O . THR B 1 144 ? 12.648 9.023 4.145 1 98.62 144 THR B O 1
ATOM 2943 N N . LEU B 1 145 ? 12.703 7.637 2.367 1 98.69 145 LEU B N 1
ATOM 2944 C CA . LEU B 1 145 ? 13.461 8.594 1.567 1 98.69 145 LEU B CA 1
ATOM 2945 C C . LEU B 1 145 ? 12.68 9.891 1.38 1 98.69 145 LEU B C 1
ATOM 2947 O O . LEU B 1 145 ? 13.195 10.977 1.638 1 98.69 145 LEU B O 1
ATOM 2951 N N . LEU B 1 146 ? 11.453 9.797 1.016 1 97.75 146 LEU B N 1
ATOM 2952 C CA . LEU B 1 146 ? 10.641 10.977 0.723 1 97.75 146 LEU B CA 1
ATOM 2953 C C . LEU B 1 146 ? 10.289 11.727 2.002 1 97.75 146 LEU B C 1
ATOM 2955 O O . LEU B 1 146 ? 10.289 12.961 2.02 1 97.75 146 LEU B O 1
ATOM 2959 N N . GLY B 1 147 ? 9.977 10.953 3.047 1 97.75 147 GLY B N 1
ATOM 2960 C CA . GLY B 1 147 ? 9.695 11.602 4.32 1 97.75 147 GLY B CA 1
ATOM 2961 C C . GLY B 1 147 ? 10.867 12.398 4.859 1 97.75 147 GLY B C 1
ATOM 2962 O O . GLY B 1 147 ? 10.688 13.516 5.348 1 97.75 147 GLY B O 1
ATOM 2963 N N . ALA B 1 148 ? 12.016 11.812 4.754 1 98 148 ALA B N 1
ATOM 2964 C CA . ALA B 1 148 ? 13.219 12.5 5.207 1 98 148 ALA B CA 1
ATOM 2965 C C . ALA B 1 148 ? 13.555 13.672 4.297 1 98 148 ALA B C 1
ATOM 2967 O O . ALA B 1 148 ? 13.891 14.766 4.773 1 98 148 ALA B O 1
ATOM 2968 N N . HIS B 1 149 ? 13.508 13.414 3.008 1 97.75 149 HIS B N 1
ATOM 2969 C CA . HIS B 1 149 ? 13.773 14.453 2.018 1 97.75 149 HIS B CA 1
ATOM 2970 C C . HIS B 1 149 ? 12.875 15.664 2.234 1 97.75 149 HIS B C 1
ATOM 2972 O O . HIS B 1 149 ? 13.359 16.797 2.324 1 97.75 149 HIS B O 1
ATOM 2978 N N . ASP B 1 150 ? 11.57 15.461 2.365 1 96.62 150 ASP B N 1
ATOM 2979 C CA . ASP B 1 150 ? 10.609 16.547 2.557 1 96.62 150 ASP B CA 1
ATOM 2980 C C . ASP B 1 150 ? 10.805 17.219 3.914 1 96.62 150 ASP B C 1
ATOM 2982 O O . ASP B 1 150 ? 10.617 18.422 4.043 1 96.62 150 ASP B O 1
ATOM 2986 N N . GLY B 1 151 ? 11.117 16.422 4.891 1 96 151 GLY B N 1
ATOM 2987 C CA . GLY B 1 151 ? 11.406 16.984 6.203 1 96 151 GLY B CA 1
ATOM 2988 C C . GLY B 1 151 ? 12.531 18 6.184 1 96 151 GLY B C 1
ATOM 2989 O O . GLY B 1 151 ? 12.422 19.062 6.809 1 96 151 GLY B O 1
ATOM 2990 N N . VAL B 1 152 ? 13.531 17.719 5.484 1 95 152 VAL B N 1
ATOM 2991 C CA . VAL B 1 152 ? 14.672 18.625 5.391 1 95 152 VAL B CA 1
ATOM 2992 C C . VAL B 1 152 ? 14.266 19.891 4.633 1 95 152 VAL B C 1
ATOM 2994 O O . VAL B 1 152 ? 14.594 21 5.043 1 95 152 VAL B O 1
ATOM 2997 N N . ARG B 1 153 ? 13.523 19.719 3.609 1 93.88 153 ARG B N 1
ATOM 2998 C CA . ARG B 1 153 ? 13.141 20.844 2.748 1 93.88 153 ARG B CA 1
ATOM 2999 C C . ARG B 1 153 ? 12.148 21.75 3.451 1 93.88 153 ARG B C 1
ATOM 3001 O O . ARG B 1 153 ? 12.023 22.938 3.104 1 93.88 153 ARG B O 1
ATOM 3008 N N . GLU B 1 154 ? 11.531 21.219 4.359 1 92.38 154 GLU B N 1
ATOM 3009 C CA . GLU B 1 154 ? 10.523 22 5.074 1 92.38 154 GLU B CA 1
ATOM 3010 C C . GLU B 1 154 ? 11.125 22.703 6.289 1 92.38 154 GLU B C 1
ATOM 3012 O O . GLU B 1 154 ? 10.477 23.531 6.918 1 92.38 154 GLU B O 1
ATOM 3017 N N . LEU B 1 155 ? 12.352 22.406 6.617 1 90.5 155 LEU B N 1
ATOM 3018 C CA . LEU B 1 155 ? 13 23.109 7.727 1 90.5 155 LEU B CA 1
ATOM 3019 C C . LEU B 1 155 ? 13.133 24.594 7.434 1 90.5 155 LEU B C 1
ATOM 3021 O O . LEU B 1 155 ? 13.508 24.984 6.324 1 90.5 155 LEU B O 1
ATOM 3025 N N . PRO B 1 156 ? 12.703 25.375 8.414 1 85.94 156 PRO B N 1
ATOM 3026 C CA . PRO B 1 156 ? 12.914 26.812 8.219 1 85.94 156 PRO B CA 1
ATOM 3027 C C . PRO B 1 156 ? 14.375 27.156 7.941 1 85.94 156 PRO B C 1
ATOM 3029 O O . PRO B 1 156 ? 15.281 26.562 8.531 1 85.94 156 PRO B O 1
ATOM 3032 N N . THR B 1 157 ? 14.516 28.031 7.035 1 78.88 157 THR B N 1
ATOM 3033 C CA . THR B 1 157 ? 15.844 28.469 6.645 1 78.88 157 THR B CA 1
ATOM 3034 C C . THR B 1 157 ? 16.594 29.047 7.844 1 78.88 157 THR B C 1
ATOM 3036 O O . THR B 1 157 ? 17.828 29 7.898 1 78.88 157 THR B O 1
ATOM 3039 N N . GLU B 1 158 ? 15.773 29.406 8.734 1 79.56 158 GLU B N 1
ATOM 3040 C CA . GLU B 1 158 ? 16.328 30.047 9.93 1 79.56 158 GLU B CA 1
ATOM 3041 C C . GLU B 1 158 ? 17.203 29.062 10.719 1 79.56 158 GLU B C 1
ATOM 3043 O O . GLU B 1 158 ? 18.156 29.469 11.383 1 79.56 158 GLU B O 1
ATOM 3048 N N . TRP B 1 159 ? 16.844 27.828 10.648 1 75.75 159 TRP B N 1
ATOM 3049 C CA . TRP B 1 159 ? 17.594 26.812 11.383 1 75.75 159 TRP B CA 1
ATOM 3050 C C . TRP B 1 159 ? 19.031 26.734 10.867 1 75.75 159 TRP B C 1
ATOM 3052 O O . TRP B 1 159 ? 19.984 26.672 11.648 1 75.75 159 TRP B O 1
ATOM 3062 N N . ILE B 1 160 ? 19.141 26.891 9.586 1 73.81 160 ILE B N 1
ATOM 3063 C CA . ILE B 1 160 ? 20.453 26.797 8.961 1 73.81 160 ILE B CA 1
ATOM 3064 C C . ILE B 1 160 ? 21.234 28.094 9.211 1 73.81 160 ILE B C 1
ATOM 3066 O O . ILE B 1 160 ? 22.422 28.062 9.523 1 73.81 160 ILE B O 1
ATOM 3070 N N . GLU B 1 161 ? 20.469 29.094 9.211 1 76.94 161 GLU B N 1
ATOM 3071 C CA . GLU B 1 161 ? 21.094 30.391 9.453 1 76.94 161 GLU B CA 1
ATOM 3072 C C . GLU B 1 161 ? 21.609 30.5 10.891 1 76.94 161 GLU B C 1
ATOM 3074 O O . GLU B 1 161 ? 22.688 31.031 11.125 1 76.94 161 GLU B O 1
ATOM 3079 N N . VAL B 1 162 ? 20.781 29.984 11.695 1 74.62 162 VAL B N 1
ATOM 3080 C CA . VAL B 1 162 ? 21.172 30.016 13.102 1 74.62 162 VAL B CA 1
ATOM 3081 C C . VAL B 1 162 ? 22.391 29.125 13.32 1 74.62 162 VAL B C 1
ATOM 3083 O O . VAL B 1 162 ? 23.328 29.516 14.039 1 74.62 162 VAL B O 1
ATOM 3086 N N . GLY B 1 163 ? 22.406 28.047 12.719 1 71.88 163 GLY B N 1
ATOM 3087 C CA . GLY B 1 163 ? 23.562 27.172 12.812 1 71.88 163 GLY B CA 1
ATOM 3088 C C . GLY B 1 163 ? 24.844 27.828 12.305 1 71.88 163 GLY B C 1
ATOM 3089 O O . GLY B 1 163 ? 25.891 27.734 12.945 1 71.88 163 GLY B O 1
ATOM 3090 N N . GLU B 1 164 ? 24.703 28.578 11.219 1 74.44 164 GLU B N 1
ATOM 3091 C CA . GLU B 1 164 ? 25.844 29.281 10.633 1 74.44 164 GLU B CA 1
ATOM 3092 C C . GLU B 1 164 ? 26.312 30.406 11.555 1 74.44 164 GLU B C 1
ATOM 3094 O O . GLU B 1 164 ? 27.516 30.625 11.703 1 74.44 164 GLU B O 1
ATOM 3099 N N . SER B 1 165 ? 25.328 30.953 12.086 1 78.38 165 SER B N 1
ATOM 3100 C CA . SER B 1 165 ? 25.656 32.062 12.984 1 78.38 165 SER B CA 1
ATOM 3101 C C . SER B 1 165 ? 26.359 31.547 14.242 1 78.38 165 SER B C 1
ATOM 3103 O O . SER B 1 165 ? 27.141 32.281 14.852 1 78.38 165 SER B O 1
ATOM 3105 N N . LEU B 1 166 ? 26.109 30.328 14.578 1 79.88 166 LEU B N 1
ATOM 3106 C CA . LEU B 1 166 ? 26.719 29.734 15.766 1 79.88 166 LEU B CA 1
ATOM 3107 C C . LEU B 1 166 ? 28.047 29.078 15.438 1 79.88 166 LEU B C 1
ATOM 3109 O O . LEU B 1 166 ? 28.641 28.422 16.297 1 79.88 166 LEU B O 1
ATOM 3113 N N . GLY B 1 167 ? 28.406 29.297 14.227 1 76.06 167 GLY B N 1
ATOM 3114 C CA . GLY B 1 167 ? 29.75 28.906 13.859 1 76.06 167 GLY B CA 1
ATOM 3115 C C . GLY B 1 167 ? 29.812 27.547 13.164 1 76.06 167 GLY B C 1
ATOM 3116 O O . GLY B 1 167 ? 30.906 27.016 12.953 1 76.06 167 GLY B O 1
ATOM 3117 N N . VAL B 1 168 ? 28.656 27.062 13.016 1 73.88 168 VAL B N 1
ATOM 3118 C CA . VAL B 1 168 ? 28.672 25.781 12.305 1 73.88 168 VAL B CA 1
ATOM 3119 C C . VAL B 1 168 ? 28.984 26.031 10.828 1 73.88 168 VAL B C 1
ATOM 3121 O O . VAL B 1 168 ? 28.188 26.641 10.109 1 73.88 168 VAL B O 1
ATOM 3124 N N . ARG B 1 169 ? 30.234 25.719 10.484 1 75.12 169 ARG B N 1
ATOM 3125 C CA . ARG B 1 169 ? 30.672 26.078 9.141 1 75.12 169 ARG B CA 1
ATOM 3126 C C . ARG B 1 169 ? 30.797 24.844 8.25 1 75.12 169 ARG B C 1
ATOM 3128 O O . ARG B 1 169 ? 30.703 24.938 7.027 1 75.12 169 ARG B O 1
ATOM 3135 N N . ASP B 1 170 ? 30.875 23.688 8.945 1 84.56 170 ASP B N 1
ATOM 3136 C CA . ASP B 1 170 ? 31.062 22.516 8.094 1 84.56 170 ASP B CA 1
ATOM 3137 C C . ASP B 1 170 ? 29.766 21.734 7.949 1 84.56 170 ASP B C 1
ATOM 3139 O O . ASP B 1 170 ? 28.953 21.672 8.883 1 84.56 170 ASP B O 1
ATOM 3143 N N . HIS B 1 171 ? 29.625 21.141 6.77 1 85.56 171 HIS B N 1
ATOM 3144 C CA . HIS B 1 171 ? 28.406 20.438 6.41 1 85.56 171 HIS B CA 1
ATOM 3145 C C . HIS B 1 171 ? 28.125 19.281 7.375 1 85.56 171 HIS B C 1
ATOM 3147 O O . HIS B 1 171 ? 26.969 19.016 7.723 1 85.56 171 HIS B O 1
ATOM 3153 N N . ARG B 1 172 ? 29.094 18.688 7.773 1 85 172 ARG B N 1
ATOM 3154 C CA . ARG B 1 172 ? 28.938 17.531 8.648 1 85 172 ARG B CA 1
ATOM 3155 C C . ARG B 1 172 ? 28.328 17.938 9.992 1 85 172 ARG B C 1
ATOM 3157 O O . ARG B 1 172 ? 27.422 17.281 10.5 1 85 172 ARG B O 1
ATOM 3164 N N . THR B 1 173 ? 28.875 19.016 10.539 1 84.88 173 THR B N 1
ATOM 3165 C CA . THR B 1 173 ? 28.375 19.516 11.82 1 84.88 173 THR B CA 1
ATOM 3166 C C . THR B 1 173 ? 26.953 20.062 11.664 1 84.88 173 THR B C 1
ATOM 3168 O O . THR B 1 173 ? 26.109 19.891 12.547 1 84.88 173 THR B O 1
ATOM 3171 N N . MET B 1 174 ? 26.703 20.688 10.594 1 85.69 174 MET B N 1
ATOM 3172 C CA . MET B 1 174 ? 25.391 21.25 10.328 1 85.69 174 MET B CA 1
ATOM 3173 C C . MET B 1 174 ? 24.328 20.156 10.227 1 85.69 174 MET B C 1
ATOM 3175 O O . MET B 1 174 ? 23.266 20.25 10.836 1 85.69 174 MET B O 1
ATOM 3179 N N . VAL B 1 175 ? 24.719 19.094 9.523 1 87.94 175 VAL B N 1
ATOM 3180 C CA . VAL B 1 175 ? 23.797 17.984 9.328 1 87.94 175 VAL B CA 1
ATOM 3181 C C . VAL B 1 175 ? 23.562 17.266 10.656 1 87.94 175 VAL B C 1
ATOM 3183 O O . VAL B 1 175 ? 22.422 17 11.039 1 87.94 175 VAL B O 1
ATOM 3186 N N . ARG B 1 176 ? 24.578 17.078 11.359 1 87.81 176 ARG B N 1
ATOM 3187 C CA . ARG B 1 176 ? 24.516 16.281 12.586 1 87.81 176 ARG B CA 1
ATOM 3188 C C . ARG B 1 176 ? 23.828 17.062 13.703 1 87.81 176 ARG B C 1
ATOM 3190 O O . ARG B 1 176 ? 23.031 16.5 14.461 1 87.81 176 ARG B O 1
ATOM 3197 N N . LYS B 1 177 ? 24.016 18.391 13.742 1 87.69 177 LYS B N 1
ATOM 3198 C CA . LYS B 1 177 ? 23.594 19.141 14.93 1 87.69 177 LYS B CA 1
ATOM 3199 C C . LYS B 1 177 ? 22.328 19.953 14.641 1 87.69 177 LYS B C 1
ATOM 3201 O O . LYS B 1 177 ? 21.625 20.359 15.57 1 87.69 177 LYS B O 1
ATOM 3206 N N . VAL B 1 178 ? 22.062 20.109 13.445 1 86.38 178 VAL B N 1
ATOM 3207 C CA . VAL B 1 178 ? 20.922 20.984 13.156 1 86.38 178 VAL B CA 1
ATOM 3208 C C . VAL B 1 178 ? 19.891 20.219 12.328 1 86.38 178 VAL B C 1
ATOM 3210 O O . VAL B 1 178 ? 18.75 20.062 12.742 1 86.38 178 VAL B O 1
ATOM 3213 N N . VAL B 1 179 ? 20.359 19.641 11.258 1 89.81 179 VAL B N 1
ATOM 3214 C CA . VAL B 1 179 ? 19.438 19.062 10.297 1 89.81 179 VAL B CA 1
ATOM 3215 C C . VAL B 1 179 ? 18.812 17.797 10.875 1 89.81 179 VAL B C 1
ATOM 3217 O O . VAL B 1 179 ? 17.578 17.641 10.906 1 89.81 179 VAL B O 1
ATOM 3220 N N . ILE B 1 180 ? 19.625 16.922 11.414 1 91.81 180 ILE B N 1
ATOM 3221 C CA . ILE B 1 180 ? 19.156 15.625 11.883 1 91.81 180 ILE B CA 1
ATOM 3222 C C . ILE B 1 180 ? 18.172 15.82 13.031 1 91.81 180 ILE B C 1
ATOM 3224 O O . ILE B 1 180 ? 17.047 15.281 12.992 1 91.81 180 ILE B O 1
ATOM 3228 N N . PRO B 1 181 ? 18.562 16.641 14.023 1 90.94 181 PRO B N 1
ATOM 3229 C CA . PRO B 1 181 ? 17.562 16.906 15.078 1 90.94 181 PRO B CA 1
ATOM 3230 C C . PRO B 1 181 ? 16.328 17.609 14.555 1 90.94 181 PRO B C 1
ATOM 3232 O O . PRO B 1 181 ? 15.219 17.375 15.062 1 90.94 181 PRO B O 1
ATOM 3235 N N . GLY B 1 182 ? 16.453 18.391 13.602 1 90.56 182 GLY B N 1
ATOM 3236 C CA . GLY B 1 182 ? 15.344 19.141 13.047 1 90.56 182 GLY B CA 1
ATOM 3237 C C . GLY B 1 182 ? 14.367 18.281 12.273 1 90.56 182 GLY B C 1
ATOM 3238 O O . GLY B 1 182 ? 13.172 18.562 12.227 1 90.56 182 GLY B O 1
ATOM 3239 N N . VAL B 1 183 ? 14.898 17.219 11.664 1 94.44 183 VAL B N 1
ATOM 3240 C CA . VAL B 1 183 ? 14.055 16.406 10.797 1 94.44 183 VAL B CA 1
ATOM 3241 C C . VAL B 1 183 ? 13.602 15.148 11.531 1 94.44 183 VAL B C 1
ATOM 3243 O O . VAL B 1 183 ? 12.852 14.344 10.984 1 94.44 183 VAL B O 1
ATOM 3246 N N . ALA B 1 184 ? 13.977 14.984 12.75 1 94.75 184 ALA B N 1
ATOM 3247 C CA . ALA B 1 184 ? 13.68 13.781 13.531 1 94.75 184 ALA B CA 1
ATOM 3248 C C . ALA B 1 184 ? 12.18 13.508 13.57 1 94.75 184 ALA B C 1
ATOM 3250 O O . ALA B 1 184 ? 11.75 12.367 13.375 1 94.75 184 ALA B O 1
ATOM 3251 N N . PRO B 1 185 ? 11.359 14.531 13.758 1 93.94 185 PRO B N 1
ATOM 3252 C CA . PRO B 1 185 ? 9.922 14.273 13.758 1 93.94 185 PRO B CA 1
ATOM 3253 C C . PRO B 1 185 ? 9.414 13.766 12.406 1 93.94 185 PRO B C 1
ATOM 3255 O O . PRO B 1 185 ? 8.609 12.828 12.359 1 93.94 185 PRO B O 1
ATOM 3258 N N . SER B 1 186 ? 9.93 14.352 11.344 1 95.81 186 SER B N 1
ATOM 3259 C CA . SER B 1 186 ? 9.523 13.93 10.008 1 95.81 186 SER B CA 1
ATOM 3260 C C . SER B 1 186 ? 10 12.516 9.711 1 95.81 186 SER B C 1
ATOM 3262 O O . SER B 1 186 ? 9.273 11.719 9.109 1 95.81 186 SER B O 1
ATOM 3264 N N . VAL B 1 187 ? 11.156 12.211 10.086 1 97.12 187 VAL B N 1
ATOM 3265 C CA . VAL B 1 187 ? 11.703 10.875 9.883 1 97.12 187 VAL B CA 1
ATOM 3266 C C . VAL B 1 187 ? 10.93 9.867 10.727 1 97.12 187 VAL B C 1
ATOM 3268 O O . VAL B 1 187 ? 10.633 8.758 10.266 1 97.12 187 VAL B O 1
ATOM 3271 N N . SER B 1 188 ? 10.625 10.242 11.977 1 97 188 SER B N 1
ATOM 3272 C CA . SER B 1 188 ? 9.844 9.383 12.852 1 97 188 SER B CA 1
ATOM 3273 C C . SER B 1 188 ? 8.484 9.07 12.242 1 97 188 SER B C 1
ATOM 3275 O O . SER B 1 188 ? 8.023 7.922 12.281 1 97 188 SER B O 1
ATOM 3277 N N . THR B 1 189 ? 7.887 10.047 11.688 1 95.88 189 THR B N 1
ATOM 3278 C CA . THR B 1 189 ? 6.602 9.859 11.023 1 95.88 189 THR B CA 1
ATOM 3279 C C . THR B 1 189 ? 6.742 8.93 9.82 1 95.88 189 THR B C 1
ATOM 3281 O O . THR B 1 189 ? 5.898 8.062 9.602 1 95.88 189 THR B O 1
ATOM 3284 N N . ALA B 1 190 ? 7.762 9.094 9.062 1 97.81 190 ALA B N 1
ATOM 3285 C CA . ALA B 1 190 ? 8.016 8.242 7.898 1 97.81 190 ALA B CA 1
ATOM 3286 C C . ALA B 1 190 ? 8.273 6.801 8.32 1 97.81 190 ALA B C 1
ATOM 3288 O O . ALA B 1 190 ? 7.832 5.863 7.648 1 97.81 190 ALA B O 1
ATOM 3289 N N . VAL B 1 191 ? 8.969 6.641 9.391 1 97.94 191 VAL B N 1
ATOM 3290 C CA . VAL B 1 191 ? 9.25 5.305 9.906 1 97.94 191 VAL B CA 1
ATOM 3291 C C . VAL B 1 191 ? 7.949 4.641 10.359 1 97.94 191 VAL B C 1
ATOM 3293 O O . VAL B 1 191 ? 7.695 3.477 10.039 1 97.94 191 VAL B O 1
ATOM 3296 N N . ARG B 1 192 ? 7.152 5.348 11.07 1 97.25 192 ARG B N 1
ATOM 3297 C CA . ARG B 1 192 ? 5.867 4.805 11.508 1 97.25 192 ARG B CA 1
ATOM 3298 C C . ARG B 1 192 ? 5.016 4.395 10.312 1 97.25 192 ARG B C 1
ATOM 3300 O O . ARG B 1 192 ? 4.406 3.324 10.312 1 97.25 192 ARG B O 1
ATOM 3307 N N . THR B 1 193 ? 5.008 5.258 9.336 1 96 193 THR B N 1
ATOM 3308 C CA . THR B 1 193 ? 4.273 4.949 8.109 1 96 193 THR B CA 1
ATOM 3309 C C . THR B 1 193 ? 4.82 3.688 7.453 1 96 193 THR B C 1
ATOM 3311 O O . THR B 1 193 ? 4.059 2.848 6.977 1 96 193 THR B O 1
ATOM 3314 N N . SER B 1 194 ? 6.094 3.539 7.422 1 98 194 SER B N 1
ATOM 3315 C CA . SER B 1 194 ? 6.734 2.367 6.836 1 98 194 SER B CA 1
ATOM 3316 C C . SER B 1 194 ? 6.359 1.096 7.586 1 98 194 SER B C 1
ATOM 3318 O O . SER B 1 194 ? 6.152 0.045 6.977 1 98 194 SER B O 1
ATOM 3320 N N . LEU B 1 195 ? 6.297 1.219 8.906 1 97.31 195 LEU B N 1
ATOM 3321 C CA . LEU B 1 195 ? 5.922 0.072 9.727 1 97.31 195 LEU B CA 1
ATOM 3322 C C . LEU B 1 195 ? 4.539 -0.441 9.344 1 97.31 195 LEU B C 1
ATOM 3324 O O . LEU B 1 195 ? 4.352 -1.645 9.148 1 97.31 195 LEU B O 1
ATOM 3328 N N . GLY B 1 196 ? 3.641 0.435 9.234 1 95 196 GLY B N 1
ATOM 3329 C CA . GLY B 1 196 ? 2.279 0.058 8.883 1 95 196 GLY B CA 1
ATOM 3330 C C . GLY B 1 196 ? 2.15 -0.45 7.457 1 95 196 GLY B C 1
ATOM 3331 O O . GLY B 1 196 ? 1.551 -1.5 7.219 1 95 196 GLY B O 1
ATOM 3332 N N . ARG B 1 197 ? 2.742 0.233 6.488 1 94 197 ARG B N 1
ATOM 3333 C CA . ARG B 1 197 ? 2.654 -0.102 5.07 1 94 197 ARG B CA 1
ATOM 3334 C C . ARG B 1 197 ? 3.352 -1.426 4.777 1 94 197 ARG B C 1
ATOM 3336 O O . ARG B 1 197 ? 2.941 -2.162 3.879 1 94 197 ARG B O 1
ATOM 3343 N N . SER B 1 198 ? 4.32 -1.722 5.5 1 96.94 198 SER B N 1
ATOM 3344 C CA . SER B 1 198 ? 5.09 -2.938 5.25 1 96.94 198 SER B CA 1
ATOM 3345 C C . SER B 1 198 ? 4.262 -4.184 5.531 1 96.94 198 SER B C 1
ATOM 3347 O O . SER B 1 198 ? 4.484 -5.234 4.926 1 96.94 198 SER B O 1
ATOM 3349 N N . TRP B 1 199 ? 3.309 -4.102 6.438 1 95 199 TRP B N 1
ATOM 3350 C CA . TRP B 1 199 ? 2.426 -5.242 6.668 1 95 199 TRP B CA 1
ATOM 3351 C C . TRP B 1 199 ? 1.544 -5.5 5.449 1 95 199 TRP B C 1
ATOM 3353 O O . TRP B 1 199 ? 1.201 -6.648 5.156 1 95 199 TRP B O 1
ATOM 3363 N N . MET B 1 200 ? 1.207 -4.484 4.707 1 91.94 200 MET B N 1
ATOM 3364 C CA . MET B 1 200 ? 0.471 -4.645 3.455 1 91.94 200 MET B CA 1
ATOM 3365 C C . MET B 1 200 ? 1.366 -5.23 2.369 1 91.94 200 MET B C 1
ATOM 3367 O O . MET B 1 200 ? 0.939 -6.105 1.612 1 91.94 200 MET B O 1
ATOM 3371 N N . ILE B 1 201 ? 2.576 -4.797 2.348 1 93.62 201 ILE B N 1
ATOM 3372 C CA . ILE B 1 201 ? 3.527 -5.219 1.325 1 93.62 201 ILE B CA 1
ATOM 3373 C C . ILE B 1 201 ? 3.879 -6.691 1.525 1 93.62 201 ILE B C 1
ATOM 3375 O O . ILE B 1 201 ? 3.967 -7.453 0.559 1 93.62 201 ILE B O 1
ATOM 3379 N N . ILE B 1 202 ? 4.074 -7.105 2.785 1 93.19 202 ILE B N 1
ATOM 3380 C CA . ILE B 1 202 ? 4.535 -8.469 3.016 1 93.19 202 ILE B CA 1
ATOM 3381 C C . ILE B 1 202 ? 3.424 -9.461 2.668 1 93.19 202 ILE B C 1
ATOM 3383 O O . ILE B 1 202 ? 3.693 -10.57 2.213 1 93.19 202 ILE B O 1
ATOM 3387 N N . VAL B 1 203 ? 2.129 -9.062 2.934 1 92.12 203 VAL B N 1
ATOM 3388 C CA . VAL B 1 203 ? 1.027 -9.938 2.545 1 92.12 203 VAL B CA 1
ATOM 3389 C C . VAL B 1 203 ? 1.112 -10.242 1.052 1 92.12 203 VAL B C 1
ATOM 3391 O O . VAL B 1 203 ? 1.003 -11.398 0.643 1 92.12 203 VAL B O 1
ATOM 3394 N N . ALA B 1 204 ? 1.366 -9.234 0.312 1 86.81 204 ALA B N 1
ATOM 3395 C CA . ALA B 1 204 ? 1.464 -9.398 -1.136 1 86.81 204 ALA B CA 1
ATOM 3396 C C . ALA B 1 204 ? 2.615 -10.336 -1.506 1 86.81 204 ALA B C 1
ATOM 3398 O O . ALA B 1 204 ? 2.457 -11.227 -2.346 1 86.81 204 ALA B O 1
ATOM 3399 N N . ALA B 1 205 ? 3.748 -10.117 -0.876 1 90 205 ALA B N 1
ATOM 3400 C CA . ALA B 1 205 ? 4.914 -10.953 -1.148 1 90 205 ALA B CA 1
ATOM 3401 C C . ALA B 1 205 ? 4.66 -12.406 -0.737 1 90 205 ALA B C 1
ATOM 3403 O O . ALA B 1 205 ? 5.082 -13.336 -1.428 1 90 205 ALA B O 1
ATOM 3404 N N . GLU B 1 206 ? 4.012 -12.586 0.322 1 93.94 206 GLU B N 1
ATOM 3405 C CA . GLU B 1 206 ? 3.76 -13.914 0.876 1 93.94 206 GLU B CA 1
ATOM 3406 C C . GLU B 1 206 ? 2.682 -14.648 0.083 1 93.94 206 GLU B C 1
ATOM 3408 O O . GLU B 1 206 ? 2.621 -15.883 0.1 1 93.94 206 GLU B O 1
ATOM 3413 N N . LEU B 1 207 ? 1.88 -13.945 -0.593 1 87 207 LEU B N 1
ATOM 3414 C CA . LEU B 1 207 ? 0.917 -14.57 -1.493 1 87 207 LEU B CA 1
ATOM 3415 C C . LEU B 1 207 ? 1.627 -15.289 -2.639 1 87 207 LEU B C 1
ATOM 3417 O O . LEU B 1 207 ? 1.079 -16.219 -3.229 1 87 207 LEU B O 1
ATOM 3421 N N . PHE B 1 208 ? 2.893 -14.93 -2.896 1 85.31 208 PHE B N 1
ATOM 3422 C CA . PHE B 1 208 ? 3.637 -15.5 -4.012 1 85.31 208 PHE B CA 1
ATOM 3423 C C . PHE B 1 208 ? 4.523 -16.641 -3.535 1 85.31 208 PHE B C 1
ATOM 3425 O O . PHE B 1 208 ? 5.199 -17.297 -4.34 1 85.31 208 PHE B O 1
ATOM 3432 N N . GLY B 1 209 ? 4.562 -16.828 -2.223 1 88.25 209 GLY B N 1
ATOM 3433 C CA . GLY B 1 209 ? 5.227 -18.062 -1.852 1 88.25 209 GLY B CA 1
ATOM 3434 C C . GLY B 1 209 ? 6.121 -17.922 -0.633 1 88.25 209 GLY B C 1
ATOM 3435 O O . GLY B 1 209 ? 6.539 -18.922 -0.041 1 88.25 209 GLY B O 1
ATOM 3436 N N . ALA B 1 210 ? 6.488 -16.75 -0.258 1 94.44 210 ALA B N 1
ATOM 3437 C CA . ALA B 1 210 ? 7.23 -16.609 0.99 1 94.44 210 ALA B CA 1
ATOM 3438 C C . ALA B 1 210 ? 6.391 -17.047 2.184 1 94.44 210 ALA B C 1
ATOM 3440 O O . ALA B 1 210 ? 5.203 -16.719 2.27 1 94.44 210 ALA B O 1
ATOM 3441 N N . PRO B 1 211 ? 7.031 -17.844 3.033 1 95.31 211 PRO B N 1
ATOM 3442 C CA . PRO B 1 211 ? 6.254 -18.297 4.184 1 95.31 211 PRO B CA 1
ATOM 3443 C C . PRO B 1 211 ? 5.84 -17.172 5.117 1 95.31 211 PRO B C 1
ATOM 3445 O O . PRO B 1 211 ? 6.578 -16.188 5.273 1 95.31 211 PRO B O 1
ATOM 3448 N N . GLY B 1 212 ? 4.66 -17.266 5.773 1 97.5 212 GLY B N 1
ATOM 3449 C CA . GLY B 1 212 ? 4.18 -16.281 6.723 1 97.5 212 GLY B CA 1
ATOM 3450 C C . GLY B 1 212 ? 2.666 -16.188 6.777 1 97.5 212 GLY B C 1
ATOM 3451 O O . GLY B 1 212 ? 1.968 -17.109 6.348 1 97.5 212 GLY B O 1
ATOM 3452 N N . LEU B 1 213 ? 2.184 -15.234 7.371 1 98 213 LEU B N 1
ATOM 3453 C CA . LEU B 1 213 ? 0.753 -15.023 7.574 1 98 213 LEU B CA 1
ATOM 3454 C C . LEU B 1 213 ? 0.018 -14.977 6.238 1 98 213 LEU B C 1
ATOM 3456 O O . LEU B 1 213 ? -1 -15.648 6.059 1 98 213 LEU B O 1
ATOM 3460 N N . GLY B 1 214 ? 0.562 -14.211 5.316 1 96.5 214 GLY B N 1
ATOM 3461 C CA . GLY B 1 214 ? -0.067 -14.102 4.012 1 96.5 214 GLY B CA 1
ATOM 3462 C C . GLY B 1 214 ? -0.148 -15.43 3.277 1 96.5 214 GLY B C 1
ATOM 3463 O O . GLY B 1 214 ? -1.156 -15.727 2.633 1 96.5 214 GLY B O 1
ATOM 3464 N N . TYR B 1 215 ? 0.862 -16.188 3.381 1 96.94 215 TYR B N 1
ATOM 3465 C CA . TYR B 1 215 ? 0.897 -17.5 2.762 1 96.94 215 TYR B CA 1
ATOM 3466 C C . TYR B 1 215 ? -0.203 -18.391 3.322 1 96.94 215 TYR B C 1
ATOM 3468 O O . TYR B 1 215 ? -0.915 -19.062 2.566 1 96.94 215 TYR B O 1
ATOM 3476 N N . ARG B 1 216 ? -0.288 -18.375 4.617 1 97.5 216 ARG B N 1
ATOM 3477 C CA . ARG B 1 216 ? -1.304 -19.219 5.25 1 97.5 216 ARG B CA 1
ATOM 3478 C C . ARG B 1 216 ? -2.707 -18.719 4.91 1 97.5 216 ARG B C 1
ATOM 3480 O O . ARG B 1 216 ? -3.627 -19.531 4.742 1 97.5 216 ARG B O 1
ATOM 3487 N N . ILE B 1 217 ? -2.885 -17.438 4.805 1 97.5 217 ILE B N 1
ATOM 3488 C CA . ILE B 1 217 ? -4.188 -16.859 4.484 1 97.5 217 ILE B CA 1
ATOM 3489 C C . ILE B 1 217 ? -4.645 -17.344 3.113 1 97.5 217 ILE B C 1
ATOM 3491 O O . ILE B 1 217 ? -5.75 -17.875 2.969 1 97.5 217 ILE B O 1
ATOM 3495 N N . ILE B 1 218 ? -3.783 -17.297 2.148 1 94.5 218 ILE B N 1
ATOM 3496 C CA . ILE B 1 218 ? -4.203 -17.625 0.79 1 94.5 218 ILE B CA 1
ATOM 3497 C C . ILE B 1 218 ? -4.352 -19.141 0.643 1 94.5 218 ILE B C 1
ATOM 3499 O O . ILE B 1 218 ? -5.273 -19.609 -0.022 1 94.5 218 ILE B O 1
ATOM 3503 N N . HIS B 1 219 ? -3.504 -19.922 1.223 1 95.56 219 HIS B N 1
ATOM 3504 C CA . HIS B 1 219 ? -3.562 -21.375 1.065 1 95.56 219 HIS B CA 1
ATOM 3505 C C . HIS B 1 219 ? -4.789 -21.953 1.756 1 95.56 219 HIS B C 1
ATOM 3507 O O . HIS B 1 219 ? -5.422 -22.875 1.236 1 95.56 219 HIS B O 1
ATOM 3513 N N . THR B 1 220 ? -5.062 -21.438 2.916 1 97.19 220 THR B N 1
ATOM 3514 C CA . THR B 1 220 ? -6.254 -21.922 3.604 1 97.19 220 THR B CA 1
ATOM 3515 C C . THR B 1 220 ? -7.516 -21.469 2.877 1 97.19 220 THR B C 1
ATOM 3517 O O . THR B 1 220 ? -8.508 -22.203 2.83 1 97.19 220 THR B O 1
ATOM 3520 N N . ALA B 1 221 ? -7.512 -20.344 2.312 1 95.62 221 ALA B N 1
ATOM 3521 C CA . ALA B 1 221 ? -8.648 -19.891 1.507 1 95.62 221 ALA B CA 1
ATOM 3522 C C . ALA B 1 221 ? -8.82 -20.781 0.277 1 95.62 221 ALA B C 1
ATOM 3524 O O . ALA B 1 221 ? -9.945 -21.141 -0.083 1 95.62 221 ALA B O 1
ATOM 3525 N N . GLN B 1 222 ? -7.707 -21.125 -0.349 1 92.94 222 GLN B N 1
ATOM 3526 C CA . GLN B 1 222 ? -7.746 -21.953 -1.549 1 92.94 222 GLN B CA 1
ATOM 3527 C C . GLN B 1 222 ? -8.25 -23.359 -1.23 1 92.94 222 GLN B C 1
ATOM 3529 O O . GLN B 1 222 ? -8.781 -24.047 -2.105 1 92.94 222 GLN B O 1
ATOM 3534 N N . SER B 1 223 ? -8.094 -23.719 -0.019 1 95.44 223 SER B N 1
ATOM 3535 C CA . SER B 1 223 ? -8.602 -25.016 0.419 1 95.44 223 SER B CA 1
ATOM 3536 C C . SER B 1 223 ? -9.992 -24.875 1.041 1 95.44 223 SER B C 1
ATOM 3538 O O . SER B 1 223 ? -10.492 -25.812 1.663 1 95.44 223 SER B O 1
ATOM 3540 N N . LEU B 1 224 ? -10.523 -23.719 1.036 1 95.19 224 LEU B N 1
ATOM 3541 C CA . LEU B 1 224 ? -11.867 -23.359 1.491 1 95.19 224 LEU B CA 1
ATOM 3542 C C . LEU B 1 224 ? -11.977 -23.484 3.008 1 95.19 224 LEU B C 1
ATOM 3544 O O . LEU B 1 224 ? -13.07 -23.656 3.543 1 95.19 224 LEU B O 1
ATOM 3548 N N . ALA B 1 225 ? -10.828 -23.562 3.637 1 97.56 225 ALA B N 1
ATOM 3549 C CA . ALA B 1 225 ? -10.797 -23.406 5.09 1 97.56 225 ALA B CA 1
ATOM 3550 C C . ALA B 1 225 ? -10.828 -21.938 5.484 1 97.56 225 ALA B C 1
ATOM 3552 O O . ALA B 1 225 ? -9.883 -21.422 6.086 1 97.56 225 ALA B O 1
ATOM 3553 N N . MET B 1 226 ? -12.023 -21.406 5.348 1 98.12 226 MET B N 1
ATOM 3554 C CA . MET B 1 226 ? -12.164 -19.953 5.441 1 98.12 226 MET B CA 1
ATOM 3555 C C . MET B 1 226 ? -12.109 -19.5 6.895 1 98.12 226 MET B C 1
ATOM 3557 O O . MET B 1 226 ? -11.711 -18.359 7.18 1 98.12 226 MET B O 1
ATOM 3561 N N . ASP B 1 227 ? -12.5 -20.328 7.785 1 98.5 227 ASP B N 1
ATOM 3562 C CA . ASP B 1 227 ? -12.398 -19.984 9.203 1 98.5 227 ASP B CA 1
ATOM 3563 C C . ASP B 1 227 ? -10.938 -19.812 9.617 1 98.5 227 ASP B C 1
ATOM 3565 O O . ASP B 1 227 ? -10.594 -18.844 10.305 1 98.5 227 ASP B O 1
ATOM 3569 N N . VAL B 1 228 ? -10.086 -20.734 9.102 1 98.56 228 VAL B N 1
ATOM 3570 C CA . VAL B 1 228 ? -8.664 -20.672 9.406 1 98.56 228 VAL B CA 1
ATOM 3571 C C . VAL B 1 228 ? -8.039 -19.453 8.719 1 98.56 228 VAL B C 1
ATOM 3573 O O . VAL B 1 228 ? -7.203 -18.766 9.305 1 98.56 228 VAL B O 1
ATOM 3576 N N . SER B 1 229 ? -8.445 -19.219 7.5 1 98.38 229 SER B N 1
ATOM 3577 C CA . SER B 1 229 ? -7.965 -18.047 6.773 1 98.38 229 SER B CA 1
ATOM 3578 C C . SER B 1 229 ? -8.258 -16.75 7.539 1 98.38 229 SER B C 1
ATOM 3580 O O . SER B 1 229 ? -7.379 -15.914 7.711 1 98.38 229 SER B O 1
ATOM 3582 N N . MET B 1 230 ? -9.484 -16.625 8.016 1 98.5 230 MET B N 1
ATOM 3583 C CA . MET B 1 230 ? -9.867 -15.414 8.742 1 98.5 230 MET B CA 1
ATOM 3584 C C . MET B 1 230 ? -9.141 -15.344 10.078 1 98.5 230 MET B C 1
ATOM 3586 O O . MET B 1 230 ? -8.844 -14.25 10.57 1 98.5 230 MET B O 1
ATOM 3590 N N . ALA B 1 231 ? -8.914 -16.484 10.68 1 98.56 231 ALA B N 1
ATOM 3591 C CA . ALA B 1 231 ? -8.117 -16.484 11.906 1 98.56 231 ALA B CA 1
ATOM 3592 C C . ALA B 1 231 ? -6.75 -15.852 11.68 1 98.56 231 ALA B C 1
ATOM 3594 O O . ALA B 1 231 ? -6.281 -15.07 12.5 1 98.56 231 ALA B O 1
ATOM 3595 N N . TYR B 1 232 ? -6.125 -16.188 10.57 1 98.5 232 TYR B N 1
ATOM 3596 C CA . TYR B 1 232 ? -4.82 -15.609 10.25 1 98.5 232 TYR B CA 1
ATOM 3597 C C . TYR B 1 232 ? -4.949 -14.141 9.875 1 98.5 232 TYR B C 1
ATOM 3599 O O . TYR B 1 232 ? -4.035 -13.352 10.125 1 98.5 232 TYR B O 1
ATOM 3607 N N . MET B 1 233 ? -6.086 -13.719 9.328 1 98.19 233 MET B N 1
ATOM 3608 C CA . MET B 1 233 ? -6.332 -12.305 9.062 1 98.19 233 MET B CA 1
ATOM 3609 C C . MET B 1 233 ? -6.422 -11.516 10.367 1 98.19 233 MET B C 1
ATOM 3611 O O . MET B 1 233 ? -5.898 -10.406 10.461 1 98.19 233 MET B O 1
ATOM 3615 N N . VAL B 1 234 ? -7.094 -12.102 11.297 1 97.94 234 VAL B N 1
ATOM 3616 C CA . VAL B 1 234 ? -7.176 -11.477 12.617 1 97.94 234 VAL B CA 1
ATOM 3617 C C . VAL B 1 234 ? -5.777 -11.336 13.211 1 97.94 234 VAL B C 1
ATOM 3619 O O . VAL B 1 234 ? -5.434 -10.289 13.758 1 97.94 234 VAL B O 1
ATOM 3622 N N . ALA B 1 235 ? -4.988 -12.391 13.086 1 98.25 235 ALA B N 1
ATOM 3623 C CA . ALA B 1 235 ? -3.611 -12.359 13.578 1 98.25 235 ALA B CA 1
ATOM 3624 C C . ALA B 1 235 ? -2.812 -11.25 12.891 1 98.25 235 ALA B C 1
ATOM 3626 O O . ALA B 1 235 ? -2.016 -10.562 13.531 1 98.25 235 ALA B O 1
ATOM 3627 N N . LEU B 1 236 ? -3.023 -11.109 11.656 1 97.94 236 LEU B N 1
ATOM 3628 C CA . LEU B 1 236 ? -2.363 -10.07 10.883 1 97.94 236 LEU B CA 1
ATOM 3629 C C . LEU B 1 236 ? -2.746 -8.688 11.398 1 97.94 236 LEU B C 1
ATOM 3631 O O . LEU B 1 236 ? -1.884 -7.82 11.57 1 97.94 236 LEU B O 1
ATOM 3635 N N . GLY B 1 237 ? -4.008 -8.492 11.602 1 97.12 237 GLY B N 1
ATOM 3636 C CA . GLY B 1 237 ? -4.465 -7.23 12.164 1 97.12 237 GLY B CA 1
ATOM 3637 C C . GLY B 1 237 ? -3.877 -6.938 13.531 1 97.12 237 GLY B C 1
ATOM 3638 O O . GLY B 1 237 ? -3.469 -5.809 13.805 1 97.12 237 GLY B O 1
ATOM 3639 N N . LEU B 1 238 ? -3.822 -7.93 14.344 1 97.06 238 LEU B N 1
ATOM 3640 C CA . LEU B 1 238 ? -3.256 -7.781 15.68 1 97.06 238 LEU B CA 1
ATOM 3641 C C . LEU B 1 238 ? -1.767 -7.461 15.602 1 97.06 238 LEU B C 1
ATOM 3643 O O . LEU B 1 238 ? -1.252 -6.691 16.422 1 97.06 238 LEU B O 1
ATOM 3647 N N . ALA B 1 239 ? -1.068 -8.086 14.68 1 97.19 239 ALA B N 1
ATOM 3648 C CA . ALA B 1 239 ? 0.347 -7.781 14.484 1 97.19 239 ALA B CA 1
ATOM 3649 C C . ALA B 1 239 ? 0.544 -6.32 14.094 1 97.19 239 ALA B C 1
ATOM 3651 O O . ALA B 1 239 ? 1.466 -5.66 14.578 1 97.19 239 ALA B O 1
ATOM 3652 N N . TYR B 1 240 ? -0.301 -5.898 13.242 1 95.31 240 TYR B N 1
ATOM 3653 C CA . TYR B 1 240 ? -0.274 -4.496 12.844 1 95.31 240 TYR B CA 1
ATOM 3654 C C . TYR B 1 240 ? -0.487 -3.58 14.047 1 95.31 240 TYR B C 1
ATOM 3656 O O . TYR B 1 240 ? 0.275 -2.635 14.25 1 95.31 240 TYR B O 1
ATOM 3664 N N . LEU B 1 241 ? -1.494 -3.828 14.836 1 95.56 241 LEU B N 1
ATOM 3665 C CA . LEU B 1 241 ? -1.811 -3.018 16 1 95.56 241 LEU B CA 1
ATOM 3666 C C . LEU B 1 241 ? -0.676 -3.066 17.016 1 95.56 241 LEU B C 1
ATOM 3668 O O . LEU B 1 241 ? -0.355 -2.057 17.656 1 95.56 241 LEU B O 1
ATOM 3672 N N . ALA B 1 242 ? -0.143 -4.219 17.156 1 97 242 ALA B N 1
ATOM 3673 C CA . ALA B 1 242 ? 0.972 -4.379 18.078 1 97 242 ALA B CA 1
ATOM 3674 C C . ALA B 1 242 ? 2.176 -3.551 17.641 1 97 242 ALA B C 1
ATOM 3676 O O . ALA B 1 242 ? 2.855 -2.939 18.469 1 97 242 ALA B O 1
ATOM 3677 N N . THR B 1 243 ? 2.459 -3.574 16.359 1 96.69 243 THR B N 1
ATOM 3678 C CA . THR B 1 243 ? 3.578 -2.799 15.836 1 96.69 243 THR B CA 1
ATOM 3679 C C . THR B 1 243 ? 3.354 -1.307 16.062 1 96.69 243 THR B C 1
ATOM 3681 O O . THR B 1 243 ? 4.277 -0.587 16.453 1 96.69 243 THR B O 1
ATOM 3684 N N . ASP B 1 244 ? 2.193 -0.9 15.828 1 94.44 244 ASP B N 1
ATOM 3685 C CA . ASP B 1 244 ? 1.856 0.503 16.047 1 94.44 244 ASP B CA 1
ATOM 3686 C C . ASP B 1 244 ? 2.002 0.879 17.516 1 94.44 244 ASP B C 1
ATOM 3688 O O . ASP B 1 244 ? 2.525 1.947 17.844 1 94.44 244 ASP B O 1
ATOM 3692 N N . ALA B 1 245 ? 1.562 0.036 18.406 1 95 245 ALA B N 1
ATOM 3693 C CA . ALA B 1 245 ? 1.666 0.269 19.844 1 95 245 ALA B CA 1
ATOM 3694 C C . ALA B 1 245 ? 3.125 0.292 20.281 1 95 245 ALA B C 1
ATOM 3696 O O . ALA B 1 245 ? 3.518 1.133 21.094 1 95 245 ALA B O 1
ATOM 3697 N N . LEU B 1 246 ? 3.854 -0.608 19.766 1 95.62 246 LEU B N 1
ATOM 3698 C CA . LEU B 1 246 ? 5.27 -0.68 20.109 1 95.62 246 LEU B CA 1
ATOM 3699 C C . LEU B 1 246 ? 6.004 0.571 19.641 1 95.62 246 LEU B C 1
ATOM 3701 O O . LEU B 1 246 ? 6.895 1.068 20.344 1 95.62 246 LEU B O 1
ATOM 3705 N N . PHE B 1 247 ? 5.684 1.042 18.5 1 95.19 247 PHE B N 1
ATOM 3706 C CA . PHE B 1 247 ? 6.289 2.268 18 1 95.19 247 PHE B CA 1
ATOM 3707 C C . PHE B 1 247 ? 5.957 3.449 18.891 1 95.19 247 PHE B C 1
ATOM 3709 O O . PHE B 1 247 ? 6.82 4.281 19.172 1 95.19 247 PHE B O 1
ATOM 3716 N N . GLN B 1 248 ? 4.762 3.518 19.359 1 93 248 GLN B N 1
ATOM 3717 C CA . GLN B 1 248 ? 4.34 4.613 20.234 1 93 248 GLN B CA 1
ATOM 3718 C C . GLN B 1 248 ? 5.094 4.578 21.562 1 93 248 GLN B C 1
ATOM 3720 O O . GLN B 1 248 ? 5.527 5.617 22.062 1 93 248 GLN B O 1
ATOM 3725 N N . VAL B 1 249 ? 5.273 3.459 22.078 1 92.88 249 VAL B N 1
ATOM 3726 C CA . VAL B 1 249 ? 5.984 3.297 23.328 1 92.88 249 VAL B CA 1
ATOM 3727 C C . VAL B 1 249 ? 7.453 3.668 23.156 1 92.88 249 VAL B C 1
ATOM 3729 O O . VAL B 1 249 ? 8.031 4.363 23.984 1 92.88 249 VAL B O 1
ATOM 3732 N N . ALA B 1 250 ? 7.988 3.197 22.062 1 92.06 250 ALA B N 1
ATOM 3733 C CA . ALA B 1 250 ? 9.391 3.496 21.781 1 92.06 250 ALA B CA 1
ATOM 3734 C C . ALA B 1 250 ? 9.609 5 21.625 1 92.06 250 ALA B C 1
ATOM 3736 O O . ALA B 1 250 ? 10.625 5.535 22.078 1 92.06 250 ALA B O 1
ATOM 3737 N N . ARG B 1 251 ? 8.727 5.629 21.016 1 88.81 251 ARG B N 1
ATOM 3738 C CA . ARG B 1 251 ? 8.812 7.07 20.797 1 88.81 251 ARG B CA 1
ATOM 3739 C C . ARG B 1 251 ? 8.719 7.824 22.125 1 88.81 251 ARG B C 1
ATOM 3741 O O . ARG B 1 251 ? 9.43 8.812 22.328 1 88.81 251 ARG B O 1
ATOM 3748 N N . GLU B 1 252 ? 7.957 7.363 23.016 1 87.62 252 GLU B N 1
ATOM 3749 C CA . GLU B 1 252 ? 7.773 8 24.312 1 87.62 252 GLU B CA 1
ATOM 3750 C C . GLU B 1 252 ? 9.016 7.844 25.188 1 87.62 252 GLU B C 1
ATOM 3752 O O . GLU B 1 252 ? 9.375 8.75 25.938 1 87.62 252 GLU B O 1
ATOM 3757 N N . VAL B 1 253 ? 9.656 6.77 24.984 1 87.44 253 VAL B N 1
ATOM 3758 C CA . VAL B 1 253 ? 10.844 6.5 25.781 1 87.44 253 VAL B CA 1
ATOM 3759 C C . VAL B 1 253 ? 12.039 7.273 25.219 1 87.44 253 VAL B C 1
ATOM 3761 O O . VAL B 1 253 ? 12.906 7.719 25.969 1 87.44 253 VAL B O 1
ATOM 3764 N N . ALA B 1 254 ? 12.086 7.43 23.922 1 80 254 ALA B N 1
ATOM 3765 C CA . ALA B 1 254 ? 13.188 8.133 23.266 1 80 254 ALA B CA 1
ATOM 3766 C C . ALA B 1 254 ? 13.023 9.648 23.406 1 80 254 ALA B C 1
ATOM 3768 O O . ALA B 1 254 ? 14 10.391 23.297 1 80 254 ALA B O 1
ATOM 3769 N N . ALA B 1 255 ? 11.82 10.086 23.547 1 66.75 255 ALA B N 1
ATOM 3770 C CA . ALA B 1 255 ? 11.57 11.508 23.75 1 66.75 255 ALA B CA 1
ATOM 3771 C C . ALA B 1 255 ? 12.102 11.984 25.094 1 66.75 255 ALA B C 1
ATOM 3773 O O . ALA B 1 255 ? 11.914 11.305 26.109 1 66.75 255 ALA B O 1
ATOM 3774 N N . PRO B 1 256 ? 13.227 12.898 25.047 1 54.84 256 PRO B N 1
ATOM 3775 C CA . PRO B 1 256 ? 13.781 13.352 26.328 1 54.84 256 PRO B CA 1
ATOM 3776 C C . PRO B 1 256 ? 12.703 13.773 27.328 1 54.84 256 PRO B C 1
ATOM 3778 O O . PRO B 1 256 ? 11.602 14.148 26.922 1 54.84 256 PRO B O 1
#

Nearest PDB structures (foldseek):
  8wm8-assembly1_A  TM=8.225E-01  e=2.203E-08  Nostoc sp. PCC 7120 = FACHB-418
  7ahc-assembly1_B  TM=8.855E-01  e=9.803E-07  Lactococcus lactis subsp. lactis
  7ahd-assembly1_A  TM=6.930E-01  e=1.576E-07  Lactococcus lactis subsp. lactis
  7ahh-assembly1_B  TM=7.118E-01  e=1.182E-06  Lactococcus lactis subsp. lactis
  7ahh-assembly1_A  TM=7.080E-01  e=6.095E-06  Lactococcus lactis subsp. lactis

Solvent-accessible surface area (backbone atoms only — not comparable to full-atom values): 24440 Å² total; per-residue (Å²): 116,70,64,55,56,48,36,25,51,50,21,37,48,50,49,52,50,50,46,35,55,54,20,71,76,44,58,51,63,78,32,44,35,63,66,49,22,50,49,34,33,52,47,34,59,63,36,77,33,76,36,73,55,95,89,42,77,40,87,43,20,42,42,57,38,30,48,49,41,36,46,62,13,48,52,57,5,41,52,52,7,38,63,50,12,32,59,50,10,37,51,33,32,69,30,67,67,56,28,33,29,43,43,44,55,50,64,62,53,66,53,39,44,48,72,75,44,46,43,54,35,39,72,74,68,27,83,27,52,67,24,38,10,49,42,27,14,50,46,21,18,55,44,14,18,51,28,18,19,51,28,43,61,64,48,59,68,59,59,56,49,49,41,43,71,72,62,42,78,46,69,66,57,39,40,64,69,44,47,48,66,67,22,42,66,36,35,52,52,19,47,52,50,28,59,58,51,37,59,46,46,44,34,57,42,11,62,76,60,15,66,20,44,31,27,50,27,43,54,28,28,75,67,45,37,33,24,49,14,49,23,38,42,52,50,49,18,49,50,48,53,48,50,54,50,49,50,52,52,51,50,60,66,67,47,129,117,71,63,55,55,48,36,24,51,48,21,36,51,50,50,52,50,49,45,34,55,55,19,71,75,44,59,51,61,76,32,43,34,64,65,49,21,50,49,33,34,52,47,33,59,64,36,77,32,75,36,74,57,97,87,41,77,42,85,43,19,42,42,56,36,29,49,49,40,36,45,62,15,48,52,57,6,41,52,51,7,38,62,51,12,31,59,50,10,39,50,34,32,69,32,66,66,55,29,33,29,43,43,46,53,49,64,62,52,66,53,41,44,45,72,75,44,46,43,54,36,40,72,75,68,27,84,27,53,66,25,37,11,49,42,27,15,51,46,20,17,54,44,14,18,50,27,16,19,51,27,43,62,63,49,60,67,58,59,57,48,50,40,44,73,74,61,44,78,46,69,66,56,38,41,64,70,44,48,48,66,66,22,42,66,36,36,50,51,19,48,54,51,29,59,59,52,37,59,46,47,43,34,57,41,10,61,75,60,14,66,20,46,30,29,49,26,43,53,28,27,75,68,44,37,32,24,50,15,48,21,39,44,52,51,48,20,50,52,48,53,49,50,53,51,50,51,52,53,50,50,61,67,66,48,128

InterPro domains:
  IPR000515 ABC transporter type 1, transmembrane domain MetI-like [PF00528] (85-250)
  IPR000515 ABC transporter type 1, transmembrane domain MetI-like [PS50928] (67-251)
  IPR000515 ABC transporter type 1, transmembrane domain MetI-like [cd06261] (94-243)
  IPR035906 MetI-like superfamily [G3DSA:1.10.3720.10] (61-253)
  IPR035906 MetI-like superfamily [SSF161098] (65-244)